Protein AF-A0AA35SH00-F1 (afdb_monomer_lite)

Secondary structure (DSSP, 8-state):
-HHHHHHHHHHHHHHHHTT-TTSHHHHHHHHHHHHHHHHHHHHHHHHHHHHHHHHHSSTTHHHHHHHHHHT--TTSTTHHHHHHHHHHHHHHHHHHHHHHHHHHTTSS----HHHHHHHHHHHHHHHHHHHHHHHHHHHHHH-TT-HHHHHHHHHHHHHHHHHHHHHHHHHHHTS-HHHHHHHHHHHHHHHHHHHHHHHHHT--HHHHHHHHHHHHHHHHHHHHHHHHHHHHB--HHHHHHHHHHHHHHHHHHHHHHHHHHHHHHSTT-HHHHHHHHHHHHHHHHHHHHHHHHHHHHHSPPPPPPPPPPP------PPP-PPPPP-PPPPPTTT-HHHHHHHHHHHHHHTB---HHHHHHHHHHHHHHHHHHHHHTTT-HHHHHHHHHHHHHHHHHHHHHHHHHHHHHHHH-SBHHHHHHHHHHHTTHHHHHHHHHHHHHHHHHHTTSS-HHHHHHHHHHHHHHHHHHHHHHHHHHHHHHHHHTTS-HHHHHHHT----B--

Sequence (502 aa):
MCNEIEALMQELADLQARGLGDSARAKEIAALLGQKMDSLEVAIRKAIAKKVVEDFKDPFGPLKAMTEAAYAPPDVADREEVFVKKAAAFQKHSKSMADTAASLAKSGAVTDKRMADELIRTAAKVKKVAPQVEHAARIVLDNPDSEAAKENFDRLKEEYEMQVNKLTNLVHANMDTVEFLEASEDHLRETLEAAKALIKTGKDPQLAFQHVASAARTAKLVQNVAEGEIENTEDPTFKANLTAAKDHVAQSVGPMVASARSAITQPGNSAAHEVFCTKADDMVSAVHDVHEVVDKHYNPPPPPPRPPSPTPEPVQEPPPRPPSPEAAIPLQSENPIGYAAHQLDKDAKQWEDNAMVLAARKMAKLMMQMAQFARGEGGEVSNRKQLIETAKLIVKESEAVVAMARKVAEACTDKRMKRAILQVVDKIPTIATQLKIIAAVKATRQGGDDEEADQEASEMLTNNAQNLMGAVSEVLYATEAATIRVPEEKRKELGLQWVKRN

Foldseek 3Di:
DVVVLVVLVVVLVVCVVVVNCVPPVVVVSVVVSVVVVVVVLVVLLLVLLLLCLVLVLCVCVLVVQLLCLLLDDPPDPCSVVSNVVSLVVQLVSLLSLLVSQLSLLVSCLQVPVVLSVVLNVLSVVSNVLSVVLSVLSVVCSVPVPDPVSVVSNVVSSVVNVVSSVVNNVSVVVSHDLLSNLVSLLVLLVVLLVVLLVCLQQLHDLPSSLVSLVSNLSSLVVLLVSLVVVLVQFPDPVLNVQSVVLSVQLVVLSVQLNVLSVVSNVPRNPPVSSVSNVVSSVSNSVSSVSNSVSVCCLQPPDDDDPDDPDPDPDPPPPDPPDPPPPPPPQDDCVHQVQLNLLVVQLVLLQQWDDFLLSVLSPLLSVLSNLLSCLLVCPPHQPVSLVSNLVSLVSSLVSLVVNLVLLQLLLVQFRGNVLSVQSCVLSVCQNVLSVQLNVLSNQLSVPPPDPDVPSNVVSSVSNSVSSNSNSVSSSSSVVSSQSRLSRGPPVSNVVSRDDTDGDD

Radius of gyration: 30.55 Å; chains: 1; bounding box: 65×66×82 Å

pLDDT: mean 90.73, std 12.0, range [37.03, 98.62]

InterPro domains:
  IPR006077 Vinculin/alpha-catenin [PF01044] (23-303)
  IPR006077 Vinculin/alpha-catenin [PF01044] (313-501)
  IPR017997 Vinculin [PTHR46180] (2-294)
  IPR036723 Alpha-catenin/vinculin-like superfamily [SSF47220] (2-47)
  IPR036723 Alpha-catenin/vinculin-like superfamily [SSF47220] (41-172)
  IPR036723 Alpha-catenin/vinculin-like superfamily [SSF47220] (179-306)
  IPR036723 Alpha-catenin/vinculin-like superfamily [SSF47220] (335-489)

Organism: Geodia barretti (NCBI:txid519541)

Structure (mmCIF, N/CA/C/O backbone):
data_AF-A0AA35SH00-F1
#
_entry.id   AF-A0AA35SH00-F1
#
loop_
_atom_site.group_PDB
_atom_site.id
_atom_site.type_symbol
_atom_site.label_atom_id
_atom_site.label_alt_id
_atom_site.label_comp_id
_atom_site.label_asym_id
_atom_site.label_entity_id
_atom_site.label_seq_id
_atom_site.pdbx_PDB_ins_code
_atom_site.Cartn_x
_atom_site.Cartn_y
_atom_site.Cartn_z
_atom_site.occupancy
_atom_site.B_iso_or_equiv
_atom_site.auth_seq_id
_atom_site.auth_comp_id
_atom_site.auth_asym_id
_atom_site.auth_atom_id
_atom_site.pdbx_PDB_model_num
ATOM 1 N N . MET A 1 1 ? -16.119 18.870 -10.420 1.00 87.62 1 MET A N 1
ATOM 2 C CA . MET A 1 1 ? -14.953 18.077 -10.881 1.00 87.62 1 MET A CA 1
ATOM 3 C C . MET A 1 1 ? -15.303 17.133 -12.027 1.00 87.62 1 MET A C 1
ATOM 5 O O . MET A 1 1 ? -15.034 17.526 -13.149 1.00 87.62 1 MET A O 1
ATOM 9 N N . CYS A 1 2 ? -15.938 15.968 -11.816 1.00 91.56 2 CYS A N 1
ATOM 10 C CA . CYS A 1 2 ? -16.226 15.026 -12.921 1.00 91.56 2 CYS A CA 1
ATOM 11 C C . CYS A 1 2 ? -17.043 15.661 -14.060 1.00 91.56 2 CYS A C 1
ATOM 13 O O . CYS A 1 2 ? -16.616 15.623 -15.205 1.00 91.56 2 CYS A O 1
ATOM 15 N N . ASN A 1 3 ? -18.135 16.362 -13.738 1.00 94.38 3 ASN A N 1
ATOM 16 C CA . ASN A 1 3 ? -18.955 17.041 -14.752 1.00 94.38 3 ASN A CA 1
ATOM 17 C C . ASN A 1 3 ? -18.191 18.147 -15.510 1.00 94.38 3 ASN A C 1
ATOM 19 O O . ASN A 1 3 ? -18.461 18.392 -16.679 1.00 94.38 3 ASN A O 1
ATOM 23 N N . GLU A 1 4 ? -17.244 18.834 -14.856 1.00 92.81 4 GLU A N 1
ATOM 24 C CA . GLU A 1 4 ? -16.407 19.852 -15.518 1.00 92.81 4 GLU A CA 1
ATOM 25 C C . GLU A 1 4 ? -15.433 19.202 -16.501 1.00 92.81 4 GLU A C 1
ATOM 27 O O . GLU A 1 4 ? -15.233 19.706 -17.599 1.00 92.81 4 GLU A O 1
ATOM 32 N N . ILE A 1 5 ? -14.842 18.073 -16.108 1.00 94.69 5 ILE A N 1
ATOM 33 C CA . ILE A 1 5 ? -13.967 17.268 -16.957 1.00 94.69 5 ILE A CA 1
ATOM 34 C C . ILE A 1 5 ? -14.727 16.757 -18.184 1.00 94.69 5 ILE A C 1
ATOM 36 O O . ILE A 1 5 ? -14.244 16.923 -19.299 1.00 94.69 5 ILE A O 1
ATOM 40 N N . GLU A 1 6 ? -15.920 16.189 -17.995 1.00 95.25 6 GLU A N 1
ATOM 41 C CA . GLU A 1 6 ? -16.762 15.709 -19.096 1.00 95.25 6 GLU A CA 1
ATOM 42 C C . GLU A 1 6 ? -17.128 16.845 -20.057 1.00 95.25 6 GLU A C 1
ATOM 44 O O . GLU A 1 6 ? -17.040 16.676 -21.272 1.00 95.25 6 GLU A O 1
ATOM 49 N N . ALA A 1 7 ? -17.458 18.028 -19.528 1.00 95.44 7 ALA A N 1
ATOM 50 C CA . ALA A 1 7 ? -17.733 19.206 -20.345 1.00 95.44 7 ALA A CA 1
ATOM 51 C C . ALA A 1 7 ? -16.507 19.645 -21.169 1.00 95.44 7 ALA A C 1
ATOM 53 O O . ALA A 1 7 ? -16.641 19.907 -22.363 1.00 95.44 7 ALA A O 1
ATOM 54 N N . LEU A 1 8 ? -15.311 19.677 -20.568 1.00 95.31 8 LEU A N 1
ATOM 55 C CA . LEU A 1 8 ? -14.063 20.014 -21.268 1.00 95.31 8 LEU A CA 1
ATOM 56 C C . LEU A 1 8 ? -13.686 18.962 -22.321 1.00 95.31 8 LEU A C 1
ATOM 58 O O . LEU A 1 8 ? -13.238 19.319 -23.410 1.00 95.31 8 LEU A O 1
ATOM 62 N N . MET A 1 9 ? -13.883 17.674 -22.022 1.00 94.81 9 MET A N 1
ATOM 63 C CA . MET A 1 9 ? -13.680 16.586 -22.983 1.00 94.81 9 MET A CA 1
ATOM 64 C C . MET A 1 9 ? -14.620 16.721 -24.179 1.00 94.81 9 MET A C 1
ATOM 66 O O . MET A 1 9 ? -14.174 16.575 -25.315 1.00 94.81 9 MET A O 1
ATOM 70 N N . GLN A 1 10 ? -15.895 17.034 -23.935 1.00 96.38 10 GLN A N 1
ATOM 71 C CA . GLN A 1 10 ? -16.871 17.245 -24.998 1.00 96.38 10 GLN A CA 1
ATOM 72 C C . GLN A 1 10 ? -16.514 18.471 -25.851 1.00 96.38 10 GLN A C 1
ATOM 74 O O . GLN A 1 10 ? -16.527 18.380 -27.074 1.00 96.38 10 GLN A O 1
ATOM 79 N N . GLU A 1 11 ? -16.117 19.590 -25.233 1.00 94.81 11 GLU A N 1
ATOM 80 C CA . GLU A 1 11 ? -15.686 20.796 -25.960 1.00 94.81 11 GLU A CA 1
ATOM 81 C C . GLU A 1 11 ? -14.447 20.517 -26.831 1.00 94.81 11 GLU A C 1
ATOM 83 O O . GLU A 1 11 ? -14.377 20.951 -27.984 1.00 94.81 11 GLU A O 1
ATOM 88 N N . LEU A 1 12 ? -13.480 19.748 -26.317 1.00 94.19 12 LEU A N 1
ATOM 89 C CA . LEU A 1 12 ? -12.295 19.350 -27.075 1.00 94.19 12 LEU A CA 1
ATOM 90 C C . LEU A 1 12 ? -12.644 18.410 -28.237 1.00 94.19 12 LEU A C 1
ATOM 92 O O . LEU A 1 12 ? -12.129 18.588 -29.343 1.00 94.19 12 LEU A O 1
ATOM 96 N N . ALA A 1 13 ? -13.534 17.442 -28.006 1.00 94.75 13 ALA A N 1
ATOM 97 C CA . ALA A 1 13 ? -14.016 16.524 -29.034 1.00 94.75 13 ALA A CA 1
ATOM 98 C C . ALA A 1 13 ? -14.760 17.270 -30.153 1.00 94.75 13 ALA A C 1
ATOM 100 O O . ALA A 1 13 ? -14.521 17.007 -31.332 1.00 94.75 13 ALA A O 1
ATOM 101 N N . ASP A 1 14 ? -15.588 18.259 -29.806 1.00 95.81 14 ASP A N 1
ATOM 102 C CA . ASP A 1 14 ? -16.300 19.097 -30.773 1.00 95.81 14 ASP A CA 1
ATOM 103 C C . ASP A 1 14 ? -15.328 19.944 -31.613 1.00 95.81 14 ASP A C 1
ATOM 105 O O . ASP A 1 14 ? -15.501 20.088 -32.828 1.00 95.81 14 ASP A O 1
ATOM 109 N N . LEU A 1 15 ? -14.267 20.488 -31.003 1.00 93.00 15 LEU A N 1
ATOM 110 C CA . LEU A 1 15 ? -13.211 21.201 -31.730 1.00 93.00 15 LEU A CA 1
ATOM 111 C C . LEU A 1 15 ? -12.444 20.271 -32.676 1.00 93.00 15 LEU A C 1
ATOM 113 O O . LEU A 1 15 ? -12.188 20.652 -33.820 1.00 93.00 15 LEU A O 1
ATOM 117 N N . GLN A 1 16 ? -12.116 19.052 -32.241 1.00 92.81 16 GLN A N 1
ATOM 118 C CA . GLN A 1 16 ? -11.478 18.047 -33.094 1.00 92.81 16 GLN A CA 1
ATOM 119 C C . GLN A 1 16 ? -12.374 17.641 -34.269 1.00 92.81 16 GLN A C 1
ATOM 121 O O . GLN A 1 16 ? -11.913 17.643 -35.410 1.00 92.81 16 GLN A O 1
ATOM 126 N N . ALA A 1 17 ? -13.661 17.380 -34.022 1.00 95.00 17 ALA A N 1
ATOM 127 C CA . ALA A 1 17 ? -14.634 17.022 -35.056 1.00 95.00 17 ALA A CA 1
ATOM 128 C C . ALA A 1 17 ? -14.800 18.124 -36.118 1.00 95.00 17 ALA A C 1
ATOM 130 O O . ALA A 1 17 ? -15.089 17.844 -37.280 1.00 95.00 17 ALA A O 1
ATOM 131 N N . ARG A 1 18 ? -14.573 19.385 -35.735 1.00 94.50 18 ARG A N 1
ATOM 132 C CA . ARG A 1 18 ? -14.600 20.554 -36.627 1.00 94.50 18 ARG A CA 1
ATOM 133 C C . ARG A 1 18 ? -13.264 20.837 -37.326 1.00 94.50 18 ARG A C 1
ATOM 135 O O . ARG A 1 18 ? -13.159 21.851 -38.013 1.00 94.50 18 ARG A O 1
ATOM 142 N N . GLY A 1 19 ? -12.245 19.994 -37.145 1.00 93.50 19 GLY A N 1
ATOM 143 C CA . GLY A 1 19 ? -10.905 20.193 -37.710 1.00 93.50 19 GLY A CA 1
ATOM 144 C C . GLY A 1 19 ? -10.080 21.284 -37.015 1.00 93.50 19 GLY A C 1
ATOM 145 O O . GLY A 1 19 ? -9.082 21.742 -37.561 1.00 93.50 19 GLY A O 1
ATOM 146 N N . LEU A 1 20 ? -10.481 21.714 -35.814 1.00 91.44 20 LEU A N 1
ATOM 147 C CA . LEU A 1 20 ? -9.830 22.763 -35.017 1.00 91.44 20 LEU A CA 1
ATOM 148 C C . LEU A 1 20 ? -9.004 22.190 -33.850 1.00 91.44 20 LEU A C 1
ATOM 150 O O . LEU A 1 20 ? -8.751 22.891 -32.868 1.00 91.44 20 LEU A O 1
ATOM 154 N N . GLY A 1 21 ? -8.572 20.929 -33.951 1.00 85.12 21 GLY A N 1
ATOM 155 C CA . GLY A 1 21 ? -7.822 20.221 -32.903 1.00 85.12 21 GLY A CA 1
ATOM 156 C C . GLY A 1 21 ? -6.466 20.848 -32.553 1.00 85.12 21 GLY A C 1
ATOM 157 O O . GLY A 1 21 ? -6.034 20.749 -31.411 1.00 85.12 21 GLY A O 1
ATOM 158 N N . ASP A 1 22 ? -5.844 21.564 -33.492 1.00 90.50 22 ASP A N 1
ATOM 159 C CA . ASP A 1 22 ? -4.563 22.260 -33.282 1.00 90.50 22 ASP A CA 1
ATOM 160 C C . ASP A 1 22 ? -4.718 23.740 -32.899 1.00 90.50 22 ASP A C 1
ATOM 162 O O . ASP A 1 22 ? -3.726 24.466 -32.755 1.00 90.50 22 ASP A O 1
ATOM 166 N N . SER A 1 23 ? -5.959 24.212 -32.742 1.00 92.38 23 SER A N 1
ATOM 167 C CA . SER A 1 23 ? -6.237 25.605 -32.391 1.00 92.38 23 SER A CA 1
ATOM 168 C C . SER A 1 23 ? -5.677 25.966 -31.011 1.00 92.38 23 SER A C 1
ATOM 170 O O . SER A 1 23 ? -5.554 25.121 -30.124 1.00 92.38 23 SER A O 1
ATOM 172 N N . ALA A 1 24 ? -5.380 27.253 -30.799 1.00 93.31 24 ALA A N 1
ATOM 173 C CA . ALA A 1 24 ? -4.963 27.755 -29.486 1.00 93.31 24 ALA A CA 1
ATOM 174 C C . ALA A 1 24 ? -5.980 27.383 -28.391 1.00 93.31 24 ALA A C 1
ATOM 176 O O . ALA A 1 24 ? -5.592 26.932 -27.318 1.00 93.31 24 ALA A O 1
ATOM 177 N N . ARG A 1 25 ? -7.279 27.454 -28.714 1.00 91.94 25 ARG A N 1
ATOM 178 C CA . ARG A 1 25 ? -8.364 27.053 -27.815 1.00 91.94 25 ARG A CA 1
ATOM 179 C C . ARG A 1 25 ? -8.315 25.564 -27.460 1.00 91.94 25 ARG A C 1
ATOM 181 O O . ARG A 1 25 ? -8.465 25.224 -26.293 1.00 91.94 25 ARG A O 1
ATOM 188 N N . ALA A 1 26 ? -8.082 24.683 -28.434 1.00 92.62 26 ALA A N 1
ATOM 189 C CA . ALA A 1 26 ? -7.950 23.248 -28.176 1.00 92.62 26 ALA A CA 1
ATOM 190 C C . ALA A 1 26 ? -6.740 22.941 -27.274 1.00 92.62 26 ALA A C 1
ATOM 192 O O . ALA A 1 26 ? -6.852 22.136 -26.351 1.00 92.62 26 ALA A O 1
ATOM 193 N N . LYS A 1 27 ? -5.614 23.641 -27.470 1.00 93.12 27 LYS A N 1
ATOM 194 C CA . LYS A 1 27 ? -4.426 23.525 -26.605 1.00 93.12 27 LYS A CA 1
ATOM 195 C C . LYS A 1 27 ? -4.684 24.027 -25.180 1.00 93.12 27 LYS A C 1
ATOM 197 O O . LYS A 1 27 ? -4.265 23.374 -24.230 1.00 93.12 27 LYS A O 1
ATOM 202 N N . GLU A 1 28 ? -5.397 25.143 -25.020 1.00 94.31 28 GLU A N 1
ATOM 203 C CA . GLU A 1 28 ? -5.818 25.654 -23.705 1.00 94.31 28 GLU A CA 1
ATOM 204 C C . GLU A 1 28 ? -6.734 24.667 -22.974 1.00 94.31 28 GLU A C 1
ATOM 206 O O . GLU A 1 28 ? -6.513 24.384 -21.797 1.00 94.31 28 GLU A O 1
ATOM 211 N N . ILE A 1 29 ? -7.734 24.112 -23.668 1.00 94.50 29 ILE A N 1
ATOM 212 C CA . ILE A 1 29 ? -8.639 23.109 -23.093 1.00 94.50 29 ILE A CA 1
ATOM 213 C C . ILE A 1 29 ? -7.860 21.856 -22.701 1.00 94.50 29 ILE A C 1
ATOM 215 O O . ILE A 1 29 ? -8.074 21.347 -21.608 1.00 94.50 29 ILE A O 1
ATOM 219 N N . ALA A 1 30 ? -6.932 21.381 -23.537 1.00 92.00 30 ALA A N 1
ATOM 220 C CA . ALA A 1 30 ? -6.101 20.223 -23.218 1.00 92.00 30 ALA A CA 1
ATOM 221 C C . ALA A 1 30 ? -5.234 20.458 -21.967 1.00 92.00 30 ALA A C 1
ATOM 223 O O . ALA A 1 30 ? -5.161 19.588 -21.100 1.00 92.00 30 ALA A O 1
ATOM 224 N N . ALA A 1 31 ? -4.629 21.643 -21.831 1.00 92.69 31 ALA A N 1
ATOM 225 C CA . ALA A 1 31 ? -3.856 22.007 -20.644 1.00 92.69 31 ALA A CA 1
ATOM 226 C C . ALA A 1 31 ? -4.735 22.083 -19.383 1.00 92.69 31 ALA A C 1
ATOM 228 O O . ALA A 1 31 ? -4.369 21.548 -18.335 1.00 92.69 31 ALA A O 1
ATOM 229 N N . LEU A 1 32 ? -5.915 22.704 -19.486 1.00 93.62 32 LEU A N 1
ATOM 230 C CA . LEU A 1 32 ? -6.871 22.789 -18.382 1.00 93.62 32 LEU A CA 1
ATOM 231 C C . LEU A 1 32 ? -7.416 21.410 -17.993 1.00 93.62 32 LEU A C 1
ATOM 233 O O . LEU A 1 32 ? -7.561 21.118 -16.807 1.00 93.62 32 LEU A O 1
ATOM 237 N N . LEU A 1 33 ? -7.695 20.556 -18.980 1.00 94.50 33 LEU A N 1
ATOM 238 C CA . LEU A 1 33 ? -8.126 19.181 -18.768 1.00 94.50 33 LEU A CA 1
ATOM 239 C C . LEU A 1 33 ? -7.056 18.403 -17.998 1.00 94.50 33 LEU A C 1
ATOM 241 O O . LEU A 1 33 ? -7.403 17.751 -17.021 1.00 94.50 33 LEU A O 1
ATOM 245 N N . GLY A 1 34 ? -5.775 18.547 -18.363 1.00 90.88 34 GLY A N 1
ATOM 246 C CA . GLY A 1 34 ? -4.651 17.981 -17.609 1.00 90.88 34 GLY A CA 1
ATOM 247 C C . GLY A 1 34 ? -4.672 18.392 -16.133 1.00 90.88 34 GLY A C 1
ATOM 248 O O . GLY A 1 34 ? -4.782 17.538 -15.261 1.00 90.88 34 GLY A O 1
ATOM 249 N N . GLN A 1 35 ? -4.722 19.697 -15.845 1.00 92.88 35 GLN A N 1
ATOM 250 C CA . GLN A 1 35 ? -4.773 20.199 -14.460 1.00 92.88 35 GLN A CA 1
ATOM 251 C C . GLN A 1 35 ? -5.988 19.683 -13.669 1.00 92.88 35 GLN A C 1
ATOM 253 O O . GLN A 1 35 ? -5.908 19.408 -12.467 1.00 92.88 35 GLN A O 1
ATOM 258 N N . LYS A 1 36 ? -7.149 19.581 -14.326 1.00 93.69 36 LYS A N 1
ATOM 259 C CA . LYS A 1 36 ? -8.381 19.087 -13.698 1.00 93.69 36 LYS A CA 1
ATOM 260 C C . LYS A 1 36 ? -8.320 17.585 -13.435 1.00 93.69 36 LYS A C 1
ATOM 262 O O . LYS A 1 36 ? -8.837 17.162 -12.401 1.00 93.69 36 LYS A O 1
ATOM 267 N N . MET A 1 37 ? -7.690 16.810 -14.318 1.00 92.12 37 MET A N 1
ATOM 268 C CA . MET A 1 37 ? -7.433 15.383 -14.107 1.00 92.12 37 MET A CA 1
ATOM 269 C C . MET A 1 37 ? -6.506 15.159 -12.919 1.00 92.12 37 MET A C 1
ATOM 271 O O . MET A 1 37 ? -6.872 14.386 -12.038 1.00 92.12 37 MET A O 1
ATOM 275 N N . ASP A 1 38 ? -5.404 15.907 -12.828 1.00 90.50 38 ASP A N 1
ATOM 276 C CA . ASP A 1 38 ? -4.480 15.833 -11.687 1.00 90.50 38 ASP A CA 1
ATOM 277 C C . ASP A 1 38 ? -5.217 16.135 -10.370 1.00 90.50 38 ASP A C 1
ATOM 279 O O . ASP A 1 38 ? -5.097 15.424 -9.373 1.00 90.50 38 ASP A O 1
ATOM 283 N N . SER A 1 39 ? -6.073 17.162 -10.379 1.00 91.81 39 SER A N 1
ATOM 284 C CA . SER A 1 39 ? -6.894 17.513 -9.214 1.00 91.81 39 SER A CA 1
ATOM 285 C C . SER A 1 39 ? -7.889 16.403 -8.846 1.00 91.81 39 SER A C 1
ATOM 287 O O . SER A 1 39 ? -8.120 16.142 -7.664 1.00 91.81 39 SER A O 1
ATOM 289 N N . LEU A 1 40 ? -8.520 15.770 -9.843 1.00 91.88 40 LEU A N 1
ATOM 290 C CA . LEU A 1 40 ? -9.458 14.667 -9.623 1.00 91.88 40 LEU A CA 1
ATOM 291 C C . LEU A 1 40 ? -8.738 13.437 -9.066 1.00 91.88 40 LEU A C 1
ATOM 293 O O . LEU A 1 40 ? -9.264 12.802 -8.155 1.00 91.88 40 LEU A O 1
ATOM 297 N N . GLU A 1 41 ? -7.545 13.128 -9.569 1.00 89.62 41 GLU A N 1
ATOM 298 C CA . GLU A 1 41 ? -6.715 12.038 -9.064 1.00 89.62 41 GLU A CA 1
ATOM 299 C C . GLU A 1 41 ? -6.425 12.215 -7.569 1.00 89.62 41 GLU A C 1
ATOM 301 O O . GLU A 1 41 ? -6.706 11.311 -6.779 1.00 89.62 41 GLU A O 1
ATOM 306 N N . VAL A 1 42 ? -5.970 13.404 -7.157 1.00 89.44 42 VAL A N 1
ATOM 307 C CA . VAL A 1 42 ? -5.721 13.730 -5.742 1.00 89.44 42 VAL A CA 1
ATOM 308 C C . VAL A 1 42 ? -6.991 13.571 -4.899 1.00 89.44 42 VAL A C 1
ATOM 310 O O . VAL A 1 42 ? -6.964 12.963 -3.827 1.00 89.44 42 VAL A O 1
ATOM 313 N N . ALA A 1 43 ? -8.134 14.065 -5.386 1.00 91.12 43 ALA A N 1
ATOM 314 C CA . ALA A 1 43 ? -9.404 13.951 -4.672 1.00 91.12 43 ALA A CA 1
ATOM 315 C C . ALA A 1 43 ? -9.859 12.488 -4.506 1.00 91.12 43 ALA A C 1
ATOM 317 O O . ALA A 1 43 ? -10.352 12.112 -3.439 1.00 91.12 43 ALA A O 1
ATOM 318 N N . ILE A 1 44 ? -9.677 11.654 -5.537 1.00 91.75 44 ILE A N 1
ATOM 319 C CA . ILE A 1 44 ? -9.987 10.220 -5.493 1.00 91.75 44 ILE A CA 1
ATOM 320 C C . ILE A 1 44 ? -9.087 9.513 -4.476 1.00 91.75 44 ILE A C 1
ATOM 322 O O . ILE A 1 44 ? -9.598 8.755 -3.647 1.00 91.75 44 ILE A O 1
ATOM 326 N N . ARG A 1 45 ? -7.774 9.776 -4.500 1.00 90.00 45 ARG A N 1
ATOM 327 C CA . ARG A 1 45 ? -6.817 9.186 -3.551 1.00 90.00 45 ARG A CA 1
ATOM 328 C C . ARG A 1 45 ? -7.174 9.526 -2.108 1.00 90.00 45 ARG A C 1
ATOM 330 O O . ARG A 1 45 ? -7.361 8.610 -1.307 1.00 90.00 45 ARG A O 1
ATOM 337 N N . LYS A 1 46 ? -7.420 10.805 -1.800 1.00 89.69 46 LYS A N 1
ATOM 338 C CA . LYS A 1 46 ? -7.814 11.244 -0.450 1.00 89.69 46 LYS A CA 1
ATOM 339 C C . LYS A 1 46 ? -9.128 10.604 0.015 1.00 89.69 46 LYS A C 1
ATOM 341 O O . LYS A 1 46 ? -9.229 10.142 1.154 1.00 89.69 46 LYS A O 1
ATOM 346 N N . ALA A 1 47 ? -10.130 10.519 -0.863 1.00 92.19 47 ALA A N 1
ATOM 347 C CA . ALA A 1 47 ? -11.405 9.876 -0.540 1.00 92.19 47 ALA A CA 1
ATOM 348 C C . ALA A 1 47 ? -11.243 8.376 -0.236 1.00 92.19 47 ALA A C 1
ATOM 350 O O . ALA A 1 47 ? -11.871 7.860 0.692 1.00 92.19 47 ALA A O 1
ATOM 351 N N . ILE A 1 48 ? -10.393 7.679 -0.994 1.00 93.81 48 ILE A N 1
ATOM 352 C CA . ILE A 1 48 ? -10.117 6.254 -0.791 1.00 93.81 48 ILE A CA 1
ATOM 353 C C . ILE A 1 48 ? -9.294 6.025 0.470 1.00 93.81 48 ILE A C 1
ATOM 355 O O . ILE A 1 48 ? -9.637 5.126 1.233 1.00 93.81 48 ILE A O 1
ATOM 359 N N . ALA A 1 49 ? -8.278 6.848 0.734 1.00 93.38 49 ALA A N 1
ATOM 360 C CA . ALA A 1 49 ? -7.475 6.755 1.948 1.00 93.38 49 ALA A CA 1
ATOM 361 C C . ALA A 1 49 ? -8.356 6.860 3.203 1.00 93.38 49 ALA A C 1
ATOM 363 O O . ALA A 1 49 ? -8.301 5.989 4.073 1.00 93.38 49 ALA A O 1
ATOM 364 N N . LYS A 1 50 ? -9.272 7.840 3.242 1.00 93.19 50 LYS A N 1
ATOM 365 C CA . LYS A 1 50 ? -10.263 7.981 4.325 1.00 93.19 50 LYS A CA 1
ATOM 366 C C . LYS A 1 50 ? -11.130 6.729 4.485 1.00 93.19 50 LYS A C 1
ATOM 368 O O . LYS A 1 50 ? -11.287 6.206 5.587 1.00 93.19 50 LYS A O 1
ATOM 373 N N . LYS A 1 51 ? -11.655 6.214 3.373 1.00 94.56 51 LYS A N 1
ATOM 374 C CA . LYS A 1 51 ? -12.448 4.977 3.320 1.00 94.56 51 LYS A CA 1
ATOM 375 C C . LYS A 1 51 ? -11.683 3.763 3.857 1.00 94.56 51 LYS A C 1
ATOM 377 O O . LYS A 1 51 ? -12.253 2.954 4.584 1.00 94.56 51 LYS A O 1
ATOM 382 N N . VAL A 1 52 ? -10.400 3.639 3.523 1.00 95.38 52 VAL A N 1
ATOM 383 C CA . VAL A 1 52 ? -9.538 2.557 4.012 1.00 95.38 52 VAL A CA 1
ATOM 384 C C . VAL A 1 52 ? -9.343 2.663 5.521 1.00 95.38 52 VAL A C 1
ATOM 386 O O . VAL A 1 52 ? -9.529 1.665 6.209 1.00 95.38 52 VAL A O 1
ATOM 389 N N . VAL A 1 53 ? -9.057 3.852 6.060 1.00 95.12 53 VAL A N 1
ATOM 390 C CA . VAL A 1 53 ? -8.952 4.058 7.517 1.00 95.12 53 VAL A CA 1
ATOM 391 C C . VAL A 1 53 ? -10.245 3.638 8.224 1.00 95.12 53 VAL A C 1
ATOM 393 O O . VAL A 1 53 ? -10.215 2.906 9.214 1.00 95.12 53 VAL A O 1
ATOM 396 N N . GLU A 1 54 ? -11.398 4.061 7.706 1.00 93.69 54 GLU A N 1
ATOM 397 C CA . GLU A 1 54 ? -12.702 3.755 8.298 1.00 93.69 54 GLU A CA 1
ATOM 398 C C . GLU A 1 54 ? -13.025 2.257 8.301 1.00 93.69 54 GLU A C 1
ATOM 400 O O . GLU A 1 54 ? -13.483 1.733 9.322 1.00 93.69 54 GLU A O 1
ATOM 405 N N . ASP A 1 55 ? -12.781 1.575 7.181 1.00 95.69 55 ASP A N 1
ATOM 406 C CA . ASP A 1 55 ? -13.163 0.176 6.996 1.00 95.69 55 ASP A CA 1
ATOM 407 C C . ASP A 1 55 ? -12.113 -0.813 7.536 1.00 95.69 55 ASP A C 1
ATOM 409 O O . ASP A 1 55 ? -12.483 -1.922 7.907 1.00 95.69 55 ASP A O 1
ATOM 413 N N . PHE A 1 56 ? -10.832 -0.435 7.643 1.00 94.69 56 PHE A N 1
ATOM 414 C CA . PHE A 1 56 ? -9.740 -1.339 8.052 1.00 94.69 56 PHE A CA 1
ATOM 415 C C . PHE A 1 56 ? -9.162 -1.069 9.452 1.00 94.69 56 PHE A C 1
ATOM 417 O O . PHE A 1 56 ? -8.274 -1.799 9.891 1.00 94.69 56 PHE A O 1
ATOM 424 N N . LYS A 1 57 ? -9.678 -0.094 10.216 1.00 91.31 57 LYS A N 1
ATOM 425 C CA . LYS A 1 57 ? -9.253 0.127 11.620 1.00 91.31 57 LYS A CA 1
ATOM 426 C C . LYS A 1 57 ? -9.578 -1.020 12.582 1.00 91.31 57 LYS A C 1
ATOM 428 O O . LYS A 1 57 ? -8.974 -1.101 13.649 1.00 91.31 57 LYS A O 1
ATOM 433 N N . ASP A 1 58 ? -10.552 -1.871 12.250 1.00 92.38 58 ASP A N 1
ATOM 434 C CA . ASP A 1 58 ? -10.911 -3.057 13.044 1.00 92.38 58 ASP A CA 1
ATOM 435 C C . ASP A 1 58 ? -11.464 -4.198 12.170 1.00 92.38 58 ASP A C 1
ATOM 437 O O . ASP A 1 58 ? -12.654 -4.512 12.253 1.00 92.38 58 ASP A O 1
ATOM 441 N N . PRO A 1 59 ? -10.621 -4.845 11.341 1.00 94.38 59 PRO A N 1
ATOM 442 C CA . PRO A 1 59 ? -11.086 -5.804 10.333 1.00 94.38 59 PRO A CA 1
ATOM 443 C C . PRO A 1 59 ? -11.794 -7.038 10.921 1.00 94.38 59 PRO A C 1
ATOM 445 O O . PRO A 1 59 ? -12.534 -7.738 10.226 1.00 94.38 59 PRO A O 1
ATOM 448 N N . PHE A 1 60 ? -11.557 -7.324 12.208 1.00 95.81 60 PHE A N 1
ATOM 449 C CA . PHE A 1 60 ? -12.030 -8.529 12.894 1.00 95.81 60 PHE A CA 1
ATOM 450 C C . PHE A 1 60 ? -13.046 -8.256 14.005 1.00 95.81 60 PHE A C 1
ATOM 452 O O . PHE A 1 60 ? -13.699 -9.194 14.457 1.00 95.81 60 PHE A O 1
ATOM 459 N N . GLY A 1 61 ? -13.221 -7.009 14.450 1.00 95.00 61 GLY A N 1
ATOM 460 C CA . GLY A 1 61 ? -14.148 -6.664 15.532 1.00 95.00 61 GLY A CA 1
ATOM 461 C C . GLY A 1 61 ? -15.572 -7.192 15.312 1.00 95.00 61 GLY A C 1
ATOM 462 O O . GLY A 1 61 ? -16.098 -7.884 16.188 1.00 95.00 61 GLY A O 1
ATOM 463 N N . PRO A 1 62 ? -16.201 -6.952 14.145 1.00 97.25 62 PRO A N 1
ATOM 464 C CA . PRO A 1 62 ? -17.538 -7.474 13.859 1.00 97.25 62 PRO A CA 1
ATOM 465 C C . PRO A 1 62 ? -17.617 -9.005 13.810 1.00 97.25 62 PRO A C 1
ATOM 467 O O . PRO A 1 62 ? -18.610 -9.569 14.266 1.00 97.25 62 PRO A O 1
ATOM 470 N N . LEU A 1 63 ? -16.567 -9.681 13.324 1.00 98.25 63 LEU A N 1
ATOM 471 C CA . LEU A 1 63 ? -16.486 -11.146 13.332 1.00 98.25 63 LEU A CA 1
ATOM 472 C C . LEU A 1 63 ? -16.441 -11.686 14.765 1.00 98.25 63 LEU A C 1
ATOM 474 O O . LEU A 1 63 ? -17.192 -12.603 15.094 1.00 98.25 63 LEU A O 1
ATOM 478 N N . LYS A 1 64 ? -15.600 -11.097 15.626 1.00 97.56 64 LYS A N 1
ATOM 479 C CA . LYS A 1 64 ? -15.494 -11.470 17.045 1.00 97.56 64 LYS A CA 1
ATOM 480 C C . LYS A 1 64 ? -16.825 -11.281 17.767 1.00 97.56 64 LYS A C 1
ATOM 482 O O . LYS A 1 64 ? -17.303 -12.209 18.403 1.00 97.56 64 LYS A O 1
ATOM 487 N N . ALA A 1 65 ? -17.482 -10.137 17.573 1.00 97.25 65 ALA A N 1
ATOM 488 C CA . ALA A 1 65 ? -18.770 -9.861 18.205 1.00 97.25 65 ALA A CA 1
ATOM 489 C C . ALA A 1 65 ? -19.898 -10.799 17.727 1.00 97.25 65 ALA A C 1
ATOM 491 O O . ALA A 1 65 ? -20.786 -11.134 18.507 1.00 97.25 65 ALA A O 1
ATOM 492 N N . MET A 1 66 ? -19.889 -11.221 16.456 1.00 98.31 66 MET A N 1
ATOM 493 C CA . MET A 1 66 ? -20.823 -12.237 15.949 1.00 98.31 66 MET A CA 1
ATOM 494 C C . MET A 1 66 ? -20.494 -13.629 16.497 1.00 98.31 66 MET A C 1
ATOM 496 O O . MET A 1 66 ? -21.405 -14.367 16.852 1.00 98.31 66 MET A O 1
ATOM 500 N N . THR A 1 67 ? -19.208 -13.968 16.596 1.00 97.81 67 THR A N 1
ATOM 501 C CA . THR A 1 67 ? -18.725 -15.231 17.175 1.00 97.81 67 THR A CA 1
ATOM 502 C C . THR A 1 67 ? -19.163 -15.358 18.633 1.00 97.81 67 THR A C 1
ATOM 504 O O . THR A 1 67 ? -19.754 -16.363 19.011 1.00 97.81 67 THR A O 1
ATOM 507 N N . GLU A 1 68 ? -18.957 -14.314 19.436 1.00 97.00 68 GLU A N 1
ATOM 508 C CA . GLU A 1 68 ? -19.423 -14.244 20.827 1.00 97.00 68 GLU A CA 1
ATOM 509 C C . GLU A 1 68 ? -20.946 -14.413 20.930 1.00 97.00 68 GLU A C 1
ATOM 511 O O . GLU A 1 68 ? -21.425 -15.134 21.800 1.00 97.00 68 GLU A O 1
ATOM 516 N N . ALA A 1 69 ? -21.711 -13.797 20.020 1.00 96.81 69 ALA A N 1
ATOM 517 C CA . ALA A 1 69 ? -23.165 -13.941 19.993 1.00 96.81 69 ALA A CA 1
ATOM 518 C C . ALA A 1 69 ? -23.618 -15.353 19.578 1.00 96.81 69 ALA A C 1
ATOM 520 O O . ALA A 1 69 ? -24.592 -15.855 20.127 1.00 96.81 69 ALA A O 1
ATOM 521 N N . ALA A 1 70 ? -22.910 -16.008 18.651 1.00 96.62 70 ALA A N 1
ATOM 522 C CA . ALA A 1 70 ? -23.201 -17.381 18.228 1.00 96.62 70 ALA A CA 1
ATOM 523 C C . ALA A 1 70 ? -23.016 -18.385 19.377 1.00 96.62 70 ALA A C 1
ATOM 525 O O . ALA A 1 70 ? -23.830 -19.286 19.565 1.00 96.62 70 ALA A O 1
ATOM 526 N N . TYR A 1 71 ? -21.968 -18.186 20.180 1.00 96.06 71 TYR A N 1
ATOM 527 C CA . TYR A 1 71 ? -21.649 -19.009 21.347 1.00 96.06 71 TYR A CA 1
ATOM 528 C C . TYR A 1 71 ? -22.375 -18.583 22.632 1.00 96.06 71 TYR A C 1
ATOM 530 O O . TYR A 1 71 ? -22.111 -19.147 23.695 1.00 96.06 71 TYR A O 1
ATOM 538 N N . ALA A 1 72 ? -23.285 -17.606 22.564 1.00 94.50 72 ALA A N 1
ATOM 539 C CA . ALA A 1 72 ? -24.040 -17.170 23.732 1.00 94.50 72 ALA A CA 1
ATOM 540 C C . ALA A 1 72 ? -24.832 -18.350 24.338 1.00 94.50 72 ALA A C 1
ATOM 542 O O . ALA A 1 72 ? -25.469 -19.089 23.577 1.00 94.50 72 ALA A O 1
ATOM 543 N N . PRO A 1 73 ? -24.824 -18.526 25.674 1.00 92.38 73 PRO A N 1
ATOM 544 C CA . PRO A 1 73 ? -25.587 -19.575 26.343 1.00 92.38 73 PRO A CA 1
ATOM 545 C C . PRO A 1 73 ? -27.103 -19.513 26.054 1.00 92.38 73 PRO A C 1
ATOM 547 O O . PRO A 1 73 ? -27.634 -18.418 25.843 1.00 92.38 73 PRO A O 1
ATOM 550 N N . PRO A 1 74 ? -27.827 -20.653 26.051 1.00 90.75 74 PRO A N 1
ATOM 551 C CA . PRO A 1 74 ? -29.257 -20.694 25.712 1.00 90.75 74 PRO A CA 1
ATOM 552 C C . PRO A 1 74 ? -30.177 -19.924 26.670 1.00 90.75 74 PRO A C 1
ATOM 554 O O . PRO A 1 74 ? -31.297 -19.585 26.301 1.00 90.75 74 PRO A O 1
ATOM 557 N N . ASP A 1 75 ? -29.724 -19.672 27.896 1.00 89.81 75 ASP A N 1
ATOM 558 C CA . ASP A 1 75 ? -30.447 -18.972 28.962 1.00 89.81 75 ASP A CA 1
ATOM 559 C C . ASP A 1 75 ? -30.362 -17.439 28.863 1.00 89.81 75 ASP A C 1
ATOM 561 O O . ASP A 1 75 ? -31.048 -16.730 29.602 1.00 89.81 75 ASP A O 1
ATOM 565 N N . VAL A 1 76 ? -29.559 -16.908 27.936 1.00 92.12 76 VAL A N 1
ATOM 566 C CA . VAL A 1 76 ? -29.431 -15.464 27.715 1.00 92.12 76 VAL A CA 1
ATOM 567 C C . VAL A 1 76 ? -30.689 -14.916 27.032 1.00 92.12 76 VAL A C 1
ATOM 569 O O . VAL A 1 76 ? -31.069 -15.349 25.943 1.00 92.12 76 VAL A O 1
ATOM 572 N N . ALA A 1 77 ? -31.320 -13.919 27.658 1.00 90.06 77 ALA A N 1
ATOM 573 C CA . ALA A 1 77 ? -32.435 -13.186 27.062 1.00 90.06 77 ALA A CA 1
ATOM 574 C C . ALA A 1 77 ? -32.012 -12.492 25.753 1.00 90.06 77 ALA A C 1
ATOM 576 O O . ALA A 1 77 ? -30.877 -12.037 25.617 1.00 90.06 77 ALA A O 1
ATOM 577 N N . ASP A 1 78 ? -32.932 -12.416 24.789 1.00 92.81 78 ASP A N 1
ATOM 578 C CA . ASP A 1 78 ? -32.738 -11.750 23.490 1.00 92.81 78 ASP A CA 1
ATOM 579 C C . ASP A 1 78 ? -31.573 -12.301 22.642 1.00 92.81 78 ASP A C 1
ATOM 581 O O . ASP A 1 78 ? -31.090 -11.639 21.721 1.00 92.81 78 ASP A O 1
ATOM 585 N N . ARG A 1 79 ? -31.136 -13.539 22.912 1.00 92.94 79 ARG A N 1
ATOM 586 C CA . ARG A 1 79 ? -30.036 -14.230 22.216 1.00 92.94 79 ARG A CA 1
ATOM 587 C C . ARG A 1 79 ? -30.132 -14.139 20.688 1.00 92.94 79 ARG A C 1
ATOM 589 O O . ARG A 1 79 ? -29.156 -13.769 20.035 1.00 92.94 79 ARG A O 1
ATOM 596 N N . GLU A 1 80 ? -31.309 -14.421 20.131 1.00 94.69 80 GLU A N 1
ATOM 597 C CA . GLU A 1 80 ? -31.554 -14.363 18.683 1.00 94.69 80 GLU A CA 1
ATOM 598 C C . GLU A 1 80 ? -31.432 -12.932 18.139 1.00 94.69 80 GLU A C 1
ATOM 600 O O . GLU A 1 80 ? -30.755 -12.693 17.139 1.00 94.69 80 GLU A O 1
ATOM 605 N N . GLU A 1 81 ? -32.035 -11.951 18.817 1.00 95.88 81 GLU A N 1
ATOM 606 C CA . GLU A 1 81 ? -32.009 -10.551 18.382 1.00 95.88 81 GLU A CA 1
ATOM 607 C C . GLU A 1 81 ? -30.581 -9.990 18.400 1.00 95.88 81 GLU A C 1
ATOM 609 O O . GLU A 1 81 ? -30.136 -9.342 17.442 1.00 95.88 81 GLU A O 1
ATOM 614 N N . VAL A 1 82 ? -29.828 -10.285 19.466 1.00 96.19 82 VAL A N 1
ATOM 615 C CA . VAL A 1 82 ? -28.419 -9.905 19.582 1.00 96.19 82 VAL A CA 1
ATOM 616 C C . VAL A 1 82 ? -27.615 -10.534 18.450 1.00 96.19 82 VAL A C 1
ATOM 618 O O . VAL A 1 82 ? -26.870 -9.814 17.776 1.00 96.19 82 VAL A O 1
ATOM 621 N N . PHE A 1 83 ? -27.786 -11.833 18.189 1.00 97.75 83 PHE A N 1
ATOM 622 C CA . PHE A 1 83 ? -27.090 -12.507 17.097 1.00 97.75 83 PHE A CA 1
ATOM 623 C C . PHE A 1 83 ? -27.414 -11.880 15.739 1.00 97.75 83 PHE A C 1
ATOM 625 O O . PHE A 1 83 ? -26.492 -11.496 15.020 1.00 97.75 83 PHE A O 1
ATOM 632 N N . VAL A 1 84 ? -28.693 -11.683 15.406 1.00 97.75 84 VAL A N 1
ATOM 633 C CA . VAL A 1 84 ? -29.124 -11.063 14.141 1.00 97.75 84 VAL A CA 1
ATOM 634 C C . VAL A 1 84 ? -28.494 -9.681 13.957 1.00 97.75 84 VAL A C 1
ATOM 636 O O . VAL A 1 84 ? -27.975 -9.371 12.880 1.00 97.75 84 VAL A O 1
ATOM 639 N N . LYS A 1 85 ? -28.453 -8.860 15.012 1.00 97.62 85 LYS A N 1
ATOM 640 C CA . LYS A 1 85 ? -27.820 -7.535 14.969 1.00 97.62 85 LYS A CA 1
ATOM 641 C C . LYS A 1 85 ? -26.312 -7.619 14.712 1.00 97.62 85 LYS A C 1
ATOM 643 O O . LYS A 1 85 ? -25.784 -6.832 13.921 1.00 97.62 85 LYS A O 1
ATOM 648 N N . LYS A 1 86 ? -25.602 -8.545 15.369 1.00 98.00 86 LYS A N 1
ATOM 649 C CA . LYS A 1 86 ? -24.150 -8.733 15.183 1.00 98.00 86 LYS A CA 1
ATOM 650 C C . LYS A 1 86 ? -23.817 -9.337 13.818 1.00 98.00 86 LYS A C 1
ATOM 652 O O . LYS A 1 86 ? -22.892 -8.855 13.171 1.00 98.00 86 LYS A O 1
ATOM 657 N N . ALA A 1 87 ? -24.608 -10.297 13.351 1.00 98.19 87 ALA A N 1
ATOM 658 C CA . ALA A 1 87 ? -24.518 -10.889 12.021 1.00 98.19 87 ALA A CA 1
ATOM 659 C C . ALA A 1 87 ? -24.700 -9.841 10.912 1.00 98.19 87 ALA A C 1
ATOM 661 O O . ALA A 1 87 ? -23.869 -9.734 10.010 1.00 98.19 87 ALA A O 1
ATOM 662 N N . ALA A 1 88 ? -25.725 -8.989 11.019 1.00 98.19 88 ALA A N 1
ATOM 663 C CA . ALA A 1 88 ? -25.948 -7.905 10.065 1.00 98.19 88 ALA A CA 1
ATOM 664 C C . ALA A 1 88 ? -24.789 -6.891 10.053 1.00 98.19 88 ALA A C 1
ATOM 666 O O . ALA A 1 88 ? -24.366 -6.434 8.987 1.00 98.19 88 ALA A O 1
ATOM 667 N N . ALA A 1 89 ? -24.243 -6.555 11.228 1.00 97.75 89 ALA A N 1
ATOM 668 C CA . ALA A 1 89 ? -23.074 -5.685 11.337 1.00 97.75 89 ALA A CA 1
ATOM 669 C C . ALA A 1 89 ? -21.825 -6.314 10.695 1.00 97.75 89 ALA A C 1
ATOM 671 O O . ALA A 1 89 ? -21.101 -5.622 9.978 1.00 97.75 89 ALA A O 1
ATOM 672 N N . PHE A 1 90 ? -21.608 -7.615 10.905 1.00 98.56 90 PHE A N 1
ATOM 673 C CA . PHE A 1 90 ? -20.544 -8.383 10.264 1.00 98.56 90 PHE A CA 1
ATOM 674 C C . PHE A 1 90 ? -20.673 -8.355 8.736 1.00 98.56 90 PHE A C 1
ATOM 676 O O . PHE A 1 90 ? -19.754 -7.872 8.079 1.00 98.56 90 PHE A O 1
ATOM 683 N N . GLN A 1 91 ? -21.828 -8.731 8.170 1.00 98.38 91 GLN A N 1
ATOM 684 C CA . GLN A 1 91 ? -22.043 -8.695 6.714 1.00 98.38 91 GLN A CA 1
ATOM 685 C C . GLN A 1 91 ? -21.793 -7.316 6.115 1.00 98.38 91 GLN A C 1
ATOM 687 O O . GLN A 1 91 ? -21.113 -7.178 5.094 1.00 98.38 91 GLN A O 1
ATOM 692 N N . LYS A 1 92 ? -22.347 -6.277 6.752 1.00 98.19 92 LYS A N 1
ATOM 693 C CA . LYS A 1 92 ? -22.178 -4.898 6.296 1.00 98.19 92 LYS A CA 1
ATOM 694 C C . LYS A 1 92 ? -20.701 -4.515 6.281 1.00 98.19 92 LYS A C 1
ATOM 696 O O . LYS A 1 92 ? -20.241 -3.953 5.292 1.00 98.19 92 LYS A O 1
ATOM 701 N N . HIS A 1 93 ? -19.964 -4.837 7.341 1.00 97.94 93 HIS A N 1
ATOM 702 C CA . HIS A 1 93 ? -18.547 -4.510 7.448 1.00 97.94 93 HIS A CA 1
ATOM 703 C C . HIS A 1 93 ? -17.686 -5.284 6.440 1.00 97.94 93 HIS A C 1
ATOM 705 O O . HIS A 1 93 ? -16.894 -4.670 5.728 1.00 97.94 93 HIS A O 1
ATOM 711 N N . SER A 1 94 ? -17.893 -6.598 6.295 1.00 98.38 94 SER A N 1
ATOM 712 C CA . SER A 1 94 ? -17.205 -7.419 5.287 1.00 98.38 94 SER A CA 1
ATOM 713 C C . SER A 1 94 ? -17.430 -6.888 3.872 1.00 98.38 94 SER A C 1
ATOM 715 O O . SER A 1 94 ? -16.500 -6.836 3.064 1.00 98.38 94 SER A O 1
ATOM 717 N N . LYS A 1 95 ? -18.664 -6.461 3.569 1.00 98.31 95 LYS A N 1
ATOM 718 C CA . LYS A 1 95 ? -18.998 -5.840 2.287 1.00 98.31 95 LYS A CA 1
ATOM 719 C C . LYS A 1 95 ? -18.270 -4.509 2.102 1.00 98.31 95 LYS A C 1
ATOM 721 O O . LYS A 1 95 ? -17.668 -4.328 1.046 1.00 98.31 95 LYS A O 1
ATOM 726 N N . SER A 1 96 ? -18.287 -3.624 3.102 1.00 98.12 96 SER A N 1
ATOM 727 C CA . SER A 1 96 ? -17.585 -2.336 3.040 1.00 98.12 96 SER A CA 1
ATOM 728 C C . SER A 1 96 ? -16.087 -2.509 2.794 1.00 98.12 96 SER A C 1
ATOM 730 O O . SER A 1 96 ? -15.577 -1.926 1.843 1.00 98.12 96 SER A O 1
ATOM 732 N N . MET A 1 97 ? -15.405 -3.379 3.552 1.00 97.94 97 MET A N 1
ATOM 733 C CA . MET A 1 97 ? -13.978 -3.669 3.344 1.00 97.94 97 MET A CA 1
ATOM 734 C C . MET A 1 97 ? -13.694 -4.137 1.913 1.00 97.94 97 MET A C 1
ATOM 736 O O . MET A 1 97 ? -12.773 -3.646 1.259 1.00 97.94 97 MET A O 1
ATOM 740 N N . ALA A 1 98 ? -14.503 -5.063 1.394 1.00 98.12 98 ALA A N 1
ATOM 741 C CA . ALA A 1 98 ? -14.328 -5.579 0.042 1.00 98.12 98 ALA A CA 1
ATOM 742 C C . ALA A 1 98 ? -14.632 -4.531 -1.048 1.00 98.12 98 ALA A C 1
ATOM 744 O O . ALA A 1 98 ? -13.951 -4.501 -2.072 1.00 98.12 98 ALA A O 1
ATOM 745 N N . ASP A 1 99 ? -15.642 -3.678 -0.855 1.00 98.00 99 ASP A N 1
ATOM 746 C CA . ASP A 1 99 ? -15.970 -2.576 -1.771 1.00 98.00 99 ASP A CA 1
ATOM 747 C C . ASP A 1 99 ? -14.874 -1.503 -1.784 1.00 98.00 99 ASP A C 1
ATOM 749 O O . ASP A 1 99 ? -14.478 -1.037 -2.854 1.00 98.00 99 ASP A O 1
ATOM 753 N N . THR A 1 100 ? -14.345 -1.148 -0.615 1.00 97.06 100 THR A N 1
ATOM 754 C CA . THR A 1 100 ? -13.235 -0.203 -0.460 1.00 97.06 100 THR A CA 1
ATOM 755 C C . THR A 1 100 ? -11.967 -0.726 -1.120 1.00 97.06 100 THR A C 1
ATOM 757 O O . THR A 1 100 ? -11.370 -0.025 -1.935 1.00 97.06 100 THR A O 1
ATOM 760 N N . ALA A 1 101 ? -11.620 -1.992 -0.886 1.00 96.75 101 ALA A N 1
ATOM 761 C CA . ALA A 1 101 ? -10.502 -2.641 -1.555 1.00 96.75 101 ALA A CA 1
ATOM 762 C C . ALA A 1 101 ? -10.687 -2.641 -3.089 1.00 96.75 101 ALA A C 1
ATOM 764 O O . ALA A 1 101 ? -9.829 -2.169 -3.832 1.00 96.75 101 ALA A O 1
ATOM 765 N N . ALA A 1 102 ? -11.848 -3.071 -3.590 1.00 96.06 102 ALA A N 1
ATOM 766 C CA . ALA A 1 102 ? -12.129 -3.048 -5.026 1.00 96.06 102 ALA A CA 1
ATOM 767 C C . ALA A 1 102 ? -12.096 -1.631 -5.633 1.00 96.06 102 ALA A C 1
ATOM 769 O O . ALA A 1 102 ? -11.789 -1.492 -6.816 1.00 96.06 102 ALA A O 1
ATOM 770 N N . SER A 1 103 ? -12.421 -0.599 -4.850 1.00 94.81 103 SER A N 1
ATOM 771 C CA . SER A 1 103 ? -12.359 0.803 -5.280 1.00 94.81 103 SER A CA 1
ATOM 772 C C . SER A 1 103 ? -10.916 1.296 -5.355 1.00 94.81 103 SER A C 1
ATOM 774 O O . SER A 1 103 ? -10.558 1.921 -6.347 1.00 94.81 103 SER A O 1
ATOM 776 N N . LEU A 1 104 ? -10.071 0.939 -4.377 1.00 94.31 104 LEU A N 1
ATOM 777 C CA . LEU A 1 104 ? -8.627 1.195 -4.412 1.00 94.31 104 LEU A CA 1
ATOM 778 C C . LEU A 1 104 ? -7.985 0.584 -5.665 1.00 94.31 104 LEU A C 1
ATOM 780 O O . LEU A 1 104 ? -7.289 1.276 -6.395 1.00 94.31 104 LEU A O 1
ATOM 784 N N . ALA A 1 105 ? -8.288 -0.673 -5.995 1.00 93.81 105 ALA A N 1
ATOM 785 C CA . ALA A 1 105 ? -7.757 -1.297 -7.213 1.00 93.81 105 ALA A CA 1
ATOM 786 C C . ALA A 1 105 ? -8.193 -0.606 -8.521 1.00 93.81 105 ALA A C 1
ATOM 788 O O . ALA A 1 105 ? -7.547 -0.784 -9.549 1.00 93.81 105 ALA A O 1
ATOM 789 N N . LYS A 1 106 ? -9.294 0.155 -8.505 1.00 91.19 106 LYS A N 1
ATOM 790 C CA . LYS A 1 106 ? -9.854 0.841 -9.682 1.00 91.19 106 LYS A CA 1
ATOM 791 C C . LYS A 1 106 ? -9.566 2.341 -9.709 1.00 91.19 106 LYS A C 1
ATOM 793 O O . LYS A 1 106 ? -10.011 3.016 -10.631 1.00 91.19 106 LYS A O 1
ATOM 798 N N . SER A 1 107 ? -8.865 2.868 -8.712 1.00 86.50 107 SER A N 1
ATOM 799 C CA . SER A 1 107 ? -8.686 4.309 -8.536 1.00 86.50 107 SER A CA 1
ATOM 800 C C . SER A 1 107 ? -7.555 4.915 -9.354 1.00 86.50 107 SER A C 1
ATOM 802 O O . SER A 1 107 ? -7.404 6.130 -9.361 1.00 86.50 107 SER A O 1
ATOM 804 N N . GLY A 1 108 ? -6.734 4.077 -9.990 1.00 80.50 108 GLY A N 1
ATOM 805 C CA . GLY A 1 108 ? -5.474 4.494 -10.602 1.00 80.50 108 GLY A CA 1
ATOM 806 C C . GLY A 1 108 ? -4.307 4.591 -9.612 1.00 80.50 108 GLY A C 1
ATOM 807 O O . GLY A 1 108 ? -3.168 4.653 -10.057 1.00 80.50 108 GLY A O 1
ATOM 808 N N . ALA A 1 109 ? -4.553 4.515 -8.294 1.00 79.75 109 ALA A N 1
ATOM 809 C CA . ALA A 1 109 ? -3.484 4.488 -7.288 1.00 79.75 109 ALA A CA 1
ATOM 810 C C . ALA A 1 109 ? -2.659 3.190 -7.352 1.00 79.75 109 ALA A C 1
ATOM 812 O O . ALA A 1 109 ? -1.454 3.195 -7.115 1.00 79.75 109 ALA A O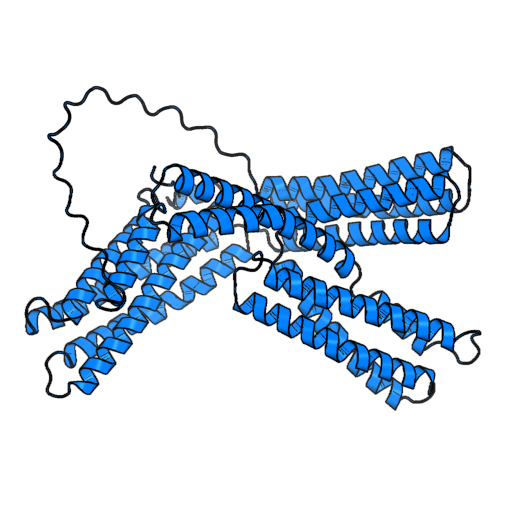 1
ATOM 813 N N . VAL A 1 110 ? -3.299 2.074 -7.719 1.00 85.38 110 VAL A N 1
ATOM 814 C CA . VAL A 1 110 ? -2.622 0.789 -7.931 1.00 85.38 110 VAL A CA 1
ATOM 815 C C . VAL A 1 110 ? -2.171 0.687 -9.384 1.00 85.38 110 VAL A C 1
ATOM 817 O O . VAL A 1 110 ? -2.965 0.377 -10.271 1.00 85.38 110 VAL A O 1
ATOM 820 N N . THR A 1 111 ? -0.888 0.939 -9.628 1.00 79.88 111 THR A N 1
ATOM 821 C CA . THR A 1 111 ? -0.311 0.938 -10.982 1.00 79.88 111 THR A CA 1
ATOM 822 C C . THR A 1 111 ? 0.055 -0.465 -11.479 1.00 79.88 111 THR A C 1
ATOM 824 O O . THR A 1 111 ? -0.017 -0.730 -12.681 1.00 79.88 111 THR A O 1
ATOM 827 N N . ASP A 1 112 ? 0.388 -1.403 -10.582 1.00 82.75 112 ASP A N 1
ATOM 828 C CA . ASP A 1 112 ? 0.628 -2.805 -10.948 1.00 82.75 112 ASP A CA 1
ATOM 829 C C . ASP A 1 112 ? -0.707 -3.536 -11.172 1.00 82.75 112 ASP A C 1
ATOM 831 O O . ASP A 1 112 ? -1.426 -3.896 -10.234 1.00 82.75 112 ASP A O 1
ATOM 835 N N . LYS A 1 113 ? -1.010 -3.823 -12.444 1.00 87.06 113 LYS A N 1
ATOM 836 C CA . LYS A 1 113 ? -2.208 -4.565 -12.864 1.00 87.06 113 LYS A CA 1
ATOM 837 C C . LYS A 1 113 ? -2.366 -5.910 -12.149 1.00 87.06 113 LYS A C 1
ATOM 839 O O . LYS A 1 113 ? -3.486 -6.299 -11.828 1.00 87.06 113 LYS A O 1
ATOM 844 N N . ARG A 1 114 ? -1.275 -6.639 -11.894 1.00 88.88 114 ARG A N 1
ATOM 845 C CA . ARG A 1 114 ? -1.322 -7.936 -11.203 1.00 88.88 114 ARG A CA 1
ATOM 846 C C . ARG A 1 114 ? -1.772 -7.756 -9.756 1.00 88.88 114 ARG A C 1
ATOM 848 O O . ARG A 1 114 ? -2.590 -8.542 -9.281 1.00 88.88 114 ARG A O 1
ATOM 855 N N . MET A 1 115 ? -1.267 -6.723 -9.083 1.00 90.06 115 MET A N 1
ATOM 856 C CA . MET A 1 115 ? -1.660 -6.391 -7.711 1.00 90.06 115 MET A CA 1
ATOM 857 C C . MET A 1 115 ? -3.119 -5.930 -7.662 1.00 90.06 115 MET A C 1
ATOM 859 O O . MET A 1 115 ? -3.878 -6.420 -6.826 1.00 90.06 115 MET A O 1
ATOM 863 N N . ALA A 1 116 ? -3.547 -5.080 -8.601 1.00 93.19 116 ALA A N 1
ATOM 864 C CA . ALA A 1 116 ? -4.941 -4.653 -8.724 1.00 93.19 116 ALA A CA 1
ATOM 865 C C . ALA A 1 116 ? -5.892 -5.851 -8.922 1.00 93.19 116 ALA A C 1
ATOM 867 O O . ALA A 1 116 ? -6.893 -5.987 -8.213 1.00 93.19 116 ALA A O 1
ATOM 868 N N . ASP A 1 117 ? -5.545 -6.774 -9.824 1.00 94.25 117 ASP A N 1
ATOM 869 C CA . ASP A 1 117 ? -6.304 -8.003 -10.065 1.00 94.25 117 ASP A CA 1
ATOM 870 C C . ASP A 1 117 ? -6.361 -8.906 -8.826 1.00 94.25 117 ASP A C 1
ATOM 872 O O . ASP A 1 117 ? -7.402 -9.498 -8.531 1.00 94.25 117 ASP A O 1
ATOM 876 N N . GLU A 1 118 ? -5.249 -9.062 -8.106 1.00 95.81 118 GLU A N 1
ATOM 877 C CA . GLU A 1 118 ? -5.196 -9.872 -6.888 1.00 95.81 118 GLU A CA 1
ATOM 878 C C . GLU A 1 118 ? -6.064 -9.277 -5.773 1.00 95.81 118 GLU A C 1
ATOM 880 O O . GLU A 1 118 ? -6.773 -10.008 -5.071 1.00 95.81 118 GLU A O 1
ATOM 885 N N . LEU A 1 119 ? -6.066 -7.953 -5.654 1.00 96.00 119 LEU A N 1
ATOM 886 C CA . LEU A 1 119 ? -6.860 -7.207 -4.690 1.00 96.00 119 LEU A CA 1
ATOM 887 C C . LEU A 1 119 ? -8.363 -7.352 -4.992 1.00 96.00 119 LEU A C 1
ATOM 889 O O . LEU A 1 119 ? -9.133 -7.727 -4.104 1.00 96.00 119 LEU A O 1
ATOM 893 N N . ILE A 1 120 ? -8.776 -7.213 -6.259 1.00 97.25 120 ILE A N 1
ATOM 894 C CA . ILE A 1 120 ? -10.163 -7.460 -6.704 1.00 97.25 120 ILE A CA 1
ATOM 895 C C . ILE A 1 120 ? -10.586 -8.911 -6.435 1.00 97.25 120 ILE A C 1
ATOM 897 O O . ILE A 1 120 ? -11.679 -9.157 -5.916 1.00 97.25 120 ILE A O 1
ATOM 901 N N . ARG A 1 121 ? -9.730 -9.890 -6.762 1.00 97.81 121 ARG A N 1
ATOM 902 C CA . ARG A 1 121 ? -10.021 -11.314 -6.524 1.00 97.81 121 ARG A CA 1
ATOM 903 C C . ARG A 1 121 ? -10.178 -11.616 -5.036 1.00 97.81 121 ARG A C 1
ATOM 905 O O . ARG A 1 121 ? -11.095 -12.344 -4.661 1.00 97.81 121 ARG A O 1
ATOM 912 N N . THR A 1 122 ? -9.310 -11.063 -4.193 1.00 98.00 122 THR A N 1
ATOM 913 C CA . THR A 1 122 ? -9.359 -11.269 -2.738 1.00 98.00 122 THR A CA 1
ATOM 914 C C . THR A 1 122 ? -10.609 -10.615 -2.142 1.00 98.00 122 THR A C 1
ATOM 916 O O . THR A 1 122 ? -11.332 -11.261 -1.386 1.00 98.00 122 THR A O 1
ATOM 919 N N . ALA A 1 123 ? -10.958 -9.398 -2.572 1.00 98.25 123 ALA A N 1
ATOM 920 C CA . ALA A 1 123 ? -12.203 -8.735 -2.183 1.00 98.25 123 ALA A CA 1
ATOM 921 C C . ALA A 1 123 ? -13.448 -9.565 -2.557 1.00 98.25 123 ALA A C 1
ATOM 923 O O . ALA A 1 123 ? -14.366 -9.731 -1.750 1.00 98.25 123 ALA A O 1
ATOM 924 N N . ALA A 1 124 ? -13.475 -10.144 -3.762 1.00 98.19 124 ALA A N 1
ATOM 925 C CA . ALA A 1 124 ? -14.563 -11.020 -4.196 1.00 98.19 124 ALA A CA 1
ATOM 926 C C . ALA A 1 124 ? -14.667 -12.298 -3.342 1.00 98.19 124 ALA A C 1
ATOM 928 O O . ALA A 1 124 ? -15.776 -12.738 -3.031 1.00 98.19 124 ALA A O 1
ATOM 929 N N . LYS A 1 125 ? -13.533 -12.874 -2.918 1.00 97.75 125 LYS A N 1
ATOM 930 C CA . LYS A 1 125 ? -13.519 -14.013 -1.987 1.00 97.75 125 LYS A CA 1
ATOM 931 C C . LYS A 1 125 ? -14.103 -13.641 -0.628 1.00 97.75 125 LYS A C 1
ATOM 933 O O . LYS A 1 125 ? -14.978 -14.362 -0.160 1.00 97.75 125 LYS A O 1
ATOM 938 N N . VAL A 1 126 ? -13.709 -12.508 -0.041 1.00 98.25 126 VAL A N 1
ATOM 939 C CA . VAL A 1 126 ? -14.273 -12.026 1.236 1.00 98.25 126 VAL A CA 1
ATOM 940 C C . VAL A 1 126 ? -15.799 -11.902 1.147 1.00 98.25 126 VAL A C 1
ATOM 942 O O . VAL A 1 126 ? -16.506 -12.440 1.999 1.00 98.25 126 VAL A O 1
ATOM 945 N N . LYS A 1 127 ? -16.328 -11.313 0.062 1.00 97.75 127 LYS A N 1
ATOM 946 C CA . LYS A 1 127 ? -17.784 -11.223 -0.179 1.00 97.75 127 LYS A CA 1
ATOM 947 C C . LYS A 1 127 ? -18.479 -12.578 -0.300 1.00 97.75 127 LYS A C 1
ATOM 949 O O . LYS A 1 127 ? -19.651 -12.687 0.041 1.00 97.75 127 LYS A O 1
ATOM 954 N N . LYS A 1 128 ? -17.789 -13.599 -0.814 1.00 97.75 128 LYS A N 1
ATOM 955 C CA . LYS A 1 128 ? -18.336 -14.954 -0.964 1.00 97.75 128 LYS A CA 1
ATOM 956 C C . LYS A 1 128 ? -18.298 -15.741 0.347 1.00 97.75 128 LYS A C 1
ATOM 958 O O . LYS A 1 128 ? -19.194 -16.545 0.597 1.00 97.75 128 LYS A O 1
ATOM 963 N N . VAL A 1 129 ? -17.254 -15.557 1.153 1.00 98.00 129 VAL A N 1
ATOM 964 C CA . VAL A 1 129 ? -17.051 -16.307 2.399 1.00 98.00 129 VAL A CA 1
ATOM 965 C C . VAL A 1 129 ? -17.904 -15.732 3.533 1.00 98.00 129 VAL A C 1
ATOM 967 O O . VAL A 1 129 ? -18.489 -16.512 4.278 1.00 98.00 129 VAL A O 1
ATOM 970 N N . ALA A 1 130 ? -18.072 -14.407 3.632 1.00 98.38 130 ALA A N 1
ATOM 971 C CA . ALA A 1 130 ? -18.815 -13.791 4.739 1.00 98.38 130 ALA A CA 1
ATOM 972 C C . ALA A 1 130 ? -20.247 -14.352 4.931 1.00 98.38 130 ALA A C 1
ATOM 974 O O . ALA A 1 130 ? -20.581 -14.729 6.054 1.00 98.38 130 ALA A O 1
ATOM 975 N N . PRO A 1 131 ? -21.097 -14.522 3.895 1.00 98.50 131 PRO A N 1
ATOM 976 C CA . PRO A 1 131 ? -22.422 -15.139 4.061 1.00 98.50 131 PRO A CA 1
ATOM 977 C C . PRO A 1 131 ? -22.380 -16.579 4.586 1.00 98.50 131 PRO A C 1
ATOM 979 O O . PRO A 1 131 ? -23.259 -16.990 5.339 1.00 98.50 131 PRO A O 1
ATOM 982 N N . GLN A 1 132 ? -21.347 -17.346 4.226 1.00 98.25 132 GLN A N 1
ATOM 983 C CA . GLN A 1 132 ? -21.179 -18.726 4.693 1.00 98.25 132 GLN A CA 1
ATOM 984 C C . GLN A 1 132 ? -20.790 -18.772 6.173 1.00 98.25 132 GLN A C 1
ATOM 986 O O . GLN A 1 132 ? -21.299 -19.615 6.906 1.00 98.25 132 GLN A O 1
ATOM 991 N N . VAL A 1 133 ? -19.930 -17.849 6.617 1.00 98.62 133 VAL A N 1
ATOM 992 C CA . VAL A 1 133 ? -19.544 -17.712 8.031 1.00 98.62 133 VAL A CA 1
ATOM 993 C C . VAL A 1 133 ? -20.752 -17.343 8.884 1.00 98.62 133 VAL A C 1
ATOM 995 O O . VAL A 1 133 ? -20.965 -17.966 9.917 1.00 98.62 133 VAL A O 1
ATOM 998 N N . GLU A 1 134 ? -21.573 -16.382 8.447 1.00 98.38 134 GLU A N 1
ATOM 999 C CA . GLU A 1 134 ? -22.810 -16.039 9.161 1.00 98.38 134 GLU A CA 1
ATOM 1000 C C . GLU A 1 134 ? -23.753 -17.239 9.253 1.00 98.38 134 GLU A C 1
ATOM 1002 O O . GLU A 1 134 ? -24.298 -17.516 10.320 1.00 98.38 134 GLU A O 1
ATOM 1007 N N . HIS A 1 135 ? -23.949 -17.961 8.147 1.00 98.19 135 HIS A N 1
ATOM 1008 C CA . HIS A 1 135 ? -24.834 -19.117 8.144 1.00 98.19 135 HIS A CA 1
ATOM 1009 C C . HIS A 1 135 ? -24.342 -20.210 9.101 1.00 98.19 135 HIS A C 1
ATOM 1011 O O . HIS A 1 135 ? -25.128 -20.731 9.886 1.00 98.19 135 HIS A O 1
ATOM 1017 N N . ALA A 1 136 ? -23.041 -20.510 9.096 1.00 98.31 136 ALA A N 1
ATOM 1018 C CA . ALA A 1 136 ? -22.455 -21.464 10.032 1.00 98.31 136 ALA A CA 1
ATOM 1019 C C . ALA A 1 136 ? -22.553 -20.988 11.491 1.00 98.31 136 ALA A C 1
ATOM 1021 O O . ALA A 1 136 ? -22.886 -21.785 12.364 1.00 98.31 136 ALA A O 1
ATOM 1022 N N . ALA A 1 137 ? -22.354 -19.692 11.749 1.00 98.25 137 ALA A N 1
ATOM 1023 C CA . ALA A 1 137 ? -22.547 -19.100 13.071 1.00 98.25 137 ALA A CA 1
ATOM 1024 C C . ALA A 1 137 ? -24.001 -19.243 13.557 1.00 98.25 137 ALA A C 1
ATOM 1026 O O . ALA A 1 137 ? -24.232 -19.537 14.727 1.00 98.25 137 ALA A O 1
ATOM 1027 N N . ARG A 1 138 ? -24.984 -19.100 12.657 1.00 98.12 138 ARG A N 1
ATOM 1028 C CA . ARG A 1 138 ? -26.402 -19.326 12.976 1.00 98.12 138 ARG A CA 1
ATOM 1029 C C . ARG A 1 138 ? -26.679 -20.790 13.325 1.00 98.12 138 ARG A C 1
ATOM 1031 O O . ARG A 1 138 ? -27.369 -21.056 14.295 1.00 98.12 138 ARG A O 1
ATOM 1038 N N . ILE A 1 139 ? -26.074 -21.742 12.613 1.00 97.81 139 ILE A N 1
ATOM 1039 C CA . ILE A 1 139 ? -26.205 -23.171 12.950 1.00 97.81 139 ILE A CA 1
ATOM 1040 C C . ILE A 1 139 ? -25.643 -23.465 14.350 1.00 97.81 139 ILE A C 1
ATOM 1042 O O . ILE A 1 139 ? -26.251 -24.241 15.087 1.00 97.81 139 ILE A O 1
ATOM 1046 N N . VAL A 1 140 ? -24.518 -22.844 14.729 1.00 97.50 140 VAL A N 1
ATOM 1047 C CA . VAL A 1 140 ? -23.953 -22.949 16.090 1.00 97.50 140 VAL A CA 1
ATOM 1048 C C . VAL A 1 140 ? -24.904 -22.361 17.132 1.00 97.50 140 VAL A C 1
ATOM 1050 O O . VAL A 1 140 ? -25.097 -22.964 18.187 1.00 97.50 140 VAL A O 1
ATOM 1053 N N . LEU A 1 141 ? -25.539 -21.227 16.827 1.00 96.56 141 LEU A N 1
ATOM 1054 C CA . LEU A 1 141 ? -26.551 -20.630 17.693 1.00 96.56 141 LEU A CA 1
ATOM 1055 C C . LEU A 1 141 ? -27.719 -21.603 17.934 1.00 96.56 141 LEU A C 1
ATOM 1057 O O . LEU A 1 141 ? -28.091 -21.855 19.081 1.00 96.56 141 LEU A O 1
ATOM 1061 N N . ASP A 1 142 ? -28.248 -22.197 16.868 1.00 96.06 142 ASP A N 1
ATOM 1062 C CA . ASP A 1 142 ? -29.383 -23.122 16.932 1.00 96.06 142 ASP A CA 1
ATOM 1063 C C . ASP A 1 142 ? -29.021 -24.464 17.597 1.00 96.06 142 ASP A C 1
ATOM 1065 O O . ASP A 1 142 ? -29.886 -25.129 18.167 1.00 96.06 142 ASP A O 1
ATOM 1069 N N . ASN A 1 143 ? -27.745 -24.869 17.546 1.00 95.56 143 ASN A N 1
ATOM 1070 C CA . ASN A 1 143 ? -27.262 -26.181 17.994 1.00 95.56 143 ASN A CA 1
ATOM 1071 C C . ASN A 1 143 ? -26.010 -26.057 18.892 1.00 95.56 143 ASN A C 1
ATOM 1073 O O . ASN A 1 143 ? -24.923 -26.495 18.500 1.00 95.56 143 ASN A O 1
ATOM 1077 N N . PRO A 1 144 ? -26.136 -25.500 20.111 1.00 93.06 144 PRO A N 1
ATOM 1078 C CA . PRO A 1 144 ? -24.995 -25.152 20.967 1.00 93.06 144 PRO A CA 1
ATOM 1079 C C . PRO A 1 144 ? -24.164 -26.358 21.443 1.00 93.06 144 PRO A C 1
ATOM 1081 O O . PRO A 1 144 ? -22.974 -26.210 21.726 1.00 93.06 144 PRO A O 1
ATOM 1084 N N . ASP A 1 145 ? -24.750 -27.556 21.484 1.00 95.12 145 ASP A N 1
ATOM 1085 C CA . ASP A 1 145 ? -24.067 -28.795 21.891 1.00 95.12 145 ASP A CA 1
ATOM 1086 C C . ASP A 1 145 ? -23.429 -29.552 20.711 1.00 95.12 145 ASP A C 1
ATOM 1088 O O . ASP A 1 145 ? -22.776 -30.579 20.894 1.00 95.12 145 ASP A O 1
ATOM 1092 N N . SER A 1 146 ? -23.620 -29.076 19.477 1.00 97.12 146 SER A N 1
ATOM 1093 C CA . SER A 1 146 ? -23.117 -29.754 18.283 1.00 97.12 146 SER A CA 1
ATOM 1094 C C . SER A 1 146 ? -21.657 -29.397 18.013 1.00 97.12 146 SER A C 1
ATOM 1096 O O . SER A 1 146 ? -21.362 -28.367 17.409 1.00 97.12 146 SER A O 1
ATOM 1098 N N . GLU A 1 147 ? -20.733 -30.282 18.387 1.00 96.62 147 GLU A N 1
ATOM 1099 C CA . GLU A 1 147 ? -19.305 -30.106 18.074 1.00 96.62 147 GLU A CA 1
ATOM 1100 C C . GLU A 1 147 ? -19.045 -30.008 16.562 1.00 96.62 147 GLU A C 1
ATOM 1102 O O . GLU A 1 147 ? -18.273 -29.164 16.121 1.00 96.62 147 GLU A O 1
ATOM 1107 N N . ALA A 1 148 ? -19.783 -30.760 15.739 1.00 96.94 148 ALA A N 1
ATOM 1108 C CA . ALA A 1 148 ? -19.670 -30.674 14.281 1.00 96.94 148 ALA A CA 1
ATOM 1109 C C . ALA A 1 148 ? -20.057 -29.286 13.726 1.00 96.94 148 ALA A C 1
ATOM 1111 O O . ALA A 1 148 ? -19.454 -28.809 12.760 1.00 96.94 148 ALA A O 1
ATOM 1112 N N . ALA A 1 149 ? -21.056 -28.619 14.322 1.00 96.81 149 ALA A N 1
ATOM 1113 C CA . ALA A 1 149 ? -21.425 -27.256 13.938 1.00 96.81 149 ALA A CA 1
ATOM 1114 C C . ALA A 1 149 ? -20.313 -26.259 14.292 1.00 96.81 149 ALA A C 1
ATOM 1116 O O . ALA A 1 149 ? -19.976 -25.405 13.467 1.00 96.81 149 ALA A O 1
ATOM 1117 N N . LYS A 1 150 ? -19.720 -26.406 15.485 1.00 97.62 150 LYS A N 1
ATOM 1118 C CA . LYS A 1 150 ? -18.611 -25.569 15.964 1.00 97.62 150 LYS A CA 1
ATOM 1119 C C . LYS A 1 150 ? -17.375 -25.727 15.087 1.00 97.62 150 LYS A C 1
ATOM 1121 O O . LYS A 1 150 ? -16.872 -24.731 14.581 1.00 97.62 150 LYS A O 1
ATOM 1126 N N . GLU A 1 151 ? -16.968 -26.963 14.796 1.00 97.62 151 GLU A N 1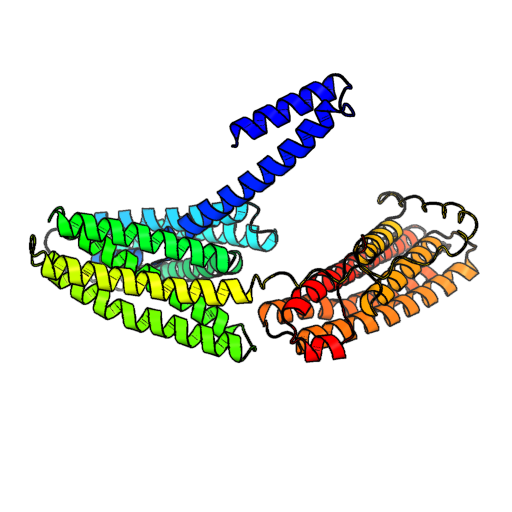
ATOM 1127 C CA . GLU A 1 151 ? -15.830 -27.257 13.915 1.00 97.62 151 GLU A CA 1
ATOM 1128 C C . GLU A 1 151 ? -16.018 -26.665 12.510 1.00 97.62 151 GLU A C 1
ATOM 1130 O O . GLU A 1 151 ? -15.105 -26.048 11.953 1.00 97.62 151 GLU A O 1
ATOM 1135 N N . ASN A 1 152 ? -17.211 -26.805 11.918 1.00 97.44 152 ASN A N 1
ATOM 1136 C CA . ASN A 1 152 ? -17.478 -26.223 10.603 1.00 97.44 152 ASN A CA 1
ATOM 1137 C C . ASN A 1 152 ? -17.466 -24.686 10.632 1.00 97.44 152 ASN A C 1
ATOM 1139 O O . ASN A 1 152 ? -16.965 -24.063 9.690 1.00 97.44 152 ASN A O 1
ATOM 1143 N N . PHE A 1 153 ? -18.011 -24.075 11.686 1.00 98.31 153 PHE A N 1
ATOM 1144 C CA . PHE A 1 153 ? -17.959 -22.629 11.865 1.00 98.31 153 PHE A CA 1
ATOM 1145 C C . PHE A 1 153 ? -16.521 -22.135 12.042 1.00 98.31 153 PHE A C 1
ATOM 1147 O O . PHE A 1 153 ? -16.126 -21.207 11.338 1.00 98.31 153 PHE A O 1
ATOM 1154 N N . ASP A 1 154 ? -15.720 -22.782 12.888 1.00 97.44 154 ASP A N 1
ATOM 1155 C CA . ASP A 1 154 ? -14.323 -22.411 13.119 1.00 97.44 154 ASP A CA 1
ATOM 1156 C C . ASP A 1 154 ? -13.486 -22.526 11.842 1.00 97.44 154 ASP A C 1
ATOM 1158 O O . ASP A 1 154 ? -12.774 -21.586 11.496 1.00 97.44 154 ASP A O 1
ATOM 1162 N N . ARG A 1 155 ? -13.673 -23.586 11.048 1.00 98.38 155 ARG A N 1
ATOM 1163 C CA . ARG A 1 155 ? -13.023 -23.719 9.734 1.00 98.38 155 ARG A CA 1
ATOM 1164 C C . ARG A 1 155 ? -13.384 -22.575 8.776 1.00 98.38 155 ARG A C 1
ATOM 1166 O O . ARG A 1 155 ? -12.531 -22.077 8.042 1.00 98.38 155 ARG A O 1
ATOM 1173 N N . LEU A 1 156 ? -14.656 -22.168 8.726 1.00 98.31 156 LEU A N 1
ATOM 1174 C CA . LEU A 1 156 ? -15.099 -21.054 7.874 1.00 98.31 156 LEU A CA 1
ATOM 1175 C C . LEU A 1 156 ? -14.607 -19.700 8.398 1.00 98.31 156 LEU A C 1
ATOM 1177 O O . LEU A 1 156 ? -14.273 -18.822 7.600 1.00 98.31 156 LEU A O 1
ATOM 1181 N N . LYS A 1 157 ? -14.544 -19.543 9.722 1.00 97.94 157 LYS A N 1
ATOM 1182 C CA . LYS A 1 157 ? -13.987 -18.372 10.400 1.00 97.94 157 LYS A CA 1
ATOM 1183 C C . LYS A 1 157 ? -12.508 -18.207 10.055 1.00 97.94 157 LYS A C 1
ATOM 1185 O O . LYS A 1 157 ? -12.128 -17.128 9.615 1.00 97.94 157 LYS A O 1
ATOM 1190 N N . GLU A 1 158 ? -11.711 -19.270 10.154 1.00 98.19 158 GLU A N 1
ATOM 1191 C CA . GLU A 1 158 ? -10.288 -19.264 9.787 1.00 98.19 158 GLU A CA 1
ATOM 1192 C C . GLU A 1 158 ? -10.068 -18.904 8.310 1.00 98.19 158 GLU A C 1
ATOM 1194 O O . GLU A 1 158 ? -9.218 -18.071 7.991 1.00 98.19 158 GLU A O 1
ATOM 1199 N N . GLU A 1 159 ? -10.868 -19.466 7.394 1.00 97.94 159 GLU A N 1
ATOM 1200 C CA . GLU A 1 159 ? -10.806 -19.108 5.970 1.00 97.94 159 GLU A CA 1
ATOM 1201 C C . GLU A 1 159 ? -11.123 -17.620 5.753 1.00 97.94 159 GLU A C 1
ATOM 1203 O O . GLU A 1 159 ? -10.415 -16.928 5.019 1.00 97.94 159 GLU A O 1
ATOM 1208 N N . TYR A 1 160 ? -12.162 -17.095 6.407 1.00 98.56 160 TYR A N 1
ATOM 1209 C CA . TYR A 1 160 ? -12.489 -15.672 6.336 1.00 98.56 160 TYR A CA 1
ATOM 1210 C C . TYR A 1 160 ? -11.356 -14.802 6.886 1.00 98.56 160 TYR A C 1
ATOM 1212 O O . TYR A 1 160 ? -10.967 -13.828 6.238 1.00 98.56 160 TYR A O 1
ATOM 1220 N N . GLU A 1 161 ? -10.799 -15.159 8.045 1.00 98.38 161 GLU A N 1
ATOM 1221 C CA . GLU A 1 161 ? -9.697 -14.427 8.668 1.00 98.38 161 GLU A CA 1
ATOM 1222 C C . GLU A 1 161 ? -8.454 -14.412 7.776 1.00 98.38 161 GLU A C 1
ATOM 1224 O O . GLU A 1 161 ? -7.819 -13.367 7.616 1.00 98.38 161 GLU A O 1
ATOM 1229 N N . MET A 1 162 ? -8.147 -15.531 7.120 1.00 98.06 162 MET A N 1
ATOM 1230 C CA . MET A 1 162 ? -7.071 -15.618 6.137 1.00 98.06 162 MET A CA 1
ATOM 1231 C C . MET A 1 162 ? -7.303 -14.662 4.958 1.00 98.06 162 MET A C 1
ATOM 1233 O O . MET A 1 162 ? -6.394 -13.912 4.588 1.00 98.06 162 MET A O 1
ATOM 1237 N N . GLN A 1 163 ? -8.509 -14.648 4.375 1.00 98.06 163 GLN A N 1
ATOM 1238 C CA . GLN A 1 163 ? -8.818 -13.762 3.246 1.00 98.06 163 GLN A CA 1
ATOM 1239 C C . GLN A 1 163 ? -8.810 -12.283 3.650 1.00 98.06 163 GLN A C 1
ATOM 1241 O O . GLN A 1 163 ? -8.316 -11.456 2.885 1.00 98.06 163 GLN A O 1
ATOM 1246 N N . VAL A 1 164 ? -9.305 -11.935 4.842 1.00 98.06 164 VAL A N 1
ATOM 1247 C CA . VAL A 1 164 ? -9.274 -10.554 5.346 1.00 98.06 164 VAL A CA 1
ATOM 1248 C C . VAL A 1 164 ? -7.850 -10.107 5.656 1.00 98.06 164 VAL A C 1
ATOM 1250 O O . VAL A 1 164 ? -7.473 -9.023 5.228 1.00 98.06 164 VAL A O 1
ATOM 1253 N N . ASN A 1 165 ? -7.018 -10.934 6.297 1.00 96.75 165 ASN A N 1
ATOM 1254 C CA . ASN A 1 165 ? -5.599 -10.616 6.501 1.00 96.75 165 ASN A CA 1
ATOM 1255 C C . ASN A 1 165 ? -4.883 -10.367 5.170 1.00 96.75 165 ASN A C 1
ATOM 1257 O O . ASN A 1 165 ? -4.169 -9.375 5.013 1.00 96.75 165 ASN A O 1
ATOM 1261 N N . LYS A 1 166 ? -5.119 -11.236 4.179 1.00 97.25 166 LYS A N 1
ATOM 1262 C CA . LYS A 1 166 ? -4.580 -11.051 2.830 1.00 97.25 166 LYS A CA 1
ATOM 1263 C C . LYS A 1 166 ? -5.065 -9.740 2.204 1.00 97.25 166 LYS A C 1
ATOM 1265 O O . LYS A 1 166 ? -4.258 -9.016 1.626 1.00 97.25 166 LYS A O 1
ATOM 1270 N N . LEU A 1 167 ? -6.356 -9.429 2.325 1.00 97.38 167 LEU A N 1
ATOM 1271 C CA . LEU A 1 167 ? -6.943 -8.201 1.792 1.00 97.38 167 LEU A CA 1
ATOM 1272 C C . LEU A 1 167 ? -6.324 -6.955 2.434 1.00 97.38 167 LEU A C 1
ATOM 1274 O O . LEU A 1 167 ? -5.909 -6.054 1.715 1.00 97.38 167 LEU A O 1
ATOM 1278 N N . THR A 1 168 ? -6.210 -6.931 3.762 1.00 94.56 168 THR A N 1
ATOM 1279 C CA . THR A 1 168 ? -5.605 -5.835 4.531 1.00 94.56 168 THR A CA 1
ATOM 1280 C C . THR A 1 168 ? -4.156 -5.596 4.116 1.00 94.56 168 THR A C 1
ATOM 1282 O O . THR A 1 168 ? -3.770 -4.460 3.853 1.00 94.56 168 THR A O 1
ATOM 1285 N N . ASN A 1 169 ? -3.365 -6.663 3.969 1.00 91.94 169 ASN A N 1
ATOM 1286 C CA . ASN A 1 169 ? -1.975 -6.554 3.527 1.00 91.94 169 ASN A CA 1
ATOM 1287 C C . ASN A 1 169 ? -1.863 -5.998 2.102 1.00 91.94 169 ASN A C 1
ATOM 1289 O O . ASN A 1 169 ? -1.001 -5.165 1.838 1.00 91.94 169 ASN A O 1
ATOM 1293 N N . LEU A 1 170 ? -2.740 -6.430 1.189 1.00 93.38 170 LEU A N 1
ATOM 1294 C CA . LEU A 1 170 ? -2.782 -5.903 -0.178 1.00 93.38 170 LEU A CA 1
ATOM 1295 C C . LEU A 1 170 ? -3.193 -4.431 -0.204 1.00 93.38 170 LEU A C 1
ATOM 1297 O O . LEU A 1 170 ? -2.606 -3.662 -0.955 1.00 93.38 170 LEU A O 1
ATOM 1301 N N . VAL A 1 171 ? -4.170 -4.028 0.607 1.00 94.06 171 VAL A N 1
ATOM 1302 C CA . VAL A 1 171 ? -4.600 -2.629 0.700 1.00 94.06 171 VAL A CA 1
ATOM 1303 C C . VAL A 1 171 ? -3.458 -1.751 1.209 1.00 94.06 171 VAL A C 1
ATOM 1305 O O . VAL A 1 171 ? -3.092 -0.803 0.524 1.00 94.06 171 VAL A O 1
ATOM 1308 N N . HIS A 1 172 ? -2.829 -2.099 2.336 1.00 88.56 172 HIS A N 1
ATOM 1309 C CA . HIS A 1 172 ? -1.720 -1.311 2.885 1.00 88.56 172 HIS A CA 1
ATOM 1310 C C . HIS A 1 172 ? -0.494 -1.271 1.962 1.00 88.56 172 HIS A C 1
ATOM 1312 O O . HIS A 1 172 ? 0.144 -0.233 1.849 1.00 88.56 172 HIS A O 1
ATOM 1318 N N . ALA A 1 173 ? -0.173 -2.365 1.264 1.00 86.31 173 ALA A N 1
ATOM 1319 C CA . ALA A 1 173 ? 0.966 -2.406 0.343 1.00 86.31 173 ALA A CA 1
ATOM 1320 C C . ALA A 1 173 ? 0.796 -1.521 -0.905 1.00 86.31 173 ALA A C 1
ATOM 1322 O O . ALA A 1 173 ? 1.783 -1.254 -1.585 1.00 86.31 173 ALA A O 1
ATOM 1323 N N . ASN A 1 174 ? -0.434 -1.112 -1.228 1.00 88.31 174 ASN A N 1
ATOM 1324 C CA . ASN A 1 174 ? -0.747 -0.295 -2.403 1.00 88.31 174 ASN A CA 1
ATOM 1325 C C . ASN A 1 174 ? -1.315 1.086 -2.036 1.00 88.31 174 ASN A C 1
ATOM 1327 O O . ASN A 1 174 ? -1.892 1.761 -2.886 1.00 88.31 174 ASN A O 1
ATOM 1331 N N . MET A 1 175 ? -1.183 1.489 -0.775 1.00 88.88 175 MET A N 1
ATOM 1332 C CA . MET A 1 175 ? -1.511 2.831 -0.311 1.00 88.88 175 MET A CA 1
ATOM 1333 C C . MET A 1 175 ? -0.222 3.594 -0.042 1.00 88.88 175 MET A C 1
ATOM 1335 O O . MET A 1 175 ? 0.752 3.011 0.435 1.00 88.88 175 MET A O 1
ATOM 1339 N N . ASP A 1 176 ? -0.227 4.892 -0.324 1.00 89.88 176 ASP A N 1
ATOM 1340 C CA . ASP A 1 176 ? 0.861 5.757 0.105 1.00 89.88 176 ASP A CA 1
ATOM 1341 C C . ASP A 1 176 ? 0.812 5.935 1.631 1.00 89.88 176 ASP A C 1
ATOM 1343 O O . ASP A 1 176 ? -0.244 6.215 2.209 1.00 89.88 176 ASP A O 1
ATOM 1347 N N . THR A 1 177 ? 1.949 5.720 2.296 1.00 92.50 177 THR A N 1
ATOM 1348 C CA . THR A 1 177 ? 2.021 5.755 3.760 1.00 92.50 177 THR A CA 1
ATOM 1349 C C . THR A 1 177 ? 1.742 7.161 4.303 1.00 92.50 177 THR A C 1
ATOM 1351 O O . THR A 1 177 ? 1.092 7.279 5.340 1.00 92.50 177 THR A O 1
ATOM 1354 N N . VAL A 1 178 ? 2.194 8.220 3.621 1.00 93.88 178 VAL A N 1
ATOM 1355 C CA . VAL A 1 178 ? 1.974 9.610 4.054 1.00 93.88 178 VAL A CA 1
ATOM 1356 C C . VAL A 1 178 ? 0.498 9.965 3.909 1.00 93.88 178 VAL A C 1
ATOM 1358 O O . VAL A 1 178 ? -0.125 10.356 4.895 1.00 93.88 178 VAL A O 1
ATOM 1361 N N . GLU A 1 179 ? -0.093 9.720 2.733 1.00 92.38 179 GLU A N 1
ATOM 1362 C CA . GLU A 1 179 ? -1.523 9.968 2.484 1.00 92.38 179 GLU A CA 1
ATOM 1363 C C . GLU A 1 179 ? -2.413 9.192 3.475 1.00 92.38 179 GLU A C 1
ATOM 1365 O O . GLU A 1 179 ? -3.433 9.696 3.954 1.00 92.38 179 GLU A O 1
ATOM 1370 N N . PHE A 1 180 ? -2.033 7.956 3.821 1.00 94.19 180 PHE A N 1
ATOM 1371 C CA . PHE A 1 180 ? -2.754 7.159 4.811 1.00 94.19 180 PHE A CA 1
ATOM 1372 C C . PHE A 1 180 ? -2.668 7.737 6.227 1.00 94.19 180 PHE A C 1
ATOM 1374 O O . PHE A 1 180 ? -3.668 7.734 6.955 1.00 94.19 180 PHE A O 1
ATOM 1381 N N . LEU A 1 181 ? -1.486 8.197 6.643 1.00 96.44 181 LEU A N 1
ATOM 1382 C CA . LEU A 1 181 ? -1.286 8.800 7.959 1.00 96.44 181 LEU A CA 1
ATOM 1383 C C . LEU A 1 181 ? -2.022 10.140 8.070 1.00 96.44 181 LEU A C 1
ATOM 1385 O O . LEU A 1 181 ? -2.696 10.353 9.077 1.00 96.44 181 LEU A O 1
ATOM 1389 N N . GLU A 1 182 ? -2.001 10.969 7.023 1.00 95.88 182 GLU A N 1
ATOM 1390 C CA . GLU A 1 182 ? -2.800 12.201 6.941 1.00 95.88 182 GLU A CA 1
ATOM 1391 C C . GLU A 1 182 ? -4.299 11.883 7.081 1.00 95.88 182 GLU A C 1
ATOM 1393 O O . GLU A 1 182 ? -4.992 12.440 7.934 1.00 95.88 182 GLU A O 1
ATOM 1398 N N . ALA A 1 183 ? -4.809 10.914 6.309 1.00 95.88 183 ALA A N 1
ATOM 1399 C CA . ALA A 1 183 ? -6.209 10.498 6.391 1.00 95.88 183 ALA A CA 1
ATOM 1400 C C . ALA A 1 183 ? -6.579 9.920 7.771 1.00 95.88 183 ALA A C 1
ATOM 1402 O O . ALA A 1 183 ? -7.710 10.091 8.240 1.00 95.88 183 ALA A O 1
ATOM 1403 N N . SER A 1 184 ? -5.638 9.239 8.432 1.00 96.94 184 SER A N 1
ATOM 1404 C CA . SER A 1 184 ? -5.814 8.709 9.787 1.00 96.94 184 SER A CA 1
ATOM 1405 C C . SER A 1 184 ? -5.885 9.822 10.829 1.00 96.94 184 SER A C 1
ATOM 1407 O O . SER A 1 184 ? -6.734 9.764 11.721 1.00 96.94 184 SER A O 1
ATOM 1409 N N . GLU A 1 185 ? -5.033 10.840 10.707 1.00 97.44 185 GLU A N 1
ATOM 1410 C CA . GLU A 1 185 ? -5.037 12.036 11.550 1.00 97.44 185 GLU A CA 1
ATOM 1411 C C . GLU A 1 185 ? -6.353 12.817 11.397 1.00 97.44 185 GLU A C 1
ATOM 1413 O O . GLU A 1 185 ? -7.002 13.143 12.396 1.00 97.44 185 GLU A O 1
ATOM 1418 N N . ASP A 1 186 ? -6.804 13.037 10.159 1.00 96.75 186 ASP A N 1
ATOM 1419 C CA . ASP A 1 186 ? -8.081 13.692 9.855 1.00 96.75 186 ASP A CA 1
ATOM 1420 C C . ASP A 1 186 ? -9.268 12.917 10.449 1.00 96.75 186 ASP A C 1
ATOM 1422 O O . ASP A 1 186 ? -10.102 13.488 11.160 1.00 96.75 186 ASP A O 1
ATOM 1426 N N . HIS A 1 187 ? -9.325 11.596 10.235 1.00 95.62 187 HIS A N 1
ATOM 1427 C CA . HIS A 1 187 ? -10.382 10.751 10.799 1.00 95.62 187 HIS A CA 1
ATOM 1428 C C . HIS A 1 187 ? -10.378 10.763 12.334 1.00 95.62 187 HIS A C 1
ATOM 1430 O O . HIS A 1 187 ? -11.442 10.783 12.968 1.00 95.62 187 HIS A O 1
ATOM 1436 N N . LEU A 1 188 ? -9.191 10.751 12.947 1.00 97.69 188 LEU A N 1
ATOM 1437 C CA . LEU A 1 188 ? -9.031 10.814 14.393 1.00 97.69 188 LEU A CA 1
ATOM 1438 C C . LEU A 1 188 ? -9.576 12.129 14.952 1.00 97.69 188 LEU A C 1
ATOM 1440 O O . LEU A 1 188 ? -10.357 12.109 15.907 1.00 97.69 188 LEU A O 1
ATOM 1444 N N . ARG A 1 189 ? -9.206 13.253 14.330 1.00 98.00 189 ARG A N 1
ATOM 1445 C CA . ARG A 1 189 ? -9.663 14.593 14.701 1.00 98.00 189 ARG A CA 1
ATOM 1446 C C . ARG A 1 189 ? -11.182 14.705 14.600 1.00 98.00 189 ARG A C 1
ATOM 1448 O O . ARG A 1 189 ? -11.824 15.064 15.583 1.00 98.00 189 ARG A O 1
ATOM 1455 N N . GLU A 1 190 ? -11.770 14.315 13.467 1.00 97.19 190 GLU A N 1
ATOM 1456 C CA . GLU A 1 190 ? -13.230 14.306 13.272 1.00 97.19 190 GLU A CA 1
ATOM 1457 C C . GLU A 1 190 ? -13.944 13.464 14.345 1.00 97.19 190 GLU A C 1
ATOM 1459 O O . GLU A 1 190 ? -14.946 13.883 14.932 1.00 97.19 190 GLU A O 1
ATOM 1464 N N . THR A 1 191 ? -13.403 12.279 14.641 1.00 96.62 191 THR A N 1
ATOM 1465 C CA . THR A 1 191 ? -13.975 11.355 15.626 1.00 96.62 191 THR A CA 1
ATOM 1466 C C . THR A 1 191 ? -13.918 11.923 17.047 1.00 96.62 191 THR A C 1
ATOM 1468 O O . THR A 1 191 ? -14.887 11.802 17.801 1.00 96.62 191 THR A O 1
ATOM 1471 N N . LEU A 1 192 ? -12.799 12.539 17.433 1.00 98.06 192 LEU A N 1
ATOM 1472 C CA . LEU A 1 192 ? -12.639 13.131 18.759 1.00 98.06 192 LEU A CA 1
ATOM 1473 C C . LEU A 1 192 ? -13.474 14.398 18.923 1.00 98.06 192 LEU A C 1
ATOM 1475 O O . LEU A 1 192 ? -14.067 14.572 19.983 1.00 98.06 192 LEU A O 1
ATOM 1479 N N . GLU A 1 193 ? -13.603 15.236 17.894 1.00 98.12 193 GLU A N 1
ATOM 1480 C CA . GLU A 1 193 ? -14.494 16.402 17.936 1.00 98.12 193 GLU A CA 1
ATOM 1481 C C . GLU A 1 193 ? -15.963 15.995 18.118 1.00 98.12 193 GLU A C 1
ATOM 1483 O O . GLU A 1 193 ? -16.675 16.569 18.948 1.00 98.12 193 GLU A O 1
ATOM 1488 N N . ALA A 1 194 ? -16.409 14.933 17.437 1.00 97.50 194 ALA A N 1
ATOM 1489 C CA . ALA A 1 194 ? -17.740 14.367 17.660 1.00 97.50 194 ALA A CA 1
ATOM 1490 C C . ALA A 1 194 ? -17.923 13.880 19.112 1.00 97.50 194 ALA A C 1
ATOM 1492 O O . ALA A 1 194 ? -18.941 14.179 19.745 1.00 97.50 194 ALA A O 1
ATOM 1493 N N . ALA A 1 195 ? -16.922 13.194 19.678 1.00 97.06 195 ALA A N 1
ATOM 1494 C CA . ALA A 1 195 ? -16.942 12.780 21.082 1.00 97.06 195 ALA A CA 1
ATOM 1495 C C . ALA A 1 195 ? -16.983 13.984 22.039 1.00 97.06 195 ALA A C 1
ATOM 1497 O O . ALA A 1 195 ? -17.811 14.011 22.951 1.00 97.06 195 ALA A O 1
ATOM 1498 N N . LYS A 1 196 ? -16.147 15.010 21.817 1.00 97.19 196 LYS A N 1
ATOM 1499 C CA . LYS A 1 196 ? -16.124 16.247 22.616 1.00 97.19 196 LYS A CA 1
ATOM 1500 C C . LYS A 1 196 ? -17.497 16.918 22.627 1.00 97.19 196 LYS A C 1
ATOM 1502 O O . LYS A 1 196 ? -17.948 17.332 23.695 1.00 97.19 196 LYS A O 1
ATOM 1507 N N . ALA A 1 197 ? -18.176 16.994 21.481 1.00 96.50 197 ALA A N 1
ATOM 1508 C CA . ALA A 1 197 ? -19.503 17.595 21.367 1.00 96.50 197 ALA A CA 1
ATOM 1509 C C . ALA A 1 197 ? -20.594 16.792 22.106 1.00 96.50 197 ALA A C 1
ATOM 1511 O O . ALA A 1 197 ? -21.396 17.369 22.850 1.00 96.50 197 ALA A O 1
ATOM 1512 N N . LEU A 1 198 ? -20.619 15.464 21.947 1.00 96.25 198 LEU A N 1
ATOM 1513 C CA . LEU A 1 198 ? -21.588 14.591 22.623 1.00 96.25 198 LEU A CA 1
ATOM 1514 C C . LEU A 1 198 ? -21.407 14.618 24.145 1.00 96.25 198 LEU A C 1
ATOM 1516 O O . LEU A 1 198 ? -22.376 14.815 24.876 1.00 96.25 198 LEU A O 1
ATOM 1520 N N . ILE A 1 199 ? -20.161 14.535 24.621 1.00 95.12 199 ILE A N 1
ATOM 1521 C CA . ILE A 1 199 ? -19.837 14.584 26.054 1.00 95.12 199 ILE A CA 1
ATOM 1522 C C . ILE A 1 199 ? -20.214 15.942 26.652 1.00 95.12 199 ILE A C 1
ATOM 1524 O O . ILE A 1 199 ? -20.853 15.987 27.701 1.00 95.12 199 ILE A O 1
ATOM 1528 N N . LYS A 1 200 ? -19.897 17.050 25.966 1.00 94.25 200 LYS A N 1
ATOM 1529 C CA . LYS A 1 200 ? -20.253 18.404 26.424 1.00 94.25 200 LYS A CA 1
ATOM 1530 C C . LYS A 1 200 ? -21.759 18.581 26.589 1.00 94.25 200 LYS A C 1
ATOM 1532 O O . LYS A 1 200 ? -22.214 19.216 27.534 1.00 94.25 200 LYS A O 1
ATOM 1537 N N . THR A 1 201 ? -22.528 18.056 25.639 1.00 92.88 201 THR A N 1
ATOM 1538 C CA . THR A 1 201 ? -23.991 18.174 25.646 1.00 92.88 201 THR A CA 1
ATOM 1539 C C . THR A 1 201 ? -24.672 17.125 26.525 1.00 92.88 201 THR A C 1
ATOM 1541 O O . THR A 1 201 ? -25.868 17.250 26.780 1.00 92.88 201 THR A O 1
ATOM 1544 N N . GLY A 1 202 ? -23.944 16.094 26.971 1.00 89.25 202 GLY A N 1
ATOM 1545 C CA . GLY A 1 202 ? -24.498 14.931 27.665 1.00 89.25 202 GLY A CA 1
ATOM 1546 C C . GLY A 1 202 ? -25.448 14.095 26.799 1.00 89.25 202 GLY A C 1
ATOM 1547 O O . GLY A 1 202 ? -26.191 13.270 27.330 1.00 89.25 202 GLY A O 1
ATOM 1548 N N . LYS A 1 203 ? -25.470 14.323 25.478 1.00 87.44 203 LYS A N 1
ATOM 1549 C CA . LYS A 1 203 ? -26.348 13.614 24.543 1.00 87.44 203 LYS A CA 1
ATOM 1550 C C . LYS A 1 203 ? -25.696 12.306 24.119 1.00 87.44 203 LYS A C 1
ATOM 1552 O O . LYS A 1 203 ? -24.527 12.293 23.760 1.00 87.44 203 LYS A O 1
ATOM 1557 N N . ASP A 1 204 ? -26.488 11.237 24.135 1.00 92.12 204 ASP A N 1
ATOM 1558 C CA . ASP A 1 204 ? -26.111 9.891 23.684 1.00 92.12 204 ASP A CA 1
ATOM 1559 C C . ASP A 1 204 ? -24.723 9.414 24.185 1.00 92.12 204 ASP A C 1
ATOM 1561 O O . ASP A 1 204 ? -23.749 9.336 23.426 1.00 92.12 204 ASP A O 1
ATOM 1565 N N . PRO A 1 205 ? -24.615 9.059 25.483 1.00 93.00 205 PRO A N 1
ATOM 1566 C CA . PRO A 1 205 ? -23.384 8.522 26.067 1.00 93.00 205 PRO A CA 1
ATOM 1567 C C . PRO A 1 205 ? -22.842 7.290 25.332 1.00 93.00 205 PRO A C 1
ATOM 1569 O O . PRO A 1 205 ? -21.632 7.061 25.301 1.00 93.00 205 PRO A O 1
ATOM 1572 N N . GLN A 1 206 ? -23.725 6.486 24.730 1.00 93.56 206 GLN A N 1
ATOM 1573 C CA . GLN A 1 206 ? -23.337 5.275 24.019 1.00 93.56 206 GLN A CA 1
ATOM 1574 C C . GLN A 1 206 ? -22.610 5.612 22.717 1.00 93.56 206 GLN A C 1
ATOM 1576 O O . GLN A 1 206 ? -21.571 5.015 22.428 1.00 93.56 206 GLN A O 1
ATOM 1581 N N . LEU A 1 207 ? -23.105 6.595 21.963 1.00 95.00 207 LEU A N 1
ATOM 1582 C CA . LEU A 1 207 ? -22.428 7.096 20.772 1.00 95.00 207 LEU A CA 1
ATOM 1583 C C . LEU A 1 207 ? -21.094 7.777 21.119 1.00 95.00 207 LEU A C 1
ATOM 1585 O O . LEU A 1 207 ? -20.100 7.557 20.426 1.00 95.00 207 LEU A O 1
ATOM 1589 N N . ALA A 1 208 ? -21.020 8.514 22.233 1.00 96.06 208 ALA A N 1
ATOM 1590 C CA . ALA A 1 208 ? -19.756 9.078 22.715 1.00 96.06 208 ALA A CA 1
ATOM 1591 C C . ALA A 1 208 ? -18.699 7.985 22.975 1.00 96.06 208 ALA A C 1
ATOM 1593 O O . ALA A 1 208 ? -17.566 8.093 22.499 1.00 96.06 208 ALA A O 1
ATOM 1594 N N . PHE A 1 209 ? -19.072 6.886 23.646 1.00 96.25 209 PHE A N 1
ATOM 1595 C CA . PHE A 1 209 ? -18.179 5.734 23.827 1.00 96.25 209 PHE A CA 1
ATOM 1596 C C . PHE A 1 209 ? -17.743 5.102 22.500 1.00 96.25 209 PHE A C 1
ATOM 1598 O O . PHE A 1 209 ? -16.592 4.677 22.379 1.00 96.25 209 PHE A O 1
ATOM 1605 N N . GLN A 1 210 ? -18.627 5.042 21.499 1.00 94.56 210 GLN A N 1
ATOM 1606 C CA . GLN A 1 210 ? -18.286 4.511 20.176 1.00 94.56 210 GLN A CA 1
ATOM 1607 C C . GLN A 1 210 ? -17.247 5.379 19.460 1.00 94.56 210 GLN A C 1
ATOM 1609 O O . GLN A 1 210 ? -16.290 4.831 18.908 1.00 94.56 210 GLN A O 1
ATOM 1614 N N . HIS A 1 211 ? -17.385 6.707 19.508 1.00 96.69 211 HIS A N 1
ATOM 1615 C CA . HIS A 1 211 ? -16.386 7.619 18.950 1.00 96.69 211 HIS A CA 1
ATOM 1616 C C . HIS A 1 211 ? -15.037 7.479 19.665 1.00 96.69 211 HIS A C 1
ATOM 1618 O O . HIS A 1 211 ? -14.017 7.286 19.010 1.00 96.69 211 HIS A O 1
ATOM 1624 N N . VAL A 1 212 ? -15.017 7.449 20.999 1.00 97.31 212 VAL A N 1
ATOM 1625 C CA . VAL A 1 212 ? -13.778 7.250 21.779 1.00 97.31 212 VAL A CA 1
ATOM 1626 C C . VAL A 1 212 ? -13.102 5.918 21.436 1.00 97.31 212 VAL A C 1
ATOM 1628 O O . VAL A 1 212 ? -11.890 5.864 21.227 1.00 97.31 212 VAL A O 1
ATOM 1631 N N . ALA A 1 213 ? -13.876 4.835 21.318 1.00 95.56 213 ALA A N 1
ATOM 1632 C CA . ALA A 1 213 ? -13.348 3.538 20.904 1.00 95.56 213 ALA A CA 1
ATOM 1633 C C . ALA A 1 213 ? -12.798 3.576 19.467 1.00 95.56 213 ALA A C 1
ATOM 1635 O O . ALA A 1 213 ? -11.729 3.031 19.205 1.00 95.56 213 ALA A O 1
ATOM 1636 N N . SER A 1 214 ? -13.493 4.242 18.540 1.00 95.44 214 SER A N 1
ATOM 1637 C CA . SER A 1 214 ? -13.028 4.447 17.162 1.00 95.44 214 SER A CA 1
ATOM 1638 C C . SER A 1 214 ? -11.707 5.222 17.113 1.00 95.44 214 SER A C 1
ATOM 1640 O O . SER A 1 214 ? -10.794 4.826 16.388 1.00 95.44 214 SER A O 1
ATOM 1642 N N . ALA A 1 215 ? -11.572 6.271 17.926 1.00 97.38 215 ALA A N 1
ATOM 1643 C CA . ALA A 1 215 ? -10.351 7.061 18.038 1.00 97.38 215 ALA A CA 1
ATOM 1644 C C . ALA A 1 215 ? -9.173 6.210 18.546 1.00 97.38 215 ALA A C 1
ATOM 1646 O O . ALA A 1 215 ? -8.113 6.188 17.924 1.00 97.38 215 ALA A O 1
ATOM 1647 N N . ALA A 1 216 ? -9.381 5.416 19.603 1.00 97.19 216 ALA A N 1
ATOM 1648 C CA . ALA A 1 216 ? -8.358 4.509 20.128 1.00 97.19 216 ALA A CA 1
ATOM 1649 C C . ALA A 1 216 ? -7.909 3.454 19.098 1.00 97.19 216 ALA A C 1
ATOM 1651 O O . ALA A 1 216 ? -6.719 3.157 18.990 1.00 97.19 216 ALA A O 1
ATOM 1652 N N . ARG A 1 217 ? -8.841 2.903 18.305 1.00 96.44 217 ARG A N 1
ATOM 1653 C CA . ARG A 1 217 ? -8.503 1.959 17.224 1.00 96.44 217 ARG A CA 1
ATOM 1654 C C . ARG A 1 217 ? -7.729 2.627 16.088 1.00 96.44 217 ARG A C 1
ATOM 1656 O O . ARG A 1 217 ? -6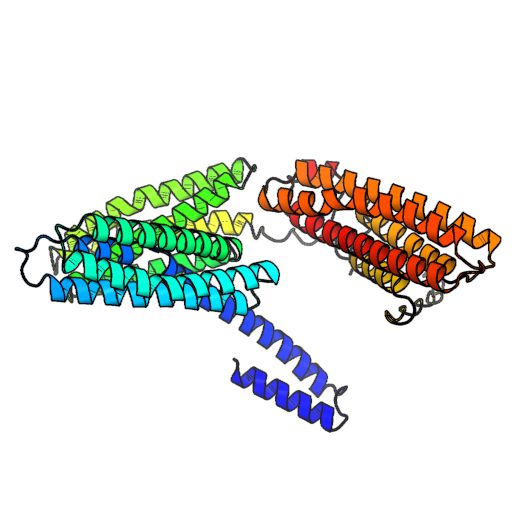.794 2.029 15.572 1.00 96.44 217 ARG A O 1
ATOM 1663 N N . THR A 1 218 ? -8.071 3.868 15.748 1.00 96.81 218 THR A N 1
ATOM 1664 C CA . THR A 1 218 ? -7.347 4.656 14.735 1.00 96.81 218 THR A CA 1
ATOM 1665 C C . THR A 1 218 ? -5.913 4.940 15.189 1.00 96.81 218 THR A C 1
ATOM 1667 O O . THR A 1 218 ? -4.974 4.696 14.440 1.00 96.81 218 THR A O 1
ATOM 1670 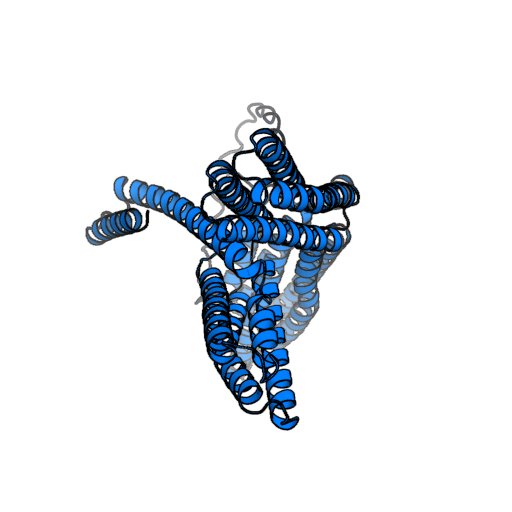N N . ALA A 1 219 ? -5.710 5.329 16.452 1.00 97.12 219 ALA A N 1
ATOM 1671 C CA . ALA A 1 219 ? -4.371 5.480 17.024 1.00 97.12 219 ALA A CA 1
ATOM 1672 C C . ALA A 1 219 ? -3.573 4.160 16.989 1.00 97.12 219 ALA A C 1
ATOM 1674 O O . ALA A 1 219 ? -2.388 4.147 16.658 1.00 97.12 219 ALA A O 1
ATOM 1675 N N . LYS A 1 220 ? -4.225 3.021 17.264 1.00 95.19 220 LYS A N 1
ATOM 1676 C CA . LYS A 1 220 ? -3.578 1.705 17.159 1.00 95.19 220 LYS A CA 1
ATOM 1677 C C . LYS A 1 220 ? -3.206 1.341 15.717 1.00 95.19 220 LYS A C 1
ATOM 1679 O O . LYS A 1 220 ? -2.157 0.744 15.490 1.00 95.19 220 LYS A O 1
ATOM 1684 N N . LEU A 1 221 ? -4.038 1.710 14.748 1.00 93.75 221 LEU A N 1
ATOM 1685 C CA . LEU A 1 221 ? -3.754 1.529 13.327 1.00 93.75 221 LEU A CA 1
ATOM 1686 C C . LEU A 1 221 ? -2.503 2.315 12.906 1.00 93.75 221 LEU A C 1
ATOM 1688 O O . LEU A 1 221 ? -1.607 1.735 12.297 1.00 93.75 221 LEU A O 1
ATOM 1692 N N . VAL A 1 222 ? -2.393 3.580 13.327 1.00 96.69 222 VAL A N 1
ATOM 1693 C CA . VAL A 1 222 ? -1.202 4.424 13.109 1.00 96.69 222 VAL A CA 1
ATOM 1694 C C . VAL A 1 222 ? 0.057 3.781 13.697 1.00 96.69 222 VAL A C 1
ATOM 1696 O O . VAL A 1 222 ? 1.082 3.716 13.024 1.00 96.69 222 VAL A O 1
ATOM 1699 N N . GLN A 1 223 ? -0.016 3.226 14.914 1.00 96.38 223 GLN A N 1
ATOM 1700 C CA . GLN A 1 223 ? 1.122 2.510 15.509 1.00 96.38 223 GLN A CA 1
ATOM 1701 C C . GLN A 1 223 ? 1.571 1.309 14.679 1.00 96.38 223 GLN A C 1
ATOM 1703 O O . GLN A 1 223 ? 2.768 1.072 14.552 1.00 96.38 223 GLN A O 1
ATOM 1708 N N . ASN A 1 224 ? 0.626 0.532 14.147 1.00 92.75 224 ASN A N 1
ATOM 1709 C CA . ASN A 1 224 ? 0.952 -0.652 13.356 1.00 92.75 224 ASN A CA 1
ATOM 1710 C C . ASN A 1 224 ? 1.617 -0.263 12.026 1.00 92.75 224 ASN A C 1
ATOM 1712 O O . ASN A 1 224 ? 2.542 -0.943 11.588 1.00 92.75 224 ASN A O 1
ATOM 1716 N N . VAL A 1 225 ? 1.185 0.841 11.407 1.00 94.12 225 VAL A N 1
ATOM 1717 C CA . VAL A 1 225 ? 1.842 1.387 10.209 1.00 94.12 225 VAL A CA 1
ATOM 1718 C C . VAL A 1 225 ? 3.244 1.897 10.533 1.00 94.12 225 VAL A C 1
ATOM 1720 O O . VAL A 1 225 ? 4.189 1.547 9.830 1.00 94.12 225 VAL A O 1
ATOM 1723 N N . ALA A 1 226 ? 3.407 2.638 11.633 1.00 96.38 226 ALA A N 1
ATOM 1724 C CA . ALA A 1 226 ? 4.720 3.085 12.091 1.00 96.38 226 ALA A CA 1
ATOM 1725 C C . ALA A 1 226 ? 5.666 1.902 12.367 1.00 96.38 226 ALA A C 1
ATOM 1727 O O . ALA A 1 226 ? 6.825 1.942 11.965 1.00 96.38 226 ALA A O 1
ATOM 1728 N N . GLU A 1 227 ? 5.178 0.824 12.990 1.00 95.81 227 GLU A N 1
ATOM 1729 C CA . GLU A 1 227 ? 5.954 -0.408 13.191 1.00 95.81 227 GLU A CA 1
ATOM 1730 C C . GLU A 1 227 ? 6.406 -1.021 11.858 1.00 95.81 227 GLU A C 1
ATOM 1732 O O . GLU A 1 227 ? 7.578 -1.354 11.697 1.00 95.81 227 GLU A O 1
ATOM 1737 N N . GLY A 1 228 ? 5.511 -1.097 10.867 1.00 93.38 228 GLY A N 1
ATOM 1738 C CA . GLY A 1 228 ? 5.850 -1.599 9.534 1.00 93.38 228 GLY A CA 1
ATOM 1739 C C . GLY A 1 228 ? 6.944 -0.781 8.836 1.00 93.38 228 GLY A C 1
ATOM 1740 O O . GLY A 1 228 ? 7.807 -1.345 8.159 1.00 93.38 228 GLY A O 1
ATOM 1741 N N . GLU A 1 229 ? 6.962 0.540 9.025 1.00 94.94 229 GLU A N 1
ATOM 1742 C CA . GLU A 1 229 ? 8.036 1.399 8.510 1.00 94.94 229 GLU A CA 1
ATOM 1743 C C . GLU A 1 229 ? 9.350 1.252 9.299 1.00 94.94 229 GLU A C 1
ATOM 1745 O O . GLU A 1 229 ? 10.429 1.199 8.701 1.00 94.94 229 GLU A O 1
ATOM 1750 N N . ILE A 1 230 ? 9.282 1.082 10.624 1.00 97.00 230 ILE A N 1
ATOM 1751 C CA . ILE A 1 230 ? 10.436 0.780 11.495 1.00 97.00 230 ILE A CA 1
ATOM 1752 C C . ILE A 1 230 ? 11.102 -0.549 11.101 1.00 97.00 230 ILE A C 1
ATOM 1754 O O . ILE A 1 230 ? 12.332 -0.671 11.135 1.00 97.00 230 ILE A O 1
ATOM 1758 N N . GLU A 1 231 ? 10.310 -1.557 10.732 1.00 95.94 231 GLU A N 1
ATOM 1759 C CA . GLU A 1 231 ? 10.801 -2.846 10.241 1.00 95.94 231 GLU A CA 1
ATOM 1760 C C . GLU A 1 231 ? 11.375 -2.748 8.821 1.00 95.94 231 GLU A C 1
ATOM 1762 O O . GLU A 1 231 ? 12.329 -3.464 8.486 1.00 95.94 231 GLU A O 1
ATOM 1767 N N . ASN A 1 232 ? 10.823 -1.859 7.991 1.00 94.50 232 ASN A N 1
ATOM 1768 C CA . ASN A 1 232 ? 11.242 -1.645 6.609 1.00 94.50 232 ASN A CA 1
ATOM 1769 C C . ASN A 1 232 ? 12.568 -0.883 6.490 1.00 94.50 232 ASN A C 1
ATOM 1771 O O . ASN A 1 232 ? 13.338 -1.152 5.568 1.00 94.50 232 ASN A O 1
ATOM 1775 N N . THR A 1 233 ? 12.841 0.048 7.401 1.00 95.62 233 THR A N 1
ATOM 1776 C CA . THR A 1 233 ? 13.996 0.942 7.294 1.00 95.62 233 THR A CA 1
ATOM 1777 C C . THR A 1 233 ? 15.267 0.394 7.959 1.00 95.62 233 THR A C 1
ATOM 1779 O O . THR A 1 233 ? 15.245 -0.245 9.016 1.00 95.62 233 THR A O 1
ATOM 1782 N N . GLU A 1 234 ? 16.406 0.659 7.324 1.00 95.25 234 GLU A N 1
ATOM 1783 C CA . GLU A 1 234 ? 17.767 0.472 7.841 1.00 95.25 234 GLU A CA 1
ATOM 1784 C C . GLU A 1 234 ? 18.426 1.822 8.206 1.00 95.25 234 GLU A C 1
ATOM 1786 O O . GLU A 1 234 ? 19.578 1.842 8.636 1.00 95.25 234 GLU A O 1
ATOM 1791 N N . ASP A 1 235 ? 17.711 2.948 8.068 1.00 94.31 235 ASP A N 1
ATOM 1792 C CA . ASP A 1 235 ? 18.169 4.274 8.504 1.00 94.31 235 ASP A CA 1
ATOM 1793 C C . ASP A 1 235 ? 18.012 4.413 10.033 1.00 94.31 235 ASP A C 1
ATOM 1795 O O . ASP A 1 235 ? 16.883 4.429 10.536 1.00 94.31 235 ASP A O 1
ATOM 1799 N N . PRO A 1 236 ? 19.114 4.532 10.800 1.00 94.31 236 PRO A N 1
ATOM 1800 C CA . PRO A 1 236 ? 19.053 4.579 12.257 1.00 94.31 236 PRO A CA 1
ATOM 1801 C C . PRO A 1 236 ? 18.357 5.836 12.793 1.00 94.31 236 PRO A C 1
ATOM 1803 O O . PRO A 1 236 ? 17.685 5.756 13.822 1.00 94.31 236 PRO A O 1
ATOM 1806 N N . THR A 1 237 ? 18.491 6.982 12.120 1.00 94.38 237 THR A N 1
ATOM 1807 C CA . THR A 1 237 ? 17.906 8.248 12.577 1.00 94.38 237 THR A CA 1
ATOM 1808 C C . THR A 1 237 ? 16.402 8.241 12.362 1.00 94.38 237 THR A C 1
ATOM 1810 O O . THR A 1 237 ? 15.648 8.507 13.299 1.00 94.38 237 THR A O 1
ATOM 1813 N N . PHE A 1 238 ? 15.954 7.868 11.160 1.00 95.62 238 PHE A N 1
ATOM 1814 C CA . PHE A 1 238 ? 14.526 7.733 10.876 1.00 95.62 238 PHE A CA 1
ATOM 1815 C C . PHE A 1 238 ? 13.872 6.692 11.792 1.00 95.62 238 PHE A C 1
ATOM 1817 O O . PHE A 1 238 ? 12.844 6.972 12.409 1.00 95.62 238 PHE A O 1
ATOM 1824 N N . LYS A 1 239 ? 14.519 5.533 11.976 1.00 97.62 239 LYS A N 1
ATOM 1825 C CA . LYS A 1 239 ? 14.034 4.478 12.870 1.00 97.62 239 LYS A CA 1
ATOM 1826 C C . LYS A 1 239 ? 13.862 4.953 14.312 1.00 97.62 239 LYS A C 1
ATOM 1828 O O . LYS A 1 239 ? 12.835 4.662 14.926 1.00 97.62 239 LYS A O 1
ATOM 1833 N N . ALA A 1 240 ? 14.848 5.665 14.861 1.00 98.00 240 ALA A N 1
ATOM 1834 C CA . ALA A 1 240 ? 14.795 6.171 16.230 1.00 98.00 240 ALA A CA 1
ATOM 1835 C C . ALA A 1 240 ? 13.674 7.208 16.409 1.00 98.00 240 ALA A C 1
ATOM 1837 O O . ALA A 1 240 ? 12.871 7.082 17.334 1.00 98.00 240 ALA A O 1
ATOM 1838 N N . ASN A 1 241 ? 13.577 8.176 15.492 1.00 98.00 241 ASN A N 1
ATOM 1839 C CA . ASN A 1 241 ? 12.549 9.219 15.531 1.00 98.00 241 ASN A CA 1
ATOM 1840 C C . ASN A 1 241 ? 11.139 8.625 15.427 1.00 98.00 241 ASN A C 1
ATOM 1842 O O . ASN A 1 241 ? 10.259 8.972 16.213 1.00 98.00 241 ASN A O 1
ATOM 1846 N N . LEU A 1 242 ? 10.935 7.683 14.502 1.00 98.19 242 LEU A N 1
ATOM 1847 C CA . LEU A 1 242 ? 9.636 7.047 14.307 1.00 98.19 242 LEU A CA 1
ATOM 1848 C C . LEU A 1 242 ? 9.250 6.145 15.485 1.00 98.19 242 LEU A C 1
ATOM 1850 O O . LEU A 1 242 ? 8.084 6.099 15.867 1.00 98.19 242 LEU A O 1
ATOM 1854 N N . THR A 1 243 ? 10.224 5.470 16.105 1.00 98.44 243 THR A N 1
ATOM 1855 C CA . THR A 1 243 ? 9.990 4.689 17.332 1.00 98.44 243 THR A CA 1
ATOM 1856 C C . THR A 1 243 ? 9.517 5.594 18.468 1.00 98.44 243 THR A C 1
ATOM 1858 O O . THR A 1 243 ? 8.513 5.286 19.103 1.00 98.44 243 THR A O 1
ATOM 1861 N N . ALA A 1 244 ? 10.175 6.739 18.674 1.00 98.31 244 ALA A N 1
ATOM 1862 C CA . ALA A 1 244 ? 9.774 7.701 19.696 1.00 98.31 244 ALA A CA 1
ATOM 1863 C C . ALA A 1 244 ? 8.357 8.256 19.450 1.00 98.31 244 ALA A C 1
ATOM 1865 O O . ALA A 1 244 ? 7.543 8.279 20.373 1.00 98.31 244 ALA A O 1
ATOM 1866 N N . ALA A 1 245 ? 8.033 8.634 18.207 1.00 98.38 245 ALA A N 1
ATOM 1867 C CA . ALA A 1 245 ? 6.698 9.112 17.843 1.00 98.38 245 ALA A CA 1
ATOM 1868 C C . ALA A 1 245 ? 5.619 8.025 18.035 1.00 98.38 245 ALA A C 1
ATOM 1870 O O . ALA A 1 245 ? 4.568 8.271 18.627 1.00 98.38 245 ALA A O 1
ATOM 1871 N N . LYS A 1 246 ? 5.895 6.779 17.624 1.00 98.38 246 LYS A N 1
ATOM 1872 C CA . LYS A 1 246 ? 5.009 5.624 17.853 1.00 98.38 246 LYS A CA 1
ATOM 1873 C C . LYS A 1 246 ? 4.751 5.391 19.346 1.00 98.38 246 LYS A C 1
ATOM 1875 O O . LYS A 1 246 ? 3.607 5.152 19.746 1.00 98.38 246 LYS A O 1
ATOM 1880 N N . ASP A 1 247 ? 5.793 5.464 20.171 1.00 98.00 247 ASP A N 1
ATOM 1881 C CA . ASP A 1 247 ? 5.683 5.282 21.620 1.00 98.00 247 ASP A CA 1
ATOM 1882 C C . ASP A 1 247 ? 4.889 6.426 22.270 1.00 98.00 247 ASP A C 1
ATOM 1884 O O . ASP A 1 247 ? 4.098 6.177 23.184 1.00 98.00 247 ASP A O 1
ATOM 1888 N N . HIS A 1 248 ? 5.010 7.654 21.755 1.00 97.81 248 HIS A N 1
ATOM 1889 C CA . HIS A 1 248 ? 4.183 8.788 22.174 1.00 97.81 248 HIS A CA 1
ATOM 1890 C C . HIS A 1 248 ? 2.687 8.525 21.914 1.00 97.81 248 HIS A C 1
ATOM 1892 O O . HIS A 1 248 ? 1.861 8.706 22.814 1.00 97.81 248 HIS A O 1
ATOM 1898 N N . VAL A 1 249 ? 2.327 7.983 20.741 1.00 98.25 249 VAL A N 1
ATOM 1899 C CA . VAL A 1 249 ? 0.944 7.544 20.458 1.00 98.25 249 VAL A CA 1
ATOM 1900 C C . VAL A 1 249 ? 0.497 6.468 21.453 1.00 98.25 249 VAL A C 1
ATOM 1902 O O . VAL A 1 249 ? -0.629 6.495 21.940 1.00 98.25 249 VAL A O 1
ATOM 1905 N N . ALA A 1 250 ? 1.358 5.507 21.797 1.00 97.62 250 ALA A N 1
ATOM 1906 C CA . ALA A 1 250 ? 1.012 4.462 22.768 1.00 97.62 250 ALA A CA 1
ATOM 1907 C C . ALA A 1 250 ? 0.732 5.006 24.169 1.00 97.62 250 ALA A C 1
ATOM 1909 O O . ALA A 1 250 ? -0.204 4.552 24.832 1.00 97.62 250 ALA A O 1
ATOM 1910 N N . GLN A 1 251 ? 1.500 6.003 24.593 1.00 97.75 251 GLN A N 1
ATOM 1911 C CA . GLN A 1 251 ? 1.367 6.620 25.908 1.00 97.75 251 GLN A CA 1
ATOM 1912 C C . GLN A 1 251 ? 0.136 7.535 26.020 1.00 97.75 251 GLN A C 1
ATOM 1914 O O . GLN A 1 251 ? -0.374 7.715 27.126 1.00 97.75 251 GLN A O 1
ATOM 1919 N N . SER A 1 252 ? -0.391 8.066 24.911 1.00 98.06 252 SER A N 1
ATOM 1920 C CA . SER A 1 252 ? -1.553 8.970 24.919 1.00 98.06 252 SER A CA 1
ATOM 1921 C C . SER A 1 252 ? -2.916 8.255 24.917 1.00 98.06 252 SER A C 1
ATOM 1923 O O . SER A 1 252 ? -3.879 8.774 25.489 1.00 98.06 252 SER A O 1
ATOM 1925 N N . VAL A 1 253 ? -3.011 7.029 24.377 1.00 97.88 253 VAL A N 1
ATOM 1926 C CA . VAL A 1 253 ? -4.285 6.278 24.268 1.00 97.88 253 VAL A CA 1
ATOM 1927 C C . VAL A 1 253 ? -4.931 6.005 25.631 1.00 97.88 253 VAL A C 1
ATOM 1929 O O . VAL A 1 253 ? -6.126 6.245 25.812 1.00 97.88 253 VAL A O 1
ATOM 1932 N N . GLY A 1 254 ? -4.165 5.496 26.600 1.00 97.88 254 GLY A N 1
ATOM 1933 C CA . GLY A 1 254 ? -4.684 5.136 27.927 1.00 97.88 254 GLY A CA 1
ATOM 1934 C C . GLY A 1 254 ? -5.300 6.328 28.674 1.00 97.88 254 GLY A C 1
ATOM 1935 O O . GLY A 1 254 ? -6.477 6.262 29.046 1.00 97.88 254 GLY A O 1
ATOM 1936 N N . PRO A 1 255 ? -4.548 7.432 28.859 1.00 98.25 255 PRO A N 1
ATOM 1937 C CA . PRO A 1 255 ? -5.057 8.664 29.454 1.00 98.25 255 PRO A CA 1
ATOM 1938 C C . PRO A 1 255 ? -6.287 9.235 28.740 1.00 98.25 255 PRO A C 1
ATOM 1940 O O . PRO A 1 255 ? -7.227 9.641 29.420 1.00 98.25 255 PRO A O 1
ATOM 1943 N N . MET A 1 256 ? -6.317 9.221 27.401 1.00 98.25 256 MET A N 1
ATOM 1944 C CA . MET A 1 256 ? -7.466 9.684 26.611 1.00 98.25 256 MET A CA 1
ATOM 1945 C C . MET A 1 256 ? -8.722 8.846 26.886 1.00 98.25 256 MET A C 1
ATOM 1947 O O . MET A 1 256 ? -9.786 9.392 27.173 1.00 98.25 256 MET A O 1
ATOM 1951 N N . VAL A 1 257 ? -8.613 7.513 26.875 1.00 98.19 257 VAL A N 1
ATOM 1952 C CA . VAL A 1 257 ? -9.762 6.633 27.150 1.00 98.19 257 VAL A CA 1
ATOM 1953 C C . VAL A 1 257 ? -10.245 6.783 28.596 1.00 98.19 257 VAL A C 1
ATOM 1955 O O . VAL A 1 257 ? -11.452 6.771 28.850 1.00 98.19 257 VAL A O 1
ATOM 1958 N N . ALA A 1 258 ? -9.325 6.920 29.554 1.00 97.94 258 ALA A N 1
ATOM 1959 C CA . ALA A 1 258 ? -9.663 7.079 30.965 1.00 97.94 258 ALA A CA 1
ATOM 1960 C C . ALA A 1 258 ? -10.380 8.411 31.243 1.00 97.94 258 ALA A C 1
ATOM 1962 O O . ALA A 1 258 ? -11.417 8.416 31.914 1.00 97.94 258 ALA A O 1
ATOM 1963 N N . SER A 1 259 ? -9.877 9.525 30.697 1.00 97.88 259 SER A N 1
ATOM 1964 C CA . SER A 1 259 ? -10.516 10.838 30.845 1.00 97.88 259 SER A CA 1
ATOM 1965 C C . SER A 1 259 ? -11.877 10.884 30.150 1.00 97.88 259 SER A C 1
ATOM 1967 O O . SER A 1 259 ? -12.838 11.380 30.738 1.00 97.88 259 SER A O 1
ATOM 1969 N N . ALA A 1 260 ? -12.003 10.273 28.968 1.00 97.31 260 ALA A N 1
ATOM 1970 C CA . ALA A 1 260 ? -13.271 10.151 28.257 1.00 97.31 260 ALA A CA 1
ATOM 1971 C C . ALA A 1 260 ? -14.323 9.391 29.074 1.00 97.31 260 ALA A C 1
ATOM 1973 O O . ALA A 1 260 ? -15.453 9.854 29.215 1.00 97.31 260 ALA A O 1
ATOM 1974 N N . ARG A 1 261 ? -13.951 8.239 29.654 1.00 96.38 261 ARG A N 1
ATOM 1975 C CA . ARG A 1 261 ? -14.840 7.453 30.528 1.00 96.38 261 ARG A CA 1
ATOM 1976 C C . ARG A 1 261 ? -15.340 8.289 31.700 1.00 96.38 261 ARG A C 1
ATOM 1978 O O . ARG A 1 261 ? -16.544 8.327 31.934 1.00 96.38 261 ARG A O 1
ATOM 1985 N N . SER A 1 262 ? -14.432 8.983 32.385 1.00 96.00 262 SER A N 1
ATOM 1986 C CA . SER A 1 262 ? -14.779 9.870 33.499 1.00 96.00 262 SER A CA 1
ATOM 1987 C C . SER A 1 262 ? -15.784 10.946 33.068 1.00 96.00 262 SER A C 1
ATOM 1989 O O . SER A 1 262 ? -16.857 11.062 33.662 1.00 96.00 262 SER A O 1
ATOM 1991 N N . ALA A 1 263 ? -15.496 11.652 31.970 1.00 96.25 263 ALA A N 1
ATOM 1992 C CA . ALA A 1 263 ? -16.336 12.731 31.458 1.00 96.25 263 ALA A CA 1
ATOM 1993 C C . ALA A 1 263 ? -17.725 12.251 30.998 1.00 96.25 263 ALA A C 1
ATOM 1995 O O . ALA A 1 263 ? -18.722 12.912 31.273 1.00 96.25 263 ALA A O 1
ATOM 1996 N N . ILE A 1 264 ? -17.818 11.076 30.362 1.00 95.56 264 ILE A N 1
ATOM 1997 C CA . ILE A 1 264 ? -19.103 10.487 29.948 1.00 95.56 264 ILE A CA 1
ATOM 1998 C C . ILE A 1 264 ? -19.964 10.122 31.167 1.00 95.56 264 ILE A C 1
ATOM 2000 O O . ILE A 1 264 ? -21.178 10.316 31.149 1.00 95.56 264 ILE A O 1
ATOM 2004 N N . THR A 1 265 ? -19.350 9.611 32.238 1.00 93.00 265 THR A N 1
ATOM 2005 C CA . THR A 1 265 ? -20.072 9.232 33.468 1.00 93.00 265 THR A CA 1
ATOM 2006 C C . THR A 1 265 ? -20.459 10.414 34.358 1.00 93.00 265 THR A C 1
ATOM 2008 O O . THR A 1 265 ? -21.219 10.233 35.307 1.00 93.00 265 THR A O 1
ATOM 2011 N N . GLN A 1 266 ? -19.978 11.624 34.053 1.00 91.25 266 GLN A N 1
ATOM 2012 C CA . GLN A 1 266 ? -20.269 12.852 34.797 1.00 91.25 266 GLN A CA 1
ATOM 2013 C C . GLN A 1 266 ? -20.804 13.958 33.866 1.00 91.25 266 GLN A C 1
ATOM 2015 O O . GLN A 1 266 ? -20.121 14.964 33.645 1.00 91.25 266 GLN A O 1
ATOM 2020 N N . PRO A 1 267 ? -22.023 13.807 33.307 1.00 85.50 267 PRO A N 1
ATOM 2021 C CA . PRO A 1 267 ? -22.575 14.781 32.369 1.00 85.50 267 PRO A CA 1
ATOM 2022 C C . PRO A 1 267 ? -22.679 16.175 33.000 1.00 85.50 267 PRO A C 1
ATOM 2024 O O . PRO A 1 267 ? -23.157 16.325 34.123 1.00 85.50 267 PRO A O 1
ATOM 2027 N N . GLY A 1 268 ? -22.238 17.204 32.273 1.00 83.88 268 GLY A N 1
ATOM 2028 C CA . GLY A 1 268 ? -22.262 18.597 32.738 1.00 83.88 268 GLY A CA 1
ATOM 2029 C C . GLY A 1 268 ? -21.086 19.010 33.634 1.00 83.88 268 GLY A C 1
ATOM 2030 O O . GLY A 1 268 ? -20.983 20.186 33.978 1.00 83.88 268 GLY A O 1
ATOM 2031 N N . ASN A 1 269 ? -20.171 18.097 33.980 1.00 93.06 269 ASN A N 1
ATOM 2032 C CA . ASN A 1 269 ? -18.928 18.457 34.660 1.00 93.06 269 ASN A CA 1
ATOM 2033 C C . ASN A 1 269 ? -17.926 19.075 33.666 1.00 93.06 269 ASN A C 1
ATOM 2035 O O . ASN A 1 269 ? -17.199 18.362 32.970 1.00 93.06 269 ASN A O 1
ATOM 2039 N N . SER A 1 270 ? -17.861 20.410 33.633 1.00 93.31 270 SER A N 1
ATOM 2040 C CA . SER A 1 270 ? -16.958 21.154 32.745 1.00 93.31 270 SER A CA 1
ATOM 2041 C C . SER A 1 270 ? -15.481 20.811 32.949 1.00 93.31 270 SER A C 1
ATOM 2043 O O . SER A 1 270 ? -14.750 20.738 31.969 1.00 93.31 270 SER A O 1
ATOM 2045 N N . ALA A 1 271 ? -15.042 20.543 34.183 1.00 95.75 271 ALA A N 1
ATOM 2046 C CA . ALA A 1 271 ? -13.644 20.210 34.457 1.00 95.75 271 ALA A CA 1
ATOM 2047 C C . ALA A 1 271 ? -13.274 18.824 33.902 1.00 95.75 271 ALA A C 1
ATOM 2049 O O . ALA A 1 271 ? -12.217 18.653 33.300 1.00 95.75 271 ALA A O 1
ATOM 2050 N N . ALA A 1 272 ? -14.160 17.831 34.048 1.00 95.38 272 ALA A N 1
ATOM 2051 C CA . ALA A 1 272 ? -13.944 16.504 33.466 1.00 95.38 272 ALA A CA 1
ATOM 2052 C C . ALA A 1 272 ? -13.943 16.551 31.927 1.00 95.38 272 ALA A C 1
ATOM 2054 O O . ALA A 1 272 ? -13.129 15.881 31.289 1.00 95.38 272 ALA A O 1
ATOM 2055 N N . HIS A 1 273 ? -14.822 17.369 31.334 1.00 96.38 273 HIS A N 1
ATOM 2056 C CA . HIS A 1 273 ? -14.853 17.609 29.888 1.00 96.38 273 HIS A CA 1
ATOM 2057 C C . HIS A 1 273 ? -13.569 18.277 29.383 1.00 96.38 273 HIS A C 1
ATOM 2059 O O . HIS A 1 273 ? -13.012 17.827 28.386 1.00 96.38 273 HIS A O 1
ATOM 2065 N N . GLU A 1 274 ? -13.064 19.290 30.087 1.00 97.50 274 GLU A N 1
ATOM 2066 C CA . GLU A 1 274 ? -11.816 19.980 29.743 1.00 97.50 274 GLU A CA 1
ATOM 2067 C C . GLU A 1 274 ? -10.610 19.033 29.788 1.00 97.50 274 GLU A C 1
ATOM 2069 O O . GLU A 1 274 ? -9.850 18.964 28.823 1.00 97.50 274 GLU A O 1
ATOM 2074 N N . VAL A 1 275 ? -10.492 18.212 30.839 1.00 98.00 275 VAL A N 1
ATOM 2075 C CA . VAL A 1 275 ? -9.434 17.191 30.941 1.00 98.00 275 VAL A CA 1
ATOM 2076 C C . VAL A 1 275 ? -9.502 16.191 29.783 1.00 98.00 275 VAL A C 1
ATOM 2078 O O . VAL A 1 275 ? -8.464 15.798 29.245 1.00 98.00 275 VAL A O 1
ATOM 2081 N N . PHE A 1 276 ? -10.704 15.773 29.374 1.00 98.25 276 PHE A N 1
ATOM 2082 C CA . PHE A 1 276 ? -10.862 14.931 28.188 1.00 98.25 276 PHE A CA 1
ATOM 2083 C C . PHE A 1 276 ? -10.415 15.652 26.912 1.00 98.25 276 PHE A C 1
ATOM 2085 O O . PHE A 1 276 ? -9.659 15.066 26.140 1.00 98.25 276 PHE A O 1
ATOM 2092 N N . CYS A 1 277 ? -10.821 16.909 26.709 1.00 98.12 277 CYS A N 1
ATOM 2093 C CA . CYS A 1 277 ? -10.416 17.699 25.546 1.00 98.12 277 CYS A CA 1
ATOM 2094 C C . CYS A 1 277 ? -8.892 17.801 25.434 1.00 98.12 277 CYS A C 1
ATOM 2096 O O . CYS A 1 277 ? -8.356 17.461 24.383 1.00 98.12 277 CYS A O 1
ATOM 2098 N N . THR A 1 278 ? -8.195 18.146 26.523 1.00 98.50 278 THR A N 1
ATOM 2099 C CA . THR A 1 278 ? -6.725 18.195 26.541 1.00 98.50 278 THR A CA 1
ATOM 2100 C C . THR A 1 278 ? -6.116 16.851 26.149 1.00 98.50 278 THR A C 1
ATOM 2102 O O . THR A 1 278 ? -5.243 16.794 25.294 1.00 98.50 278 THR A O 1
ATOM 2105 N N . LYS A 1 279 ? -6.596 15.739 26.724 1.00 98.44 279 LYS A N 1
ATOM 2106 C CA . LYS A 1 279 ? -6.043 14.408 26.418 1.00 98.44 279 LYS A CA 1
ATOM 2107 C C . LYS A 1 279 ? -6.372 13.925 25.005 1.00 98.44 279 LYS A C 1
ATOM 2109 O O . LYS A 1 279 ? -5.613 13.141 24.442 1.00 98.44 279 LYS A O 1
ATOM 2114 N N . ALA A 1 280 ? -7.487 14.374 24.437 1.00 98.44 280 ALA A N 1
ATOM 2115 C CA . ALA A 1 280 ? -7.816 14.142 23.039 1.00 98.44 280 ALA A CA 1
ATOM 2116 C C . ALA A 1 280 ? -6.854 14.907 22.112 1.00 98.44 280 ALA A C 1
ATOM 2118 O O . ALA A 1 280 ? -6.339 14.311 21.169 1.00 98.44 280 ALA A O 1
ATOM 2119 N N . ASP A 1 281 ? -6.560 16.175 22.413 1.00 98.44 281 ASP A N 1
ATOM 2120 C CA . ASP A 1 281 ? -5.627 17.008 21.638 1.00 98.44 281 ASP A CA 1
ATOM 2121 C C . ASP A 1 281 ? -4.176 16.513 21.742 1.00 98.44 281 ASP A C 1
ATOM 2123 O O . ASP A 1 281 ? -3.467 16.475 20.734 1.00 98.44 281 ASP A O 1
ATOM 2127 N N . ASP A 1 282 ? -3.765 16.030 22.921 1.00 98.19 282 ASP A N 1
ATOM 2128 C CA . ASP A 1 282 ? -2.476 15.353 23.124 1.00 98.19 282 ASP A CA 1
ATOM 2129 C C . ASP A 1 282 ? -2.350 14.129 22.193 1.00 98.19 282 ASP A C 1
ATOM 2131 O O . ASP A 1 282 ? -1.315 13.914 21.566 1.00 98.19 282 ASP A O 1
ATOM 2135 N N . MET A 1 283 ? -3.413 13.322 22.064 1.00 98.19 283 MET A N 1
ATOM 2136 C CA . MET A 1 283 ? -3.399 12.127 21.211 1.00 98.19 283 MET A CA 1
ATOM 2137 C C . MET A 1 283 ? -3.404 12.469 19.714 1.00 98.19 283 MET A C 1
ATOM 2139 O O . MET A 1 283 ? -2.737 11.782 18.942 1.00 98.19 283 MET A O 1
ATOM 2143 N N . VAL A 1 284 ? -4.121 13.522 19.296 1.00 98.44 284 VAL A N 1
ATOM 2144 C CA . VAL A 1 284 ? -4.043 14.039 17.915 1.00 98.44 284 VAL A CA 1
ATOM 2145 C C . VAL A 1 284 ? -2.625 14.517 17.612 1.00 98.44 284 VAL A C 1
ATOM 2147 O O . VAL A 1 284 ? -2.081 14.145 16.578 1.00 98.44 284 VAL A O 1
ATOM 2150 N N . SER A 1 285 ? -2.006 15.264 18.529 1.00 98.38 285 SER A N 1
ATOM 2151 C CA . SER A 1 285 ? -0.623 15.737 18.377 1.00 98.38 285 SER A CA 1
ATOM 2152 C C . SER A 1 285 ? 0.365 14.572 18.281 1.00 98.38 285 SER A C 1
ATOM 2154 O O . SER A 1 285 ? 1.209 14.558 17.397 1.00 98.38 285 SER A O 1
ATOM 2156 N N . ALA A 1 286 ? 0.206 13.533 19.107 1.00 98.31 286 ALA A N 1
ATOM 2157 C CA . ALA A 1 286 ? 1.056 12.346 19.028 1.00 98.31 286 ALA A CA 1
ATOM 2158 C C . ALA A 1 286 ? 0.943 11.614 17.677 1.00 98.31 286 ALA A C 1
ATOM 2160 O O . ALA A 1 286 ? 1.934 11.102 17.160 1.00 98.31 286 ALA A O 1
ATOM 2161 N N . VAL A 1 287 ? -0.260 11.543 17.093 1.00 98.38 287 VAL A N 1
ATOM 2162 C CA . VAL A 1 287 ? -0.452 10.977 15.746 1.00 98.38 287 VAL A CA 1
ATOM 2163 C C . VAL A 1 287 ? 0.150 11.886 14.674 1.00 98.38 287 VAL A C 1
ATOM 2165 O O . VAL A 1 287 ? 0.762 11.377 13.735 1.00 98.38 287 VAL A O 1
ATOM 2168 N N . HIS A 1 288 ? 0.045 13.204 14.847 1.00 98.38 288 HIS A N 1
ATOM 2169 C CA . HIS A 1 288 ? 0.692 14.174 13.973 1.00 98.38 288 HIS A CA 1
ATOM 2170 C C . HIS A 1 288 ? 2.220 14.024 13.973 1.00 98.38 288 HIS A C 1
ATOM 2172 O O . HIS A 1 288 ? 2.816 14.045 12.904 1.00 98.38 288 HIS A O 1
ATOM 2178 N N . ASP A 1 289 ? 2.856 13.771 15.124 1.00 98.12 289 ASP A N 1
ATOM 2179 C CA . ASP A 1 289 ? 4.306 13.522 15.199 1.00 98.12 289 ASP A CA 1
ATOM 2180 C C . ASP A 1 289 ? 4.728 12.334 14.313 1.00 98.12 289 ASP A C 1
ATOM 2182 O O . ASP A 1 289 ? 5.760 12.376 13.641 1.00 98.12 289 ASP A O 1
ATOM 2186 N N . VAL A 1 290 ? 3.924 11.261 14.284 1.00 98.38 290 VAL A N 1
ATOM 2187 C CA . VAL A 1 290 ? 4.171 10.102 13.408 1.00 98.38 290 VAL A CA 1
ATOM 2188 C C . VAL A 1 290 ? 4.057 10.510 11.942 1.00 98.38 290 VAL A C 1
ATOM 2190 O O . VAL A 1 290 ? 4.948 10.188 11.155 1.00 98.38 290 VAL A O 1
ATOM 2193 N N . HIS A 1 291 ? 2.989 11.225 11.580 1.00 97.56 291 HIS A N 1
ATOM 2194 C CA . HIS A 1 291 ? 2.805 11.740 10.226 1.00 97.56 291 HIS A CA 1
ATOM 2195 C C . HIS A 1 291 ? 3.972 12.648 9.812 1.00 97.56 291 HIS A C 1
ATOM 2197 O O . HIS A 1 291 ? 4.564 12.417 8.766 1.00 97.56 291 HIS A O 1
ATOM 2203 N N . GLU A 1 292 ? 4.380 13.601 10.650 1.00 96.88 292 GLU A N 1
ATOM 2204 C CA . GLU A 1 292 ? 5.457 14.551 10.363 1.00 96.88 292 GLU A CA 1
ATOM 2205 C C . GLU A 1 292 ? 6.816 13.856 10.182 1.00 96.88 292 GLU A C 1
ATOM 2207 O O . GLU A 1 292 ? 7.576 14.196 9.271 1.00 96.88 292 GLU A O 1
ATOM 2212 N N . VAL A 1 293 ? 7.143 12.867 11.022 1.00 96.94 293 VAL A N 1
ATOM 2213 C CA . VAL A 1 293 ? 8.386 12.088 10.882 1.00 96.94 293 VAL A CA 1
ATOM 2214 C C . VAL A 1 293 ? 8.407 11.321 9.560 1.00 96.94 293 VAL A C 1
ATOM 2216 O O . VAL A 1 293 ? 9.443 11.287 8.889 1.00 96.94 293 VAL A O 1
ATOM 2219 N N . VAL A 1 294 ? 7.282 10.710 9.180 1.00 95.88 294 VAL A N 1
ATOM 2220 C CA . VAL A 1 294 ? 7.158 9.946 7.932 1.00 95.88 294 VAL A CA 1
ATOM 2221 C C . VAL A 1 294 ? 7.156 10.880 6.721 1.00 95.88 294 VAL A C 1
ATOM 2223 O O . VAL A 1 294 ? 7.927 10.648 5.796 1.00 95.88 294 VAL A O 1
ATOM 2226 N N . ASP A 1 295 ? 6.388 11.966 6.741 1.00 94.75 295 ASP A N 1
ATOM 2227 C CA . ASP A 1 295 ? 6.325 12.951 5.659 1.00 94.75 295 ASP A CA 1
ATOM 2228 C C . ASP A 1 295 ? 7.692 13.589 5.396 1.00 94.75 295 ASP A C 1
ATOM 2230 O O . ASP A 1 295 ? 8.184 13.544 4.274 1.00 94.75 295 ASP A O 1
ATOM 2234 N N . LYS A 1 296 ? 8.403 14.050 6.434 1.00 92.25 296 LYS A N 1
ATOM 2235 C CA . LYS A 1 296 ? 9.773 14.576 6.274 1.00 92.25 296 LYS A CA 1
ATOM 2236 C C . LYS A 1 296 ? 10.739 13.548 5.701 1.00 92.25 296 LYS A C 1
ATOM 2238 O O . LYS A 1 296 ? 11.673 13.918 4.987 1.00 92.25 296 LYS A O 1
ATOM 2243 N N . HIS A 1 297 ? 10.561 12.273 6.048 1.00 90.50 297 HIS A N 1
ATOM 2244 C CA . HIS A 1 297 ? 11.367 11.213 5.466 1.00 90.50 297 HIS A CA 1
ATOM 2245 C C . HIS A 1 297 ? 11.023 11.050 3.986 1.00 90.50 297 HIS A C 1
ATOM 2247 O O . HIS A 1 297 ? 11.931 11.061 3.156 1.00 90.50 297 HIS A O 1
ATOM 2253 N N . TYR A 1 298 ? 9.744 10.916 3.629 1.00 88.12 298 TYR A N 1
ATOM 2254 C CA . TYR A 1 298 ? 9.329 10.597 2.265 1.00 88.12 298 TYR A CA 1
ATOM 2255 C C . TYR A 1 298 ? 9.413 11.769 1.286 1.00 88.12 298 TYR A C 1
ATOM 2257 O O . TYR A 1 298 ? 9.871 11.561 0.161 1.00 88.12 298 TYR A O 1
ATOM 2265 N N . ASN A 1 299 ? 9.101 12.971 1.758 1.00 86.88 299 ASN A N 1
ATOM 2266 C CA . ASN A 1 299 ? 9.051 14.233 1.031 1.00 86.88 299 ASN A CA 1
ATOM 2267 C C . ASN A 1 299 ? 10.078 15.230 1.606 1.00 86.88 299 ASN A C 1
ATOM 2269 O O . ASN A 1 299 ? 9.705 16.256 2.184 1.00 86.88 299 ASN A O 1
ATOM 2273 N N . PRO A 1 300 ? 11.394 14.958 1.483 1.00 76.69 300 PRO A N 1
ATOM 2274 C CA . PRO A 1 300 ? 12.403 15.889 1.966 1.00 76.69 300 PRO A CA 1
ATOM 2275 C C . PRO A 1 300 ? 12.286 17.226 1.215 1.00 76.69 300 PRO A C 1
ATOM 2277 O O . PRO A 1 300 ? 11.975 17.234 0.018 1.00 76.69 300 PRO A O 1
ATOM 2280 N N . PRO A 1 301 ? 12.563 18.365 1.877 1.00 70.00 301 PRO A N 1
ATOM 2281 C CA . PRO A 1 301 ? 12.508 19.665 1.225 1.00 70.00 301 PRO A CA 1
ATOM 2282 C C . PRO A 1 301 ? 13.418 19.680 -0.014 1.00 70.00 301 PRO A C 1
ATOM 2284 O O . PRO A 1 301 ? 14.509 19.096 0.019 1.00 70.00 301 PRO A O 1
ATOM 2287 N N . PRO A 1 302 ? 12.992 20.336 -1.110 1.00 62.44 302 PRO A N 1
ATOM 2288 C CA . PRO A 1 302 ? 13.776 20.373 -2.333 1.00 62.44 302 PRO A CA 1
ATOM 2289 C C . PRO A 1 302 ? 15.163 20.972 -2.054 1.00 62.44 302 PRO A C 1
ATOM 2291 O O . PRO A 1 302 ? 15.278 21.913 -1.260 1.00 62.44 302 PRO A O 1
ATOM 2294 N N . PRO A 1 303 ? 16.228 20.450 -2.693 1.00 56.94 303 PRO A N 1
ATOM 2295 C CA . PRO A 1 303 ? 17.558 21.017 -2.536 1.00 56.94 303 PRO A CA 1
ATOM 2296 C C . PRO A 1 303 ? 17.546 22.496 -2.953 1.00 56.94 303 PRO A C 1
ATOM 2298 O O . PRO A 1 303 ? 16.803 22.864 -3.870 1.00 56.94 303 PRO A O 1
ATOM 2301 N N . PRO A 1 304 ? 18.359 23.353 -2.305 1.00 53.31 304 PRO A N 1
ATOM 2302 C CA . PRO A 1 304 ? 18.434 24.760 -2.667 1.00 53.31 304 PRO A CA 1
ATOM 2303 C C . PRO A 1 304 ? 18.743 24.899 -4.166 1.00 53.31 304 PRO A C 1
ATOM 2305 O O . PRO A 1 304 ? 19.529 24.105 -4.700 1.00 53.31 304 PRO A O 1
ATOM 2308 N N . PRO A 1 305 ? 18.132 25.883 -4.858 1.00 51.41 305 PRO A N 1
ATOM 2309 C CA . PRO A 1 305 ? 18.392 26.101 -6.272 1.00 51.41 305 PRO A CA 1
ATOM 2310 C C . PRO A 1 305 ? 19.898 26.244 -6.473 1.00 51.41 305 PRO A C 1
ATOM 2312 O O . PRO A 1 305 ? 20.559 26.983 -5.734 1.00 51.41 305 PRO A O 1
ATOM 2315 N N . ARG A 1 306 ? 20.455 25.501 -7.442 1.00 55.09 306 ARG A N 1
ATOM 2316 C CA . ARG A 1 306 ? 21.879 25.635 -7.765 1.00 55.09 306 ARG A CA 1
ATOM 2317 C C . ARG A 1 306 ? 22.156 27.116 -8.040 1.00 55.09 306 ARG A C 1
ATOM 2319 O O . ARG A 1 306 ? 21.342 27.747 -8.722 1.00 55.09 306 ARG A O 1
ATOM 2326 N N . PRO A 1 307 ? 23.275 27.670 -7.537 1.00 46.25 307 PRO A N 1
ATOM 2327 C CA . PRO A 1 307 ? 23.691 28.997 -7.949 1.00 46.25 307 PRO A CA 1
ATOM 2328 C C . PRO A 1 307 ? 23.695 29.039 -9.480 1.00 46.25 307 PRO A C 1
ATOM 2330 O O . PRO A 1 307 ? 24.090 28.037 -10.093 1.00 46.25 307 PRO A O 1
ATOM 2333 N N . PRO A 1 308 ? 23.224 30.140 -10.096 1.00 45.06 308 PRO A N 1
ATOM 2334 C CA . PRO A 1 308 ? 23.246 30.268 -11.542 1.00 45.06 308 PRO A CA 1
ATOM 2335 C C . PRO A 1 308 ? 24.660 29.936 -12.001 1.00 45.06 308 PRO A C 1
ATOM 2337 O O . PRO A 1 308 ? 25.632 30.503 -11.494 1.00 45.06 308 PRO A O 1
ATOM 2340 N N . SER A 1 309 ? 24.774 28.949 -12.893 1.00 42.03 309 SER A N 1
ATOM 2341 C CA . SER A 1 309 ? 26.046 28.657 -13.539 1.00 42.03 309 SER A CA 1
ATOM 2342 C C . SER A 1 309 ? 26.590 29.983 -14.069 1.00 42.03 309 SER A C 1
ATOM 2344 O O . SER A 1 309 ? 25.792 30.758 -14.609 1.00 42.03 309 SER A O 1
ATOM 2346 N N . PRO A 1 310 ? 27.886 30.295 -13.864 1.00 43.47 310 PRO A N 1
ATOM 2347 C CA . PRO A 1 310 ? 28.453 31.533 -14.372 1.00 43.47 310 PRO A CA 1
ATOM 2348 C C . PRO A 1 310 ? 28.059 31.644 -15.837 1.00 43.47 310 PRO A C 1
ATOM 2350 O O . PRO A 1 310 ? 28.252 30.691 -16.598 1.00 43.47 310 PRO A O 1
ATOM 2353 N N . THR A 1 311 ? 27.422 32.766 -16.184 1.00 47.44 311 THR A N 1
ATOM 2354 C CA . THR A 1 311 ? 27.076 33.102 -17.561 1.00 47.44 311 THR A CA 1
ATOM 2355 C C . THR A 1 311 ? 28.306 32.774 -18.392 1.00 47.44 311 THR A C 1
ATOM 2357 O O . THR A 1 311 ? 29.375 33.301 -18.062 1.00 47.44 311 THR A O 1
ATOM 2360 N N . PRO A 1 312 ? 28.219 31.868 -19.382 1.00 46.72 312 PRO A N 1
ATOM 2361 C CA . PRO A 1 312 ? 29.357 31.620 -20.239 1.00 46.72 312 PRO A CA 1
ATOM 2362 C C . PRO A 1 312 ? 29.824 32.982 -20.748 1.00 46.72 312 PRO A C 1
ATOM 2364 O O . PRO A 1 312 ? 29.003 33.772 -21.225 1.00 46.72 312 PRO A O 1
ATOM 2367 N N . GLU A 1 313 ? 31.119 33.282 -20.613 1.00 49.06 313 GLU A N 1
ATOM 2368 C CA . GLU A 1 313 ? 31.724 34.321 -21.442 1.00 49.06 313 GLU A CA 1
ATOM 2369 C C . GLU A 1 313 ? 31.255 34.087 -22.884 1.00 49.06 313 GLU A C 1
ATOM 2371 O O . GLU A 1 313 ? 31.029 32.927 -23.247 1.00 49.06 313 GLU A O 1
ATOM 2376 N N . PRO A 1 314 ? 31.065 35.132 -23.706 1.00 42.81 314 PRO A N 1
ATOM 2377 C CA . PRO A 1 314 ? 30.684 34.959 -25.097 1.00 42.81 314 PRO A CA 1
ATOM 2378 C C . PRO A 1 314 ? 31.824 34.248 -25.835 1.00 42.81 314 PRO A C 1
ATOM 2380 O O . PRO A 1 314 ? 32.663 34.862 -26.490 1.00 42.81 314 PRO A O 1
ATOM 2383 N N . VAL A 1 315 ? 31.870 32.925 -25.710 1.00 49.59 315 VAL A N 1
ATOM 2384 C CA . VAL A 1 315 ? 32.567 32.042 -26.620 1.00 49.59 315 VAL A CA 1
ATOM 2385 C C . VAL A 1 315 ? 31.846 32.272 -27.933 1.00 49.59 315 VAL A C 1
ATOM 2387 O O . VAL A 1 315 ? 30.629 32.091 -27.998 1.00 49.59 315 VAL A O 1
ATOM 2390 N N . GLN A 1 316 ? 32.581 32.747 -28.940 1.00 45.03 316 GLN A N 1
ATOM 2391 C CA . GLN A 1 316 ? 32.105 32.790 -30.319 1.00 45.03 316 GLN A CA 1
ATOM 2392 C C . GLN A 1 316 ? 31.307 31.517 -30.570 1.00 45.03 316 GLN A C 1
ATOM 2394 O O . GLN A 1 316 ? 31.859 30.426 -30.404 1.00 45.03 316 GLN A O 1
ATOM 2399 N N . GLU A 1 317 ? 30.015 31.664 -30.880 1.00 39.28 317 GLU A N 1
ATOM 2400 C CA . GLU A 1 317 ? 29.169 30.528 -31.212 1.00 39.28 317 GLU A CA 1
ATOM 2401 C C . GLU A 1 317 ? 29.935 29.692 -32.242 1.00 39.28 317 GLU A C 1
ATOM 2403 O O . GLU A 1 317 ? 30.246 30.203 -33.327 1.00 39.28 317 GLU A O 1
ATOM 2408 N N . PRO A 1 318 ? 30.317 28.438 -31.926 1.00 48.72 318 PRO A N 1
ATOM 2409 C CA . PRO A 1 318 ? 30.773 27.555 -32.976 1.00 48.72 318 PRO A CA 1
ATOM 2410 C C . PRO A 1 318 ? 29.645 27.516 -34.015 1.00 48.72 318 PRO A C 1
ATOM 2412 O O . PRO A 1 318 ? 28.473 27.522 -33.621 1.00 48.72 318 PRO A O 1
ATOM 2415 N N . PRO A 1 319 ? 29.975 27.524 -35.321 1.00 50.06 319 PRO A N 1
ATOM 2416 C CA . PRO A 1 319 ? 28.978 27.594 -36.382 1.00 50.06 319 PRO A CA 1
ATOM 2417 C C . PRO A 1 319 ? 27.861 26.590 -36.095 1.00 50.06 319 PRO A C 1
ATOM 2419 O O . PRO A 1 319 ? 28.182 25.495 -35.611 1.00 50.06 319 PRO A O 1
ATOM 2422 N N . PRO A 1 320 ? 26.585 26.948 -36.351 1.00 46.81 320 PRO A N 1
ATOM 2423 C CA . PRO A 1 320 ? 25.442 26.123 -35.997 1.00 46.81 320 PRO A CA 1
ATOM 2424 C C . PRO A 1 320 ? 25.739 24.698 -36.430 1.00 46.81 320 PRO A C 1
ATOM 2426 O O . PRO A 1 320 ? 25.917 24.418 -37.620 1.00 46.81 320 PRO A O 1
ATOM 2429 N N . ARG A 1 321 ? 25.890 23.807 -35.441 1.00 43.91 321 ARG A N 1
ATOM 2430 C CA . ARG A 1 321 ? 26.059 22.390 -35.725 1.00 43.91 321 ARG A CA 1
ATOM 2431 C C . ARG A 1 321 ? 24.830 22.024 -36.559 1.00 43.91 321 ARG A C 1
ATOM 2433 O O . ARG A 1 321 ? 23.721 22.291 -36.090 1.00 43.91 321 ARG A O 1
ATOM 2440 N N . PRO A 1 322 ? 24.997 21.492 -37.785 1.00 39.97 322 PRO A N 1
ATOM 2441 C CA . PRO A 1 322 ? 23.856 21.075 -38.583 1.00 39.97 322 PRO A CA 1
ATOM 2442 C C . PRO A 1 322 ? 22.977 20.182 -37.703 1.00 39.97 322 PRO A C 1
ATOM 2444 O O . PRO A 1 322 ? 23.545 19.418 -36.910 1.00 39.97 322 PRO A O 1
ATOM 2447 N N . PRO A 1 323 ? 21.637 20.294 -37.775 1.00 37.03 323 PRO A N 1
ATOM 2448 C CA . PRO A 1 323 ? 20.772 19.392 -37.036 1.00 37.03 323 PRO A CA 1
ATOM 2449 C C . PRO A 1 323 ? 21.259 17.976 -37.333 1.00 37.03 323 PRO A C 1
ATOM 2451 O O . PRO A 1 323 ? 21.298 17.559 -38.494 1.00 37.03 323 PRO A O 1
ATOM 2454 N N . SER A 1 324 ? 21.730 17.268 -36.299 1.00 39.56 324 SER A N 1
ATOM 2455 C CA . SER A 1 324 ? 21.920 15.827 -36.420 1.00 39.56 324 SER A CA 1
ATOM 2456 C C . SER A 1 324 ? 20.592 15.308 -36.956 1.00 39.56 324 SER A C 1
ATOM 2458 O O . SER A 1 324 ? 19.573 15.682 -36.371 1.00 39.56 324 SER A O 1
ATOM 2460 N N . PRO A 1 325 ? 20.566 14.523 -38.047 1.00 41.53 325 PRO A N 1
ATOM 2461 C CA . PRO A 1 325 ? 19.319 13.954 -38.525 1.00 41.53 325 PRO A CA 1
ATOM 2462 C C . PRO A 1 325 ? 18.654 13.296 -37.320 1.00 41.53 325 PRO A C 1
ATOM 2464 O O . PRO A 1 325 ? 19.267 12.419 -36.701 1.00 41.53 325 PRO A O 1
ATOM 2467 N N . GLU A 1 326 ? 17.472 13.766 -36.912 1.00 49.00 326 GLU A N 1
ATOM 2468 C CA . GLU A 1 326 ? 16.661 13.001 -35.976 1.00 49.00 326 GLU A CA 1
ATOM 2469 C C . GLU A 1 326 ? 16.444 11.664 -36.668 1.00 49.00 326 GLU A C 1
ATOM 2471 O O . GLU A 1 326 ? 15.764 11.578 -37.690 1.00 49.00 326 GLU A O 1
ATOM 2476 N N . ALA A 1 327 ? 17.155 10.639 -36.194 1.00 55.69 327 ALA A N 1
ATOM 2477 C CA . ALA A 1 327 ? 17.009 9.304 -36.730 1.00 55.69 327 ALA A CA 1
ATOM 2478 C C . ALA A 1 327 ? 15.525 8.963 -36.614 1.00 55.69 327 ALA A C 1
ATOM 2480 O O . ALA A 1 327 ? 14.968 9.055 -35.517 1.00 55.69 327 ALA A O 1
ATOM 2481 N N . ALA A 1 328 ? 14.897 8.644 -37.747 1.00 64.38 328 ALA A N 1
ATOM 2482 C CA . ALA A 1 328 ? 13.479 8.330 -37.798 1.00 64.38 328 ALA A CA 1
ATOM 2483 C C . ALA A 1 328 ? 13.147 7.322 -36.691 1.00 64.38 328 ALA A C 1
ATOM 2485 O O . ALA A 1 328 ? 13.840 6.310 -36.542 1.00 64.38 328 ALA A O 1
ATOM 2486 N N . ILE A 1 329 ? 12.129 7.634 -35.886 1.00 74.00 329 ILE A N 1
ATOM 2487 C CA . ILE A 1 329 ? 11.675 6.755 -34.809 1.00 74.00 329 ILE A CA 1
ATOM 2488 C C . ILE A 1 329 ? 11.265 5.433 -35.468 1.00 74.00 329 ILE A C 1
ATOM 2490 O O . ILE A 1 329 ? 10.368 5.450 -36.314 1.00 74.00 329 ILE A O 1
ATOM 2494 N N . PRO A 1 330 ? 11.910 4.298 -35.140 1.00 75.88 330 PRO A N 1
ATOM 2495 C CA . PRO A 1 330 ? 11.560 3.031 -35.764 1.00 75.88 330 PRO A CA 1
ATOM 2496 C C . PRO A 1 330 ? 10.109 2.679 -35.437 1.00 75.88 330 PRO A C 1
ATOM 2498 O O . PRO A 1 330 ? 9.729 2.694 -34.269 1.00 75.88 330 PRO A O 1
ATOM 2501 N N . LEU A 1 331 ? 9.298 2.340 -36.439 1.00 76.75 331 LEU A N 1
ATOM 2502 C CA . LEU A 1 331 ? 7.945 1.845 -36.193 1.00 76.75 331 LEU A CA 1
ATOM 2503 C C . LEU A 1 331 ? 8.016 0.456 -35.548 1.00 76.75 331 LEU A C 1
ATOM 2505 O O . LEU A 1 331 ? 8.736 -0.422 -36.028 1.00 76.75 331 LEU A O 1
ATOM 2509 N N . GLN A 1 332 ? 7.245 0.235 -34.478 1.00 78.25 332 GLN A N 1
ATOM 2510 C CA . GLN A 1 332 ? 7.232 -1.041 -33.749 1.00 78.25 332 GLN A CA 1
ATOM 2511 C C . GLN A 1 332 ? 6.862 -2.229 -34.652 1.00 78.25 332 GLN A C 1
ATOM 2513 O O . GLN A 1 332 ? 7.389 -3.322 -34.462 1.00 78.25 332 GLN A O 1
ATOM 2518 N N . SER A 1 333 ? 5.993 -2.010 -35.643 1.00 75.25 333 SER A N 1
ATOM 2519 C CA . SER A 1 333 ? 5.558 -3.020 -36.616 1.00 75.25 333 SER A CA 1
ATOM 2520 C C . SER A 1 333 ? 6.643 -3.440 -37.610 1.00 75.25 333 SER A C 1
ATOM 2522 O O . SER A 1 333 ? 6.592 -4.552 -38.120 1.00 75.25 333 SER A O 1
ATOM 2524 N N . GLU A 1 334 ? 7.609 -2.567 -37.896 1.00 80.75 334 GLU A N 1
ATOM 2525 C CA . GLU A 1 334 ? 8.641 -2.794 -38.920 1.00 80.75 334 GLU A CA 1
ATOM 2526 C C . GLU A 1 334 ? 9.990 -3.173 -38.300 1.00 80.75 334 GLU A C 1
ATOM 2528 O O . GLU A 1 334 ? 10.754 -3.960 -38.854 1.00 80.75 334 GLU A O 1
ATOM 2533 N N . ASN A 1 335 ? 10.297 -2.616 -37.127 1.00 86.00 335 ASN A N 1
ATOM 2534 C CA . ASN A 1 335 ? 11.555 -2.839 -36.433 1.00 86.00 335 ASN A CA 1
ATOM 2535 C C . ASN A 1 335 ? 11.336 -2.928 -34.912 1.00 86.00 335 ASN A C 1
ATOM 2537 O O . ASN A 1 335 ? 11.689 -2.000 -34.175 1.00 86.00 335 ASN A O 1
ATOM 2541 N N . PRO A 1 336 ? 10.786 -4.047 -34.411 1.00 90.00 336 PRO A N 1
ATOM 2542 C CA . PRO A 1 336 ? 10.456 -4.193 -32.994 1.00 90.00 336 PRO A CA 1
ATOM 2543 C C . PRO A 1 336 ? 11.691 -4.164 -32.077 1.00 90.00 336 PRO A C 1
ATOM 2545 O O . PRO A 1 336 ? 11.613 -3.630 -30.969 1.00 90.00 336 PRO A O 1
ATOM 2548 N N . ILE A 1 337 ? 12.846 -4.670 -32.537 1.00 91.81 337 ILE A N 1
ATOM 2549 C CA . ILE A 1 337 ? 14.122 -4.604 -31.798 1.00 91.81 337 ILE A CA 1
ATOM 2550 C C . ILE A 1 337 ? 14.621 -3.154 -31.718 1.00 91.81 337 ILE A C 1
ATOM 2552 O O . ILE A 1 337 ? 14.998 -2.677 -30.648 1.00 91.81 337 ILE A O 1
ATOM 2556 N N . GLY A 1 338 ? 14.595 -2.427 -32.837 1.00 91.31 338 GLY A N 1
ATOM 2557 C CA . GLY A 1 338 ? 14.992 -1.021 -32.881 1.00 91.31 338 GLY A CA 1
ATOM 2558 C C . GLY A 1 338 ? 14.049 -0.113 -32.095 1.00 91.31 338 GLY A C 1
ATOM 2559 O O . GLY A 1 338 ? 14.517 0.825 -31.457 1.00 91.31 338 GLY A O 1
ATOM 2560 N N . TYR A 1 339 ? 12.750 -0.415 -32.065 1.00 90.38 339 TYR A N 1
ATOM 2561 C CA . TYR A 1 339 ? 11.788 0.288 -31.216 1.00 90.38 339 TYR A CA 1
ATOM 2562 C C . TYR A 1 339 ? 12.120 0.108 -29.726 1.00 90.38 339 TYR A C 1
ATOM 2564 O O . TYR A 1 339 ? 12.200 1.092 -28.993 1.00 90.38 339 TYR A O 1
ATOM 2572 N N . ALA A 1 340 ? 12.417 -1.122 -29.286 1.00 92.69 340 ALA A N 1
ATOM 2573 C CA . ALA A 1 340 ? 12.842 -1.388 -27.907 1.00 92.69 340 ALA A CA 1
ATOM 2574 C C . ALA A 1 340 ? 14.146 -0.657 -27.542 1.00 92.69 340 ALA A C 1
ATOM 2576 O O . ALA A 1 340 ? 14.269 -0.089 -26.457 1.00 92.69 340 ALA A O 1
ATOM 2577 N N . ALA A 1 341 ? 15.108 -0.629 -28.469 1.00 93.81 341 ALA A N 1
ATOM 2578 C CA . ALA A 1 341 ? 16.345 0.127 -28.316 1.00 93.81 341 ALA A CA 1
ATOM 2579 C C . ALA A 1 341 ? 16.090 1.641 -28.200 1.00 93.81 341 ALA A C 1
ATOM 2581 O O . ALA A 1 341 ? 16.668 2.304 -27.340 1.00 93.81 341 ALA A O 1
ATOM 2582 N N . HIS A 1 342 ? 15.208 2.187 -29.042 1.00 92.56 342 HIS A N 1
ATOM 2583 C CA . HIS A 1 342 ? 14.823 3.595 -29.003 1.00 92.56 342 HIS A CA 1
ATOM 2584 C C . HIS A 1 342 ? 14.143 3.963 -27.680 1.00 92.56 342 HIS A C 1
ATOM 2586 O O . HIS A 1 342 ? 14.462 5.006 -27.114 1.00 92.56 342 HIS A O 1
ATOM 2592 N N . GLN A 1 343 ? 13.260 3.104 -27.162 1.00 92.62 343 GLN A N 1
ATOM 2593 C CA . GLN A 1 343 ? 12.594 3.336 -25.882 1.00 92.62 343 GLN A CA 1
ATOM 2594 C C . GLN A 1 343 ? 13.605 3.424 -24.732 1.00 92.62 343 GLN A C 1
ATOM 2596 O O . GLN A 1 343 ? 13.581 4.397 -23.984 1.00 92.62 343 GLN A O 1
ATOM 2601 N N . LEU A 1 344 ? 14.564 2.492 -24.653 1.00 95.62 344 LEU A N 1
ATOM 2602 C CA . LEU A 1 344 ? 15.624 2.563 -23.642 1.00 95.62 344 LEU A CA 1
ATOM 2603 C C . LEU A 1 344 ? 16.474 3.840 -23.778 1.00 95.62 344 LEU A C 1
ATOM 2605 O O . LEU A 1 344 ? 16.818 4.462 -22.776 1.00 95.62 344 LEU A O 1
ATOM 2609 N N . ASP A 1 345 ? 16.823 4.251 -25.002 1.00 94.31 345 ASP A N 1
ATOM 2610 C CA . ASP A 1 345 ? 17.584 5.489 -25.221 1.00 94.31 345 ASP A CA 1
ATOM 2611 C C . ASP A 1 345 ? 16.776 6.732 -24.828 1.00 94.31 345 ASP A C 1
ATOM 2613 O O . ASP A 1 345 ? 17.338 7.653 -24.241 1.00 94.31 345 ASP A O 1
ATOM 2617 N N . LYS A 1 346 ? 15.465 6.758 -25.098 1.00 93.00 346 LYS A N 1
ATOM 2618 C CA . LYS A 1 346 ? 14.555 7.822 -24.655 1.00 93.00 346 LYS A CA 1
ATOM 2619 C C . LYS A 1 346 ? 14.508 7.905 -23.127 1.00 93.00 346 LYS A C 1
ATOM 2621 O O . LYS A 1 346 ? 14.717 8.987 -22.579 1.00 93.00 346 LYS A O 1
ATOM 2626 N N . ASP A 1 347 ? 14.321 6.770 -22.457 1.00 92.31 347 ASP A N 1
ATOM 2627 C CA . ASP A 1 347 ? 14.262 6.682 -20.994 1.00 92.31 347 ASP A CA 1
ATOM 2628 C C . ASP A 1 347 ? 15.603 7.068 -20.352 1.00 92.31 347 ASP A C 1
ATOM 2630 O O . ASP A 1 347 ? 15.636 7.680 -19.288 1.00 92.31 347 ASP A O 1
ATOM 2634 N N . ALA A 1 348 ? 16.732 6.779 -21.001 1.00 93.62 348 ALA A N 1
ATOM 2635 C CA . ALA A 1 348 ? 18.047 7.188 -20.516 1.00 93.62 348 ALA A CA 1
ATOM 2636 C C . ALA A 1 348 ? 18.364 8.668 -20.814 1.00 93.62 348 ALA A C 1
ATOM 2638 O O . ALA A 1 348 ? 19.042 9.329 -20.029 1.00 93.62 348 ALA A O 1
ATOM 2639 N N . LYS A 1 349 ? 17.888 9.215 -21.940 1.00 92.25 349 LYS A N 1
ATOM 2640 C CA . LYS A 1 349 ? 18.184 10.588 -22.391 1.00 92.25 349 LYS A CA 1
ATOM 2641 C C . LYS A 1 349 ? 17.567 11.679 -21.531 1.00 92.25 349 LYS A C 1
ATOM 2643 O O . LYS A 1 349 ? 18.098 12.786 -21.560 1.00 92.25 349 LYS A O 1
ATOM 2648 N N . GLN A 1 350 ? 16.509 11.381 -20.779 1.00 90.81 350 GLN A N 1
ATOM 2649 C CA . GLN A 1 350 ? 15.917 12.341 -19.841 1.00 90.81 350 GLN A CA 1
ATOM 2650 C C . GLN A 1 350 ? 16.886 12.736 -18.711 1.00 90.81 350 GLN A C 1
ATOM 2652 O O . GLN A 1 350 ? 16.655 13.734 -18.037 1.00 90.81 350 GLN A O 1
ATOM 2657 N N . TRP A 1 351 ? 17.971 11.979 -18.517 1.00 90.50 351 TRP A N 1
ATOM 2658 C CA . TRP A 1 351 ? 18.954 12.181 -17.458 1.00 90.50 351 TRP A CA 1
ATOM 2659 C C . TRP A 1 351 ? 20.281 12.735 -17.993 1.00 90.50 351 TRP A C 1
ATOM 2661 O O . TRP A 1 351 ? 20.679 12.481 -19.137 1.00 90.50 351 TRP A O 1
ATOM 2671 N N . GLU A 1 352 ? 20.990 13.484 -17.150 1.00 91.06 352 GLU A N 1
ATOM 2672 C CA . GLU A 1 352 ? 22.402 13.810 -17.348 1.00 91.06 352 GLU A CA 1
ATOM 2673 C C . GLU A 1 352 ? 23.267 12.537 -17.354 1.00 91.06 352 GLU A C 1
ATOM 2675 O O . GLU A 1 352 ? 22.858 11.466 -16.897 1.00 91.06 352 GLU A O 1
ATOM 2680 N N . ASP A 1 353 ? 24.474 12.632 -17.918 1.00 89.81 353 ASP A N 1
ATOM 2681 C CA . ASP A 1 353 ? 25.333 11.461 -18.075 1.00 89.81 353 ASP A CA 1
ATOM 2682 C C . ASP A 1 353 ? 25.915 11.022 -16.719 1.00 89.81 353 ASP A C 1
ATOM 2684 O O . ASP A 1 353 ? 26.789 11.673 -16.151 1.00 89.81 353 ASP A O 1
ATOM 2688 N N . ASN A 1 354 ? 25.467 9.864 -16.236 1.00 91.50 354 ASN A N 1
ATOM 2689 C CA . ASN A 1 354 ? 26.119 9.090 -15.181 1.00 91.50 354 ASN A CA 1
ATOM 2690 C C . ASN A 1 354 ? 26.529 7.706 -15.719 1.00 91.50 354 ASN A C 1
ATOM 2692 O O . ASN A 1 354 ? 26.141 7.318 -16.823 1.00 91.50 354 ASN A O 1
ATOM 2696 N N . ALA A 1 355 ? 27.321 6.943 -14.961 1.00 93.12 355 ALA A N 1
ATOM 2697 C CA . ALA A 1 355 ? 27.861 5.665 -15.436 1.00 93.12 355 ALA A CA 1
ATOM 2698 C C . ALA A 1 355 ? 26.772 4.663 -15.877 1.00 93.12 355 ALA A C 1
ATOM 2700 O O . ALA A 1 355 ? 26.946 3.967 -16.880 1.00 93.12 355 ALA A O 1
ATOM 2701 N N . MET A 1 356 ? 25.632 4.623 -15.179 1.00 94.88 356 MET A N 1
ATOM 2702 C CA . MET A 1 356 ? 24.513 3.736 -15.508 1.00 94.88 356 MET A CA 1
ATOM 2703 C C . MET A 1 356 ? 23.737 4.211 -16.739 1.00 94.88 356 MET A C 1
ATOM 2705 O O . MET A 1 356 ? 23.460 3.410 -17.631 1.00 94.88 356 MET A O 1
ATOM 2709 N N . VAL A 1 357 ? 23.465 5.514 -16.839 1.00 95.00 357 VAL A N 1
ATOM 2710 C CA . VAL A 1 357 ? 22.844 6.146 -18.013 1.00 95.00 357 VAL A CA 1
ATOM 2711 C C . VAL A 1 357 ? 23.710 5.933 -19.256 1.00 95.00 357 VAL A C 1
ATOM 2713 O O . VAL A 1 357 ? 23.202 5.555 -20.310 1.00 95.00 357 VAL A O 1
ATOM 2716 N N . LEU A 1 358 ? 25.030 6.101 -19.147 1.00 95.31 358 LEU A N 1
ATOM 2717 C CA . LEU A 1 358 ? 25.964 5.866 -20.249 1.00 95.31 358 LEU A CA 1
ATOM 2718 C C . LEU A 1 358 ? 25.976 4.397 -20.694 1.00 95.31 358 LEU A C 1
ATOM 2720 O O . LEU A 1 358 ? 25.958 4.135 -21.900 1.00 95.31 358 LEU A O 1
ATOM 2724 N N . ALA A 1 359 ? 25.955 3.451 -19.750 1.00 96.50 359 ALA A N 1
ATOM 2725 C CA . ALA A 1 359 ? 25.850 2.024 -20.052 1.00 96.50 359 ALA A CA 1
ATOM 2726 C C . ALA A 1 359 ? 24.525 1.699 -20.767 1.00 96.50 359 ALA A C 1
ATOM 2728 O O . ALA A 1 359 ? 24.539 1.069 -21.824 1.00 96.50 359 ALA A O 1
ATOM 2729 N N . ALA A 1 360 ? 23.392 2.211 -20.276 1.00 96.81 360 ALA A N 1
ATOM 2730 C CA . ALA A 1 360 ? 22.081 2.022 -20.900 1.00 96.81 360 ALA A CA 1
ATOM 2731 C C . ALA A 1 360 ? 22.008 2.615 -22.319 1.00 96.81 360 ALA A C 1
ATOM 2733 O O . ALA A 1 360 ? 21.576 1.944 -23.257 1.00 96.81 360 ALA A O 1
ATOM 2734 N N . ARG A 1 361 ? 22.522 3.835 -22.527 1.00 95.88 361 ARG A N 1
ATOM 2735 C CA . ARG A 1 361 ? 22.606 4.456 -23.864 1.00 95.88 361 ARG A CA 1
ATOM 2736 C C . ARG A 1 361 ? 23.504 3.661 -24.808 1.00 95.88 361 ARG A C 1
ATOM 2738 O O . ARG A 1 361 ? 23.230 3.574 -26.006 1.00 95.88 361 ARG A O 1
ATOM 2745 N N . LYS A 1 362 ? 24.588 3.071 -24.298 1.00 97.06 362 LYS A N 1
ATOM 2746 C CA . LYS A 1 362 ? 25.457 2.190 -25.085 1.00 97.06 362 LYS A CA 1
ATOM 2747 C C . LYS A 1 362 ? 24.750 0.883 -25.446 1.00 97.06 362 LYS A C 1
ATOM 2749 O O . LYS A 1 362 ? 24.830 0.479 -26.604 1.00 97.06 362 LYS A O 1
ATOM 2754 N N . MET A 1 363 ? 24.010 0.276 -24.516 1.00 97.69 363 MET A N 1
ATOM 2755 C CA . MET A 1 363 ? 23.161 -0.889 -24.791 1.00 97.69 363 MET A CA 1
ATOM 2756 C C . MET A 1 363 ? 22.125 -0.588 -25.871 1.00 97.69 363 MET A C 1
ATOM 2758 O O . MET A 1 363 ? 22.011 -1.364 -26.813 1.00 97.69 363 MET A O 1
ATOM 2762 N N . ALA A 1 364 ? 21.438 0.554 -25.798 1.00 96.81 364 ALA A N 1
ATOM 2763 C CA . ALA A 1 364 ? 20.471 0.966 -26.810 1.00 96.81 364 ALA A CA 1
ATOM 2764 C C . ALA A 1 364 ? 21.109 1.118 -28.202 1.00 96.81 364 ALA A C 1
ATOM 2766 O O . ALA A 1 364 ? 20.596 0.592 -29.188 1.00 96.81 364 ALA A O 1
ATOM 2767 N N . LYS A 1 365 ? 22.279 1.765 -28.298 1.00 95.81 365 LYS A N 1
ATOM 2768 C CA . LYS A 1 365 ? 23.019 1.881 -29.569 1.00 95.81 365 LYS A CA 1
ATOM 2769 C C . LYS A 1 365 ? 23.419 0.518 -30.136 1.00 95.81 365 LYS A C 1
ATOM 2771 O O . LYS A 1 365 ? 23.229 0.277 -31.325 1.00 95.81 365 LYS A O 1
ATOM 2776 N N . LEU A 1 366 ? 23.945 -0.372 -29.295 1.00 96.50 366 LEU A N 1
ATOM 2777 C CA . LEU A 1 366 ? 24.312 -1.732 -29.698 1.00 96.50 366 LEU A CA 1
ATOM 2778 C C . LEU A 1 366 ? 23.077 -2.543 -30.117 1.00 96.50 366 LEU A C 1
ATOM 2780 O O . LEU A 1 366 ? 23.125 -3.268 -31.104 1.00 96.50 366 LEU A O 1
ATOM 2784 N N . MET A 1 367 ? 21.952 -2.390 -29.418 1.00 96.31 367 MET A N 1
ATOM 2785 C CA . MET A 1 367 ? 20.701 -3.070 -29.754 1.00 96.31 367 MET A CA 1
ATOM 2786 C C . MET A 1 367 ? 20.117 -2.569 -31.085 1.00 96.31 367 MET A C 1
ATOM 2788 O O . MET A 1 367 ? 19.609 -3.359 -31.877 1.00 96.31 367 MET A O 1
ATOM 2792 N N . MET A 1 368 ? 20.274 -1.279 -31.397 1.00 92.81 368 MET A N 1
ATOM 2793 C CA . MET A 1 368 ? 19.919 -0.730 -32.709 1.00 92.81 368 MET A CA 1
ATOM 2794 C C . MET A 1 368 ? 20.777 -1.331 -33.836 1.00 92.81 368 MET A C 1
ATOM 2796 O O . MET A 1 368 ? 20.247 -1.688 -34.886 1.00 92.81 368 MET A O 1
ATOM 2800 N N . GLN A 1 369 ? 22.085 -1.500 -33.613 1.00 92.06 369 GLN A N 1
ATOM 2801 C CA . GLN A 1 369 ? 22.979 -2.181 -34.563 1.00 92.06 369 GLN A CA 1
ATOM 2802 C C . GLN A 1 369 ? 22.609 -3.660 -34.725 1.00 92.06 369 GLN A C 1
ATOM 2804 O O . GLN A 1 369 ? 22.558 -4.176 -35.837 1.00 92.06 369 GLN A O 1
ATOM 2809 N N . MET A 1 370 ? 22.287 -4.341 -33.622 1.00 91.19 370 MET A N 1
ATOM 2810 C CA . MET A 1 370 ? 21.801 -5.720 -33.644 1.00 91.19 370 MET A CA 1
ATOM 2811 C C . MET A 1 370 ? 20.532 -5.863 -34.493 1.00 91.19 370 MET A C 1
ATOM 2813 O O . MET A 1 370 ? 20.427 -6.822 -35.253 1.00 91.19 370 MET A O 1
ATOM 2817 N N . ALA A 1 371 ? 19.607 -4.900 -34.422 1.00 91.12 371 ALA A N 1
ATOM 2818 C CA . ALA A 1 371 ? 18.407 -4.889 -35.255 1.00 91.12 371 ALA A CA 1
ATOM 2819 C C . ALA A 1 371 ? 18.734 -4.821 -36.760 1.00 91.12 371 ALA A C 1
ATOM 2821 O O . ALA A 1 371 ? 18.109 -5.521 -37.553 1.00 91.12 371 ALA A O 1
ATOM 2822 N N . GLN A 1 372 ? 19.726 -4.011 -37.148 1.00 88.94 372 GLN A N 1
ATOM 2823 C CA . GLN A 1 372 ? 20.190 -3.899 -38.540 1.00 88.94 372 GLN A CA 1
ATOM 2824 C C . GLN A 1 372 ? 20.798 -5.221 -39.029 1.00 88.94 372 GLN A C 1
ATOM 2826 O O . GLN A 1 372 ? 20.405 -5.741 -40.074 1.00 88.94 372 GLN A O 1
ATOM 2831 N N . PHE A 1 373 ? 21.688 -5.822 -38.230 1.00 89.19 373 PHE A N 1
ATOM 2832 C CA . PHE A 1 373 ? 22.314 -7.103 -38.573 1.00 89.19 373 PHE A CA 1
ATOM 2833 C C . PHE A 1 373 ? 21.296 -8.244 -38.668 1.00 89.19 373 PHE A C 1
ATOM 2835 O O . PHE A 1 373 ? 21.389 -9.068 -39.579 1.00 89.19 373 PHE A O 1
ATOM 2842 N N . ALA A 1 374 ? 20.296 -8.272 -37.782 1.00 85.44 374 ALA A N 1
ATOM 2843 C CA . ALA A 1 374 ? 19.238 -9.281 -37.789 1.00 85.44 374 ALA A CA 1
ATOM 2844 C C . ALA A 1 374 ? 18.354 -9.219 -39.049 1.00 85.44 374 ALA A C 1
ATOM 2846 O O . ALA A 1 374 ? 17.916 -10.266 -39.521 1.00 85.44 374 ALA A O 1
ATOM 2847 N N . ARG A 1 375 ? 18.143 -8.022 -39.621 1.00 83.12 375 ARG A N 1
ATOM 2848 C CA . ARG A 1 375 ? 17.410 -7.821 -40.887 1.00 83.12 375 ARG A CA 1
ATOM 2849 C C . ARG A 1 375 ? 18.250 -8.044 -42.149 1.00 83.12 375 ARG A C 1
ATOM 2851 O O . ARG A 1 375 ? 17.706 -8.019 -43.245 1.00 83.12 375 ARG A O 1
ATOM 2858 N N . GLY A 1 376 ? 19.560 -8.260 -42.023 1.00 74.94 376 GLY A N 1
ATOM 2859 C CA . GLY A 1 376 ? 20.437 -8.496 -43.176 1.00 74.94 376 GLY A CA 1
ATOM 2860 C C . GLY A 1 376 ? 20.915 -7.228 -43.896 1.00 74.94 376 GLY A C 1
ATOM 2861 O O . GLY A 1 376 ? 21.554 -7.326 -44.943 1.00 74.94 376 GLY A O 1
ATOM 2862 N N . GLU A 1 377 ? 20.692 -6.042 -43.326 1.00 67.38 377 GLU A N 1
ATOM 2863 C CA . GLU A 1 377 ? 21.209 -4.773 -43.853 1.00 67.38 377 GLU A CA 1
ATOM 2864 C C . GLU A 1 377 ? 22.750 -4.771 -43.721 1.00 67.38 377 GLU A C 1
ATOM 2866 O O . GLU A 1 377 ? 23.269 -4.701 -42.611 1.00 67.38 377 GLU A O 1
ATOM 2871 N N . GLY A 1 378 ? 23.509 -4.943 -44.817 1.00 58.28 378 GLY A N 1
ATOM 2872 C CA . GLY A 1 378 ? 24.990 -4.880 -44.804 1.00 58.28 378 GLY A CA 1
ATOM 2873 C C . GLY A 1 378 ? 25.770 -6.084 -45.364 1.00 58.28 378 GLY A C 1
ATOM 2874 O O . GLY A 1 378 ? 26.996 -6.013 -45.444 1.00 58.28 378 GLY A O 1
ATOM 2875 N N . GLY A 1 379 ? 25.095 -7.152 -45.809 1.00 58.03 379 GLY A N 1
ATOM 2876 C CA . GLY A 1 379 ? 25.715 -8.334 -46.434 1.00 58.03 379 GLY A CA 1
ATOM 2877 C C . GLY A 1 379 ? 25.888 -9.534 -45.485 1.00 58.03 379 GLY A C 1
ATOM 2878 O O . GLY A 1 379 ? 26.342 -9.401 -44.349 1.00 58.03 379 GLY A O 1
ATOM 2879 N N . GLU A 1 380 ? 25.539 -10.735 -45.962 1.00 58.22 380 GLU A N 1
ATOM 2880 C CA . GLU A 1 380 ? 25.237 -11.915 -45.127 1.00 58.22 380 GLU A CA 1
ATOM 2881 C C . GLU A 1 380 ? 26.374 -12.377 -44.200 1.00 58.22 380 GLU A C 1
ATOM 2883 O O . GLU A 1 380 ? 26.162 -12.587 -43.008 1.00 58.22 380 GLU A O 1
ATOM 2888 N N . VAL A 1 381 ? 27.603 -12.520 -44.706 1.00 58.97 381 VAL A N 1
ATOM 2889 C CA . VAL A 1 381 ? 28.710 -13.105 -43.921 1.00 58.97 381 VAL A CA 1
ATOM 2890 C C . VAL A 1 381 ? 29.235 -12.141 -42.850 1.00 58.97 381 VAL A C 1
ATOM 2892 O O . VAL A 1 381 ? 29.553 -12.565 -41.736 1.00 58.97 381 VAL A O 1
ATOM 2895 N N . SER A 1 382 ? 29.299 -10.840 -43.159 1.00 68.44 382 SER A N 1
ATOM 2896 C CA . SER A 1 382 ? 29.701 -9.808 -42.191 1.00 68.44 382 SER A CA 1
ATOM 2897 C C . SER A 1 382 ? 28.671 -9.691 -41.065 1.00 68.44 382 SER A C 1
ATOM 2899 O O . SER A 1 382 ? 29.040 -9.642 -39.889 1.00 68.44 382 SER A O 1
ATOM 2901 N N . ASN A 1 383 ? 27.384 -9.761 -41.415 1.00 74.25 383 ASN A N 1
ATOM 2902 C CA . ASN A 1 383 ? 26.278 -9.590 -40.480 1.00 74.25 383 ASN A CA 1
ATOM 2903 C C . ASN A 1 383 ? 26.182 -10.722 -39.450 1.00 74.25 383 ASN A C 1
ATOM 2905 O O . ASN A 1 383 ? 25.962 -10.438 -38.275 1.00 74.25 383 ASN A O 1
ATOM 2909 N N . ARG A 1 384 ? 26.443 -11.984 -39.824 1.00 81.19 384 ARG A N 1
ATOM 2910 C CA . ARG A 1 384 ? 26.428 -13.122 -38.878 1.00 81.19 384 ARG A CA 1
ATOM 2911 C C . ARG A 1 384 ? 27.460 -12.967 -37.756 1.00 81.19 384 ARG A C 1
ATOM 2913 O O . ARG A 1 384 ? 27.154 -13.170 -36.581 1.00 81.19 384 ARG A O 1
ATOM 2920 N N . LYS A 1 385 ? 28.693 -12.577 -38.104 1.00 86.56 385 LYS A N 1
ATOM 2921 C CA . LYS A 1 385 ? 29.765 -12.348 -37.122 1.00 86.56 385 LYS A CA 1
ATOM 2922 C C . LYS A 1 385 ? 29.474 -11.117 -36.263 1.00 86.56 385 LYS A C 1
ATOM 2924 O O . LYS A 1 385 ? 29.594 -11.189 -35.039 1.00 86.56 385 LYS A O 1
ATOM 2929 N N . GLN A 1 386 ? 29.062 -10.019 -36.895 1.00 89.75 386 GLN A N 1
ATOM 2930 C CA . GLN A 1 386 ? 28.739 -8.770 -36.205 1.00 89.75 386 GLN A CA 1
ATOM 2931 C C . GLN A 1 386 ? 27.544 -8.930 -35.256 1.00 89.75 386 GLN A C 1
ATOM 2933 O O . GLN A 1 386 ? 27.582 -8.400 -34.150 1.00 89.75 386 GLN A O 1
ATOM 2938 N N . LEU A 1 387 ? 26.536 -9.735 -35.609 1.00 90.06 387 LEU A N 1
ATOM 2939 C CA . LEU A 1 387 ? 25.396 -10.042 -34.742 1.00 90.06 387 LEU A CA 1
ATOM 2940 C C . LEU A 1 387 ? 25.842 -10.688 -33.419 1.00 90.06 387 LEU A C 1
ATOM 2942 O O . LEU A 1 387 ? 25.437 -10.252 -32.338 1.00 90.06 387 LEU A O 1
ATOM 2946 N N . ILE A 1 388 ? 26.725 -11.689 -33.492 1.00 92.44 388 ILE A N 1
ATOM 2947 C CA . ILE A 1 388 ? 27.257 -12.395 -32.316 1.00 92.44 388 ILE A CA 1
ATOM 2948 C C . ILE A 1 388 ? 28.168 -11.481 -31.484 1.00 92.44 388 ILE A C 1
ATOM 2950 O O . ILE A 1 388 ? 28.114 -11.503 -30.251 1.00 92.44 388 ILE A O 1
ATOM 2954 N N . GLU A 1 389 ? 29.026 -10.687 -32.127 1.00 94.31 389 GLU A N 1
ATOM 2955 C CA . GLU A 1 389 ? 29.913 -9.745 -31.432 1.00 94.31 389 GLU A CA 1
ATOM 2956 C C . GLU A 1 389 ? 29.120 -8.653 -30.706 1.00 94.31 389 GLU A C 1
ATOM 2958 O O . GLU A 1 389 ? 29.357 -8.411 -29.520 1.00 94.31 389 GLU A O 1
ATOM 2963 N N . THR A 1 390 ? 28.118 -8.069 -31.363 1.00 95.06 390 THR A N 1
ATOM 2964 C CA . THR A 1 390 ? 27.221 -7.084 -30.753 1.00 95.06 390 THR A CA 1
ATOM 2965 C C . THR A 1 390 ? 26.451 -7.682 -29.579 1.00 95.06 390 THR A C 1
ATOM 2967 O O . THR A 1 390 ? 26.369 -7.043 -28.531 1.00 95.06 390 THR A O 1
ATOM 2970 N N . ALA A 1 391 ? 25.974 -8.931 -29.675 1.00 96.31 391 ALA A N 1
ATOM 2971 C CA . ALA A 1 391 ? 25.342 -9.619 -28.545 1.00 96.31 391 ALA A CA 1
ATOM 2972 C C . ALA A 1 391 ? 26.273 -9.713 -27.331 1.00 96.31 391 ALA A C 1
ATOM 2974 O O . ALA A 1 391 ? 25.870 -9.399 -26.212 1.00 96.31 391 ALA A O 1
ATOM 2975 N N . LYS A 1 392 ? 27.544 -10.084 -27.538 1.00 96.38 392 LYS A N 1
ATOM 2976 C CA . LYS A 1 392 ? 28.545 -10.147 -26.458 1.00 96.38 392 LYS A CA 1
ATOM 2977 C C . LYS A 1 392 ? 28.791 -8.778 -25.820 1.00 96.38 392 LYS A C 1
ATOM 2979 O O . LYS A 1 392 ? 28.929 -8.702 -24.600 1.00 96.38 392 LYS A O 1
ATOM 2984 N N . LEU A 1 393 ? 28.827 -7.711 -26.619 1.00 97.25 393 LEU A N 1
ATOM 2985 C CA . LEU A 1 393 ? 28.972 -6.345 -26.111 1.00 97.25 393 LEU A CA 1
ATOM 2986 C C . LEU A 1 393 ? 27.753 -5.913 -25.289 1.00 97.25 393 LEU A C 1
ATOM 2988 O O . LEU A 1 393 ? 27.934 -5.365 -24.206 1.00 97.25 393 LEU A O 1
ATOM 2992 N N . ILE A 1 394 ? 26.532 -6.209 -25.749 1.00 97.31 394 ILE A N 1
ATOM 2993 C CA . ILE A 1 394 ? 25.299 -5.925 -24.995 1.00 97.31 394 ILE A CA 1
ATOM 2994 C C . ILE A 1 394 ? 25.325 -6.639 -23.643 1.00 97.31 394 ILE A C 1
ATOM 2996 O O . ILE A 1 394 ? 25.021 -6.020 -22.625 1.00 97.31 394 ILE A O 1
ATOM 3000 N N . VAL A 1 395 ? 25.739 -7.910 -23.609 1.00 96.88 395 VAL A N 1
ATOM 3001 C CA . VAL A 1 395 ? 25.865 -8.653 -22.347 1.00 96.88 395 VAL A CA 1
ATOM 3002 C C . VAL A 1 395 ? 26.859 -7.987 -21.401 1.00 96.88 395 VAL A C 1
ATOM 3004 O O . VAL A 1 395 ? 26.516 -7.762 -20.244 1.00 96.88 395 VAL A O 1
ATOM 3007 N N . LYS A 1 396 ? 28.042 -7.600 -21.888 1.00 96.94 396 LYS A N 1
ATOM 3008 C CA . LYS A 1 396 ? 29.050 -6.911 -21.069 1.00 96.94 396 LYS A CA 1
ATOM 3009 C C . LYS A 1 396 ? 28.514 -5.613 -20.452 1.00 96.94 396 LYS A C 1
ATOM 3011 O O . LYS A 1 396 ? 28.758 -5.339 -19.281 1.00 96.94 396 LYS A O 1
ATOM 3016 N N . GLU A 1 397 ? 27.783 -4.808 -21.221 1.00 97.56 397 GLU A N 1
ATOM 3017 C CA . GLU A 1 397 ? 27.176 -3.580 -20.691 1.00 97.56 397 GLU A CA 1
ATOM 3018 C C . GLU A 1 397 ? 26.039 -3.885 -19.700 1.00 97.56 397 GLU A C 1
ATOM 3020 O O . GLU A 1 397 ? 25.926 -3.218 -18.672 1.00 97.56 397 GLU A O 1
ATOM 3025 N N . SER A 1 398 ? 25.249 -4.940 -19.938 1.00 97.25 398 SER A N 1
ATOM 3026 C CA . SER A 1 398 ? 24.207 -5.378 -18.998 1.00 97.25 398 SER A CA 1
ATOM 3027 C C . SER A 1 398 ? 24.784 -5.829 -17.651 1.00 97.25 398 SER A C 1
ATOM 3029 O O . SER A 1 398 ? 24.212 -5.528 -16.606 1.00 97.25 398 SER A O 1
ATOM 3031 N N . GLU A 1 399 ? 25.954 -6.479 -17.651 1.00 97.38 399 GLU A N 1
ATOM 3032 C CA . GLU A 1 399 ? 26.678 -6.867 -16.435 1.00 97.38 399 GLU A CA 1
ATOM 3033 C C . GLU A 1 399 ? 27.124 -5.634 -15.634 1.00 97.38 399 GLU A C 1
ATOM 3035 O O . GLU A 1 399 ? 27.029 -5.630 -14.406 1.00 97.38 399 GLU A O 1
ATOM 3040 N N . ALA A 1 400 ? 27.548 -4.561 -16.313 1.00 96.38 400 ALA A N 1
ATOM 3041 C CA . ALA A 1 400 ? 27.892 -3.297 -15.664 1.00 96.38 400 ALA A CA 1
ATOM 3042 C C . ALA A 1 400 ? 26.665 -2.637 -15.010 1.00 96.38 400 ALA A C 1
ATOM 3044 O O . ALA A 1 400 ? 26.748 -2.205 -13.857 1.00 96.38 400 ALA A O 1
ATOM 3045 N N . VAL A 1 401 ? 25.520 -2.607 -15.706 1.00 96.75 401 VAL A N 1
ATOM 3046 C CA . VAL A 1 401 ? 24.244 -2.114 -15.151 1.00 96.75 401 VAL A CA 1
ATOM 3047 C C . VAL A 1 401 ? 23.848 -2.917 -13.910 1.00 96.75 401 VAL A C 1
ATOM 3049 O O . VAL A 1 401 ? 23.581 -2.328 -12.863 1.00 96.75 401 VAL A O 1
ATOM 3052 N N . VAL A 1 402 ? 23.885 -4.251 -13.992 1.00 97.62 402 VAL A N 1
ATOM 3053 C CA . VAL A 1 402 ? 23.592 -5.158 -12.869 1.00 97.62 402 VAL A CA 1
ATOM 3054 C C . VAL A 1 402 ? 24.510 -4.882 -11.679 1.00 97.62 402 VAL A C 1
ATOM 3056 O O . VAL A 1 402 ? 24.032 -4.757 -10.552 1.00 97.62 402 VAL A O 1
ATOM 3059 N N . ALA A 1 403 ? 25.819 -4.752 -11.908 1.00 96.81 403 ALA A N 1
ATOM 3060 C CA . ALA A 1 403 ? 26.786 -4.503 -10.843 1.00 96.81 403 ALA A CA 1
ATOM 3061 C C . ALA A 1 403 ? 26.529 -3.168 -10.128 1.00 96.81 403 ALA A C 1
ATOM 3063 O O . ALA A 1 403 ? 26.554 -3.113 -8.899 1.00 96.81 403 ALA A O 1
ATOM 3064 N N . MET A 1 404 ? 26.250 -2.097 -10.876 1.00 95.88 404 MET A N 1
ATOM 3065 C CA . MET A 1 404 ? 25.913 -0.794 -10.293 1.00 95.88 404 MET A CA 1
ATOM 3066 C C . MET A 1 404 ? 24.583 -0.836 -9.531 1.00 95.88 404 MET A C 1
ATOM 3068 O O . MET A 1 404 ? 24.512 -0.342 -8.408 1.00 95.88 404 MET A O 1
ATOM 3072 N N . ALA A 1 405 ? 23.555 -1.478 -10.092 1.00 96.44 405 ALA A N 1
ATOM 3073 C CA . ALA A 1 405 ? 22.247 -1.595 -9.454 1.00 96.44 405 ALA A CA 1
ATOM 3074 C C . ALA A 1 405 ? 22.304 -2.385 -8.136 1.00 96.44 405 ALA A C 1
ATOM 3076 O O . ALA A 1 405 ? 21.670 -1.989 -7.159 1.00 96.44 405 ALA A O 1
ATOM 3077 N N . ARG A 1 406 ? 23.118 -3.451 -8.056 1.00 97.00 406 ARG A N 1
ATOM 3078 C CA . ARG A 1 406 ? 23.339 -4.182 -6.794 1.00 97.00 406 ARG A CA 1
ATOM 3079 C C . ARG A 1 406 ? 23.995 -3.313 -5.726 1.00 97.00 406 ARG A C 1
ATOM 3081 O O . ARG A 1 406 ? 23.539 -3.335 -4.589 1.00 97.00 406 ARG A O 1
ATOM 3088 N N . LYS A 1 407 ? 24.988 -2.493 -6.087 1.00 95.88 407 LYS A N 1
ATOM 3089 C CA . LYS A 1 407 ? 25.606 -1.547 -5.141 1.00 95.88 407 LYS A CA 1
ATOM 3090 C C . LYS A 1 407 ? 24.600 -0.521 -4.611 1.00 95.88 407 LYS A C 1
ATOM 3092 O O . LYS A 1 407 ? 24.610 -0.219 -3.421 1.00 95.88 407 LYS A O 1
ATOM 3097 N N . VAL A 1 408 ? 23.706 -0.015 -5.468 1.00 95.25 408 VAL A N 1
ATOM 3098 C CA . VAL A 1 408 ? 22.599 0.861 -5.038 1.00 95.25 408 VAL A CA 1
ATOM 3099 C C . VAL A 1 408 ? 21.674 0.119 -4.072 1.00 95.25 408 VAL A C 1
ATOM 3101 O O . VAL A 1 408 ? 21.365 0.646 -3.009 1.00 95.25 408 VAL A O 1
ATOM 3104 N N . ALA A 1 409 ? 21.281 -1.118 -4.390 1.00 95.75 409 ALA A N 1
ATOM 3105 C CA . ALA A 1 409 ? 20.420 -1.931 -3.529 1.00 95.75 409 ALA A CA 1
ATOM 3106 C C . ALA A 1 409 ? 21.060 -2.238 -2.160 1.00 95.75 409 ALA A C 1
ATOM 3108 O O . ALA A 1 409 ? 20.372 -2.247 -1.144 1.00 95.75 409 ALA A O 1
ATOM 3109 N N . GLU A 1 410 ? 22.373 -2.469 -2.108 1.00 95.12 410 GLU A N 1
ATOM 3110 C CA . GLU A 1 410 ? 23.126 -2.665 -0.860 1.00 95.12 410 GLU A CA 1
ATOM 3111 C C . GLU A 1 410 ? 23.233 -1.386 -0.021 1.00 95.12 410 GLU A C 1
ATOM 3113 O O . GLU A 1 410 ? 23.263 -1.453 1.208 1.00 95.12 410 GLU A O 1
ATOM 3118 N N . ALA A 1 411 ? 23.301 -0.224 -0.671 1.00 94.31 411 ALA A N 1
ATOM 3119 C CA . ALA A 1 411 ? 23.409 1.070 -0.008 1.00 94.31 411 ALA A CA 1
ATOM 3120 C C . ALA A 1 411 ? 22.053 1.678 0.395 1.00 94.31 411 ALA A C 1
ATOM 3122 O O . ALA A 1 411 ? 22.030 2.587 1.227 1.00 94.31 411 ALA A O 1
ATOM 3123 N N . CYS A 1 412 ? 20.955 1.209 -0.200 1.00 94.62 412 CYS A N 1
ATOM 3124 C CA . CYS A 1 412 ? 19.595 1.680 0.042 1.00 94.62 412 CYS A CA 1
ATOM 3125 C C . CYS A 1 412 ? 19.118 1.287 1.444 1.00 94.62 412 CYS A C 1
ATOM 3127 O O . CYS A 1 412 ? 19.189 0.116 1.816 1.00 94.62 412 CYS A O 1
ATOM 3129 N N . THR A 1 413 ? 18.600 2.254 2.204 1.00 94.88 413 THR A N 1
ATOM 3130 C CA . THR A 1 413 ? 18.072 2.008 3.554 1.00 94.88 413 THR A CA 1
ATOM 3131 C C . THR A 1 413 ? 16.618 1.538 3.567 1.00 94.88 413 THR A C 1
ATOM 3133 O O . THR A 1 413 ? 16.120 1.162 4.622 1.00 94.88 413 THR A O 1
ATOM 3136 N N . AS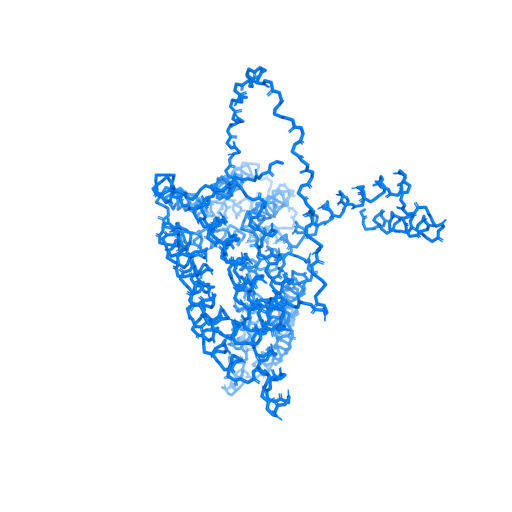P A 1 414 ? 15.928 1.516 2.425 1.00 94.56 414 ASP A N 1
ATOM 3137 C CA . ASP A 1 414 ? 14.557 1.015 2.316 1.00 94.56 414 ASP A CA 1
ATOM 3138 C C . ASP A 1 414 ? 14.544 -0.431 1.782 1.00 94.56 414 ASP A C 1
ATOM 3140 O O . ASP A 1 414 ? 14.920 -0.710 0.636 1.00 94.56 414 ASP A O 1
ATOM 3144 N N . LYS A 1 415 ? 14.076 -1.380 2.605 1.00 93.56 415 LYS A N 1
ATOM 3145 C CA . LYS A 1 415 ? 14.044 -2.807 2.245 1.00 93.56 415 LYS A CA 1
ATOM 3146 C C . LYS A 1 415 ? 13.042 -3.140 1.140 1.00 93.56 415 LYS A C 1
ATOM 3148 O O . LYS A 1 415 ? 13.230 -4.146 0.449 1.00 93.56 415 LYS A O 1
ATOM 3153 N N . ARG A 1 416 ? 11.956 -2.379 0.962 1.00 91.25 416 ARG A N 1
ATOM 3154 C CA . ARG A 1 416 ? 11.025 -2.559 -0.169 1.00 91.25 416 ARG A CA 1
ATOM 3155 C C . ARG A 1 416 ? 11.721 -2.175 -1.468 1.00 91.25 416 ARG A C 1
ATOM 3157 O O . ARG A 1 416 ? 11.743 -2.990 -2.388 1.00 91.25 416 ARG A O 1
ATOM 3164 N N . MET A 1 417 ? 12.364 -1.009 -1.515 1.00 91.38 417 MET A N 1
ATOM 3165 C CA . MET A 1 417 ? 13.074 -0.541 -2.715 1.00 91.38 417 MET A CA 1
ATOM 3166 C C . MET A 1 417 ? 14.255 -1.450 -3.073 1.00 91.38 417 MET A C 1
ATOM 3168 O O . MET A 1 417 ? 14.424 -1.829 -4.231 1.00 91.38 417 MET A O 1
ATOM 3172 N N . LYS A 1 418 ? 15.016 -1.896 -2.067 1.00 94.38 418 LYS A N 1
ATOM 3173 C CA . LYS A 1 418 ? 16.075 -2.901 -2.231 1.00 94.38 418 LYS A CA 1
ATOM 3174 C C . LYS A 1 418 ? 15.558 -4.191 -2.870 1.00 94.38 418 LYS A C 1
ATOM 3176 O O . LYS A 1 418 ? 16.149 -4.676 -3.833 1.00 94.38 418 LYS A O 1
ATOM 3181 N N . ARG A 1 419 ? 14.445 -4.741 -2.367 1.00 92.12 419 ARG A N 1
ATOM 3182 C CA . ARG A 1 419 ? 13.814 -5.943 -2.944 1.00 92.12 419 ARG A CA 1
ATOM 3183 C C . ARG A 1 419 ? 13.331 -5.707 -4.374 1.00 92.12 419 ARG A C 1
ATOM 3185 O O . ARG A 1 419 ? 13.550 -6.579 -5.211 1.00 92.12 419 ARG A O 1
ATOM 3192 N N . ALA A 1 420 ? 12.733 -4.549 -4.656 1.00 89.25 420 ALA A N 1
ATOM 3193 C CA . ALA A 1 420 ? 12.274 -4.189 -5.997 1.00 89.25 420 ALA A CA 1
ATOM 3194 C C . ALA A 1 420 ? 13.435 -4.167 -7.005 1.00 89.25 420 ALA A C 1
ATOM 3196 O O . ALA A 1 420 ? 13.341 -4.809 -8.048 1.00 89.25 420 ALA A O 1
ATOM 3197 N N . ILE A 1 421 ? 14.567 -3.538 -6.661 1.00 93.56 421 ILE A N 1
ATOM 3198 C CA . ILE A 1 421 ? 15.766 -3.558 -7.515 1.00 93.56 421 ILE A CA 1
ATOM 3199 C C . ILE A 1 421 ? 16.232 -4.996 -7.758 1.00 93.56 421 ILE A C 1
ATOM 3201 O O . ILE A 1 421 ? 16.428 -5.397 -8.904 1.00 93.56 421 ILE A O 1
ATOM 3205 N N . LEU A 1 422 ? 16.403 -5.788 -6.694 1.00 94.88 422 LEU A N 1
ATOM 3206 C CA . LEU A 1 422 ? 16.925 -7.153 -6.811 1.00 94.88 422 LEU A CA 1
ATOM 3207 C C . LEU A 1 422 ? 16.016 -8.051 -7.665 1.00 94.88 422 LEU A C 1
ATOM 3209 O O . LEU A 1 422 ? 16.518 -8.789 -8.509 1.00 94.88 422 LEU A O 1
ATOM 3213 N N . GLN A 1 423 ? 14.692 -7.920 -7.537 1.00 90.12 423 GLN A N 1
ATOM 3214 C CA . GLN A 1 423 ? 13.719 -8.685 -8.324 1.00 90.12 423 GLN A CA 1
ATOM 3215 C C . GLN A 1 423 ? 13.866 -8.473 -9.841 1.00 90.12 423 GLN A C 1
ATOM 3217 O O . GLN A 1 423 ? 13.612 -9.398 -10.619 1.00 90.12 423 GLN A O 1
ATOM 3222 N N . VAL A 1 424 ? 14.254 -7.271 -10.271 1.00 89.56 424 VAL A N 1
ATOM 3223 C CA . VAL A 1 424 ? 14.478 -6.951 -11.689 1.00 89.56 424 VAL A CA 1
ATOM 3224 C C . VAL A 1 424 ? 15.892 -7.351 -12.107 1.00 89.56 424 VAL A C 1
ATOM 3226 O O . VAL A 1 424 ? 16.084 -8.036 -13.114 1.00 89.56 424 VAL A O 1
ATOM 3229 N N . VAL A 1 425 ? 16.887 -6.994 -11.292 1.00 95.00 425 VAL A N 1
ATOM 3230 C CA . VAL A 1 425 ? 18.312 -7.229 -11.556 1.00 95.00 425 VAL A CA 1
ATOM 3231 C C . VAL A 1 425 ? 18.652 -8.720 -11.651 1.00 95.00 425 VAL A C 1
ATOM 3233 O O . VAL A 1 425 ? 19.481 -9.100 -12.477 1.00 95.00 425 VAL A O 1
ATOM 3236 N N . ASP A 1 426 ? 17.998 -9.584 -10.871 1.00 94.81 426 ASP A N 1
ATOM 3237 C CA . ASP A 1 426 ? 18.245 -11.033 -10.881 1.00 94.81 426 ASP A CA 1
ATOM 3238 C C . ASP A 1 426 ? 17.798 -11.717 -12.189 1.00 94.81 426 ASP A C 1
ATOM 3240 O O . ASP A 1 426 ? 18.297 -12.792 -12.526 1.00 94.81 426 ASP A O 1
ATOM 3244 N N . LYS A 1 427 ? 16.910 -11.090 -12.976 1.00 94.19 427 LYS A N 1
ATOM 3245 C CA . LYS A 1 427 ? 16.448 -11.623 -14.272 1.00 94.19 427 LYS A CA 1
ATOM 3246 C C . LYS A 1 427 ? 17.416 -11.319 -15.419 1.00 94.19 427 LYS A C 1
ATOM 3248 O O . LYS A 1 427 ? 17.514 -12.106 -16.363 1.00 94.19 427 LYS A O 1
ATOM 3253 N N . ILE A 1 428 ? 18.134 -10.194 -15.347 1.00 96.56 428 ILE A N 1
ATOM 3254 C CA . ILE A 1 428 ? 18.975 -9.682 -16.443 1.00 96.56 428 ILE A CA 1
ATOM 3255 C C . ILE A 1 428 ? 20.056 -10.686 -16.884 1.00 96.56 428 ILE A C 1
ATOM 3257 O O . ILE A 1 428 ? 20.152 -10.920 -18.090 1.00 96.56 428 ILE A O 1
ATOM 3261 N N . PRO A 1 429 ? 20.827 -11.344 -15.989 1.00 97.19 429 PRO A N 1
ATOM 3262 C CA . PRO A 1 429 ? 21.862 -12.297 -16.404 1.00 97.19 429 PRO A CA 1
ATOM 3263 C C . PRO A 1 429 ? 21.329 -13.465 -17.246 1.00 97.19 429 PRO A C 1
ATOM 3265 O O . PRO A 1 429 ? 21.973 -13.895 -18.209 1.00 97.19 429 PRO A O 1
ATOM 3268 N N . THR A 1 430 ? 20.130 -13.956 -16.918 1.00 96.62 430 THR A N 1
ATOM 3269 C CA . THR A 1 430 ? 19.463 -15.032 -17.662 1.00 96.62 430 THR A CA 1
ATOM 3270 C C . THR A 1 430 ? 19.038 -14.553 -19.046 1.00 96.62 430 THR A C 1
ATOM 3272 O O . THR A 1 430 ? 19.380 -15.195 -20.041 1.00 96.62 430 THR A O 1
ATOM 3275 N N . ILE A 1 431 ? 18.365 -13.397 -19.130 1.00 97.06 431 ILE A N 1
ATOM 3276 C CA . ILE A 1 431 ? 17.922 -12.807 -20.405 1.00 97.06 431 ILE A CA 1
ATOM 3277 C C . ILE A 1 431 ? 19.132 -12.510 -21.306 1.00 97.06 431 ILE A C 1
ATOM 3279 O O . ILE A 1 431 ? 19.121 -12.859 -22.485 1.00 97.06 431 ILE A O 1
ATOM 3283 N N . ALA A 1 432 ? 20.208 -11.946 -20.750 1.00 96.56 432 ALA A N 1
ATOM 3284 C CA . ALA A 1 432 ? 21.447 -11.639 -21.463 1.00 96.56 432 ALA A CA 1
ATOM 3285 C C . ALA A 1 432 ? 22.167 -12.905 -21.970 1.00 96.56 432 ALA A C 1
ATOM 3287 O O . ALA A 1 432 ? 22.701 -12.935 -23.081 1.00 96.56 432 ALA A O 1
ATOM 3288 N N . THR A 1 433 ? 22.165 -13.989 -21.189 1.00 95.75 433 THR A N 1
ATOM 3289 C CA . THR A 1 433 ? 22.719 -15.278 -21.635 1.00 95.75 433 THR A CA 1
ATOM 3290 C C . THR A 1 433 ? 21.903 -15.870 -22.780 1.00 95.75 433 THR A C 1
ATOM 3292 O O . THR A 1 433 ? 22.488 -16.312 -23.771 1.00 95.75 433 THR A O 1
ATOM 3295 N N . GLN A 1 434 ? 20.572 -15.811 -22.689 1.00 96.88 434 GLN A N 1
ATOM 3296 C CA . GLN A 1 434 ? 19.677 -16.201 -23.778 1.00 96.88 434 GLN A CA 1
ATOM 3297 C C . GLN A 1 434 ? 19.925 -15.365 -25.040 1.00 96.88 434 GLN A C 1
ATOM 3299 O O . GLN A 1 434 ? 20.013 -15.948 -26.116 1.00 96.88 434 GLN A O 1
ATOM 3304 N N . LEU A 1 435 ? 20.147 -14.048 -24.922 1.00 96.69 435 LEU A N 1
ATOM 3305 C CA . LEU A 1 435 ? 20.466 -13.182 -26.064 1.00 96.69 435 LEU A CA 1
ATOM 3306 C C . LEU A 1 435 ? 21.681 -13.697 -26.847 1.00 96.69 435 LEU A C 1
ATOM 3308 O O . LEU A 1 435 ? 21.632 -13.777 -28.070 1.00 96.69 435 LEU A O 1
ATOM 3312 N N . LYS A 1 436 ? 22.763 -14.092 -26.158 1.00 95.31 436 LYS A N 1
ATOM 3313 C CA . LYS A 1 436 ? 23.968 -14.650 -26.809 1.00 95.31 436 LYS A CA 1
ATOM 3314 C C . LYS A 1 436 ? 23.668 -15.934 -27.579 1.00 95.31 436 LYS A C 1
ATOM 3316 O O . LYS A 1 436 ? 24.189 -16.113 -28.676 1.00 95.31 436 LYS A O 1
ATOM 3321 N N . ILE A 1 437 ? 22.865 -16.825 -26.994 1.00 96.19 437 ILE A N 1
ATOM 3322 C CA . ILE A 1 437 ? 22.508 -18.114 -27.600 1.00 96.19 437 ILE A CA 1
ATOM 3323 C C . ILE A 1 437 ? 21.614 -17.880 -28.819 1.00 96.19 437 ILE A C 1
ATOM 3325 O O . ILE A 1 437 ? 21.918 -18.370 -29.902 1.00 96.19 437 ILE A O 1
ATOM 3329 N N . ILE A 1 438 ? 20.557 -17.080 -28.665 1.00 94.06 438 ILE A N 1
ATOM 3330 C CA . ILE A 1 438 ? 19.599 -16.780 -29.732 1.00 94.06 438 ILE A CA 1
ATOM 3331 C C . ILE A 1 438 ? 20.282 -16.022 -30.876 1.00 94.06 438 ILE A C 1
ATOM 3333 O O . ILE A 1 438 ? 20.061 -16.357 -32.034 1.00 94.06 438 ILE A O 1
ATOM 3337 N N . ALA A 1 439 ? 21.172 -15.069 -30.583 1.00 93.44 439 ALA A N 1
ATOM 3338 C CA . ALA A 1 439 ? 21.954 -14.375 -31.606 1.00 93.44 439 ALA A CA 1
ATOM 3339 C C . ALA A 1 439 ? 22.851 -15.335 -32.406 1.00 93.44 439 ALA A C 1
ATOM 3341 O O . ALA A 1 439 ? 22.976 -15.184 -33.619 1.00 93.44 439 ALA A O 1
ATOM 3342 N N . ALA A 1 440 ? 23.444 -16.344 -31.757 1.00 93.44 440 ALA A N 1
ATOM 3343 C CA . ALA A 1 440 ? 24.207 -17.379 -32.451 1.00 93.44 440 ALA A CA 1
ATOM 3344 C C . ALA A 1 440 ? 23.305 -18.268 -33.326 1.00 93.44 440 ALA A C 1
ATOM 3346 O O . ALA A 1 440 ? 23.655 -18.531 -34.474 1.00 93.44 440 ALA A O 1
ATOM 3347 N N . VAL A 1 441 ? 22.129 -18.670 -32.828 1.00 93.00 441 VAL A N 1
ATOM 3348 C CA . VAL A 1 441 ? 21.144 -19.450 -33.601 1.00 93.00 441 VAL A CA 1
ATOM 3349 C C . VAL A 1 441 ? 20.659 -18.660 -34.819 1.00 93.00 441 VAL A C 1
ATOM 3351 O O . VAL A 1 441 ? 20.729 -19.168 -35.938 1.00 93.00 441 VAL A O 1
ATOM 3354 N N . LYS A 1 442 ? 20.256 -17.397 -34.638 1.00 90.19 442 LYS A N 1
ATOM 3355 C CA . LYS A 1 442 ? 19.859 -16.511 -35.740 1.00 90.19 442 LYS A CA 1
ATOM 3356 C C . LYS A 1 442 ? 20.992 -16.348 -36.753 1.00 90.19 442 LYS A C 1
ATOM 3358 O O . LYS A 1 442 ? 20.752 -16.490 -37.943 1.00 90.19 442 LYS A O 1
ATOM 3363 N N . ALA A 1 443 ? 22.233 -16.150 -36.307 1.00 89.12 443 ALA A N 1
ATOM 3364 C CA . ALA A 1 443 ? 23.380 -16.067 -37.211 1.00 89.12 443 ALA A CA 1
ATOM 3365 C C . ALA A 1 443 ? 23.590 -17.354 -38.035 1.00 89.12 443 ALA A C 1
ATOM 3367 O O . ALA A 1 443 ? 24.031 -17.273 -39.175 1.00 89.12 443 ALA A O 1
ATOM 3368 N N . THR A 1 444 ? 23.282 -18.539 -37.497 1.00 88.25 444 THR A N 1
ATOM 3369 C CA . THR A 1 444 ? 23.389 -19.796 -38.263 1.00 88.25 444 THR A CA 1
ATOM 3370 C C . THR A 1 444 ? 22.248 -20.023 -39.254 1.00 88.25 444 THR A C 1
ATOM 3372 O O . THR A 1 444 ? 22.474 -20.680 -40.266 1.00 88.25 444 THR A O 1
ATOM 3375 N N . ARG A 1 445 ? 21.050 -19.491 -38.978 1.00 85.12 445 ARG A N 1
ATOM 3376 C CA . ARG A 1 445 ? 19.841 -19.684 -39.801 1.00 85.12 445 ARG A CA 1
ATOM 3377 C C . ARG A 1 445 ? 19.618 -18.584 -40.843 1.00 85.12 445 ARG A C 1
ATOM 3379 O O . ARG A 1 445 ? 18.988 -18.834 -41.862 1.00 85.12 445 ARG A O 1
ATOM 3386 N N . GLN A 1 446 ? 20.185 -17.399 -40.622 1.00 80.62 446 GLN A N 1
ATOM 3387 C CA . GLN A 1 446 ? 20.044 -16.244 -41.507 1.00 80.62 446 GLN A CA 1
ATOM 3388 C C . GLN A 1 446 ? 20.567 -16.546 -42.914 1.00 80.62 446 GLN A C 1
ATOM 3390 O O . GLN A 1 446 ? 21.771 -16.750 -43.077 1.00 80.62 446 GLN A O 1
ATOM 3395 N N . GLY A 1 447 ? 19.691 -16.516 -43.922 1.00 72.50 447 GLY A N 1
ATOM 3396 C CA . GLY A 1 447 ? 20.040 -16.818 -45.319 1.00 72.50 447 GLY A CA 1
ATOM 3397 C C . GLY A 1 447 ? 20.358 -18.299 -45.571 1.00 72.50 447 GLY A C 1
ATOM 3398 O O . GLY A 1 447 ? 21.189 -18.608 -46.421 1.00 72.50 447 GLY A O 1
ATOM 3399 N N . GLY A 1 448 ? 19.798 -19.204 -44.759 1.00 75.88 448 GLY A N 1
ATOM 3400 C CA . GLY A 1 448 ? 19.808 -20.650 -45.002 1.00 75.88 448 GLY A CA 1
ATOM 3401 C C . GLY A 1 448 ? 18.575 -21.122 -45.782 1.00 75.88 448 GLY A C 1
ATOM 3402 O O . GLY A 1 448 ? 17.678 -20.334 -46.062 1.00 75.88 448 GLY A O 1
ATOM 3403 N N . ASP A 1 449 ? 18.519 -22.420 -46.090 1.00 75.19 449 ASP A N 1
ATOM 3404 C CA . ASP A 1 449 ? 17.453 -23.024 -46.914 1.00 75.19 449 ASP A CA 1
ATOM 3405 C C . ASP A 1 449 ? 16.087 -23.138 -46.197 1.00 75.19 449 ASP A C 1
ATOM 3407 O O . ASP A 1 449 ? 15.086 -23.481 -46.822 1.00 75.19 449 ASP A O 1
ATOM 3411 N N . ASP A 1 450 ? 16.041 -22.878 -44.886 1.00 86.12 450 ASP A N 1
ATOM 3412 C CA . ASP A 1 450 ? 14.856 -23.015 -44.031 1.00 86.12 450 ASP A CA 1
ATOM 3413 C C . ASP A 1 450 ? 14.386 -21.636 -43.532 1.00 86.12 450 ASP A C 1
ATOM 3415 O O . ASP A 1 450 ? 14.832 -21.132 -42.494 1.00 86.12 450 ASP A O 1
ATOM 3419 N N . GLU A 1 451 ? 13.506 -21.006 -44.315 1.00 85.31 451 GLU A N 1
ATOM 3420 C CA . GLU A 1 451 ? 12.949 -19.676 -44.030 1.00 85.31 451 GLU A CA 1
ATOM 3421 C C . GLU A 1 451 ? 12.078 -19.661 -42.763 1.00 85.31 451 GLU A C 1
ATOM 3423 O O . GLU A 1 451 ? 12.087 -18.679 -42.019 1.00 85.31 451 GLU A O 1
ATOM 3428 N N . GLU A 1 452 ? 11.362 -20.754 -42.475 1.00 88.38 452 GLU A N 1
ATOM 3429 C CA . GLU A 1 452 ? 10.512 -20.874 -41.285 1.00 88.38 452 GLU A CA 1
ATOM 3430 C C . GLU A 1 452 ? 11.372 -20.878 -40.016 1.00 88.38 452 GLU A C 1
ATOM 3432 O O . GLU A 1 452 ? 11.137 -20.102 -39.085 1.00 88.38 452 GLU A O 1
ATOM 3437 N N . ALA A 1 453 ? 12.458 -21.655 -40.014 1.00 87.19 453 ALA A N 1
ATOM 3438 C CA . ALA A 1 453 ? 13.399 -21.682 -38.903 1.00 87.19 453 ALA A CA 1
ATOM 3439 C C . ALA A 1 453 ? 14.118 -20.336 -38.687 1.00 87.19 453 ALA A C 1
ATOM 3441 O O . ALA A 1 453 ? 14.467 -20.004 -37.542 1.00 87.19 453 ALA A O 1
ATOM 3442 N N . ASP A 1 454 ? 14.377 -19.570 -39.753 1.00 86.69 454 ASP A N 1
ATOM 3443 C CA . ASP A 1 454 ? 14.964 -18.228 -39.665 1.00 86.69 454 ASP A CA 1
ATOM 3444 C C . ASP A 1 454 ? 13.970 -17.193 -39.113 1.00 86.69 454 ASP A C 1
ATOM 3446 O O . ASP A 1 454 ? 14.341 -16.330 -38.302 1.00 86.69 454 ASP A O 1
ATOM 3450 N N . GLN A 1 455 ? 12.695 -17.311 -39.489 1.00 87.88 455 GLN A N 1
ATOM 3451 C CA . GLN A 1 455 ? 11.610 -16.486 -38.966 1.00 87.88 455 GLN A CA 1
ATOM 3452 C C . GLN A 1 455 ? 11.398 -16.738 -37.466 1.00 87.88 455 GLN A C 1
ATOM 3454 O O . GLN A 1 455 ? 11.432 -15.789 -36.679 1.00 87.88 455 GLN A O 1
ATOM 3459 N N . GLU A 1 456 ? 11.318 -18.000 -37.033 1.00 91.06 456 GLU A N 1
ATOM 3460 C CA . GLU A 1 456 ? 11.220 -18.360 -35.610 1.00 91.06 456 GLU A CA 1
ATOM 3461 C C . GLU A 1 456 ? 12.392 -17.803 -34.787 1.00 91.06 456 GLU A C 1
ATOM 3463 O O . GLU A 1 456 ? 12.209 -17.244 -33.702 1.00 91.06 456 GLU A O 1
ATOM 3468 N N . ALA A 1 457 ? 13.622 -17.913 -35.303 1.00 90.94 457 ALA A N 1
ATOM 3469 C CA . ALA A 1 457 ? 14.803 -17.373 -34.631 1.00 90.94 457 ALA A CA 1
ATOM 3470 C C . ALA A 1 457 ? 14.750 -15.839 -34.513 1.00 90.94 457 ALA A C 1
ATOM 3472 O O . ALA A 1 457 ? 15.211 -15.276 -33.514 1.00 90.94 457 ALA A O 1
ATOM 3473 N N . SER A 1 458 ? 14.164 -15.161 -35.503 1.00 90.44 458 SER A N 1
ATOM 3474 C CA . SER A 1 458 ? 13.956 -13.707 -35.498 1.00 90.44 458 SER A CA 1
ATOM 3475 C C . SER A 1 458 ? 12.914 -13.281 -34.460 1.00 90.44 458 SER A C 1
ATOM 3477 O O . SER A 1 458 ? 13.111 -12.284 -33.758 1.00 90.44 458 SER A O 1
ATOM 3479 N N . GLU A 1 459 ? 11.840 -14.053 -34.298 1.00 92.62 459 GLU A N 1
ATOM 3480 C CA . GLU A 1 459 ? 10.815 -13.822 -33.274 1.00 92.62 459 GLU A CA 1
ATOM 3481 C C . GLU A 1 459 ? 11.361 -14.047 -31.860 1.00 92.62 459 GLU A C 1
ATOM 3483 O O . GLU A 1 459 ? 11.181 -13.202 -30.977 1.00 92.62 459 GLU A O 1
ATOM 3488 N N . MET A 1 460 ? 12.114 -15.132 -31.646 1.00 94.75 460 MET A N 1
ATOM 3489 C CA . MET A 1 460 ? 12.799 -15.382 -30.373 1.00 94.75 460 MET A CA 1
ATOM 3490 C C . MET A 1 460 ? 13.775 -14.253 -30.025 1.00 94.75 460 MET A C 1
ATOM 3492 O O . MET A 1 460 ? 13.809 -13.801 -28.875 1.00 94.75 460 MET A O 1
ATOM 3496 N N . LEU A 1 461 ? 14.547 -13.770 -31.008 1.00 95.00 461 LEU A N 1
ATOM 3497 C CA . LEU A 1 461 ? 15.481 -12.658 -30.817 1.00 95.00 461 LEU A CA 1
ATOM 3498 C C . LEU A 1 461 ? 14.740 -11.371 -30.453 1.00 95.00 461 LEU A C 1
ATOM 3500 O O . LEU A 1 461 ? 15.155 -10.665 -29.536 1.00 95.00 461 LEU A O 1
ATOM 3504 N N . THR A 1 462 ? 13.623 -11.099 -31.127 1.00 94.25 462 THR A N 1
ATOM 3505 C CA . THR A 1 462 ? 12.784 -9.924 -30.878 1.00 94.25 462 THR A CA 1
ATOM 3506 C C . THR A 1 462 ? 12.234 -9.915 -29.457 1.00 94.25 462 THR A C 1
ATOM 3508 O O . THR A 1 462 ? 12.433 -8.941 -28.728 1.00 94.25 462 THR A O 1
ATOM 3511 N N . ASN A 1 463 ? 11.615 -11.018 -29.032 1.00 94.19 463 ASN A N 1
ATOM 3512 C CA . ASN A 1 463 ? 11.045 -11.145 -27.692 1.00 94.19 463 ASN A CA 1
ATOM 3513 C C . ASN A 1 463 ? 12.126 -11.020 -26.607 1.00 94.19 463 ASN A C 1
ATOM 3515 O O . ASN A 1 463 ? 11.941 -10.326 -25.605 1.00 94.19 463 ASN A O 1
ATOM 3519 N N . ASN A 1 464 ? 13.286 -11.654 -26.805 1.00 97.06 464 ASN A N 1
ATOM 3520 C CA . ASN A 1 464 ? 14.393 -11.558 -25.857 1.00 97.06 464 ASN A CA 1
ATOM 3521 C C . ASN A 1 464 ? 14.973 -10.131 -25.779 1.00 97.06 464 ASN A C 1
ATOM 3523 O O . ASN A 1 464 ? 15.204 -9.631 -24.676 1.00 97.06 464 ASN A O 1
ATOM 3527 N N . ALA A 1 465 ? 15.143 -9.451 -26.918 1.00 96.00 465 ALA A N 1
ATOM 3528 C CA . ALA A 1 465 ? 15.629 -8.073 -26.971 1.00 96.00 465 ALA A CA 1
ATOM 3529 C C . ALA A 1 465 ? 14.674 -7.092 -26.272 1.00 96.00 465 ALA A C 1
ATOM 3531 O O . ALA A 1 465 ? 15.127 -6.267 -25.476 1.00 96.00 465 ALA A O 1
ATOM 3532 N N . GLN A 1 466 ? 13.363 -7.209 -26.511 1.00 95.12 466 GLN A N 1
ATOM 3533 C CA . GLN A 1 466 ? 12.340 -6.400 -25.838 1.00 95.12 466 GLN A CA 1
ATOM 3534 C C . GLN A 1 466 ? 12.368 -6.601 -24.321 1.00 95.12 466 GLN A C 1
ATOM 3536 O O . GLN A 1 466 ? 12.409 -5.623 -23.574 1.00 95.12 466 GLN A O 1
ATOM 3541 N N . ASN A 1 467 ? 12.436 -7.857 -23.869 1.00 95.62 467 ASN A N 1
ATOM 3542 C CA . ASN A 1 467 ? 12.537 -8.181 -22.448 1.00 95.62 467 ASN A CA 1
ATOM 3543 C C . ASN A 1 467 ? 13.804 -7.592 -21.811 1.00 95.62 467 ASN A C 1
ATOM 3545 O O . ASN A 1 467 ? 13.740 -7.068 -20.701 1.00 95.62 467 ASN A O 1
ATOM 3549 N N . LEU A 1 468 ? 14.951 -7.645 -22.502 1.00 97.38 468 LEU A N 1
ATOM 3550 C CA . LEU A 1 468 ? 16.202 -7.095 -21.979 1.00 97.38 468 LEU A CA 1
ATOM 3551 C C . LEU A 1 468 ? 16.162 -5.566 -21.875 1.00 97.38 468 LEU A C 1
ATOM 3553 O O . LEU A 1 468 ? 16.529 -5.026 -20.836 1.00 97.38 468 LEU A O 1
ATOM 3557 N N . MET A 1 469 ? 15.729 -4.866 -22.929 1.00 97.00 469 MET A N 1
ATOM 3558 C CA . MET A 1 469 ? 15.657 -3.398 -22.916 1.00 97.00 469 MET A CA 1
ATOM 3559 C C . MET A 1 469 ? 14.637 -2.900 -21.886 1.00 97.00 469 MET A C 1
ATOM 3561 O O . MET A 1 469 ? 14.932 -1.961 -21.148 1.00 97.00 469 MET A O 1
ATOM 3565 N N . GLY A 1 470 ? 13.483 -3.570 -21.780 1.00 95.19 470 GLY A N 1
ATOM 3566 C CA . GLY A 1 470 ? 12.474 -3.281 -20.761 1.00 95.19 470 GLY A CA 1
ATOM 3567 C C . GLY A 1 470 ? 13.008 -3.472 -19.341 1.00 95.19 470 GLY A C 1
ATOM 3568 O O . GLY A 1 470 ? 12.885 -2.567 -18.523 1.00 95.19 470 GLY A O 1
ATOM 3569 N N . ALA A 1 471 ? 13.686 -4.593 -19.065 1.00 95.94 471 ALA A N 1
ATOM 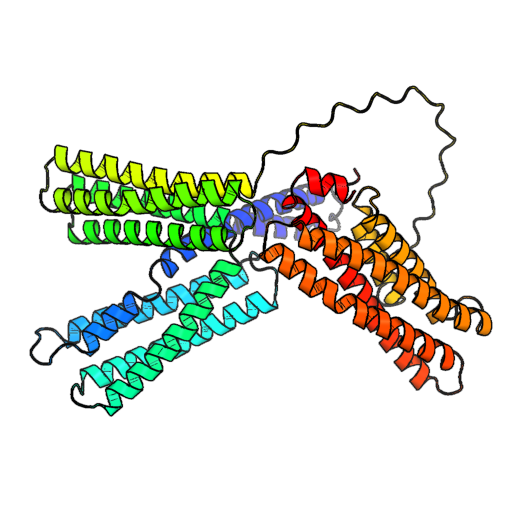3570 C CA . ALA A 1 471 ? 14.280 -4.852 -17.752 1.00 95.94 471 ALA A CA 1
ATOM 3571 C C . ALA A 1 471 ? 15.360 -3.822 -17.379 1.00 95.94 471 ALA A C 1
ATOM 3573 O O . ALA A 1 471 ? 15.442 -3.403 -16.230 1.00 95.94 471 ALA A O 1
ATOM 3574 N N . VAL A 1 472 ? 16.187 -3.384 -18.336 1.00 97.12 472 VAL A N 1
ATOM 3575 C CA . VAL A 1 472 ? 17.195 -2.338 -18.085 1.00 97.12 472 VAL A CA 1
ATOM 3576 C C . VAL A 1 472 ? 16.534 -0.986 -17.817 1.00 97.12 472 VAL A C 1
ATOM 3578 O O . VAL A 1 472 ? 16.976 -0.284 -16.911 1.00 97.12 472 VAL A O 1
ATOM 3581 N N . SER A 1 473 ? 15.475 -0.633 -18.552 1.00 94.94 473 SER A N 1
ATOM 3582 C CA . SER A 1 473 ? 14.708 0.591 -18.287 1.00 94.94 473 SER A CA 1
ATOM 3583 C C . SER A 1 473 ? 14.088 0.564 -16.883 1.00 94.94 473 SER A C 1
ATOM 3585 O O . SER A 1 473 ? 14.273 1.498 -16.106 1.00 94.94 473 SER A O 1
ATOM 3587 N N . GLU A 1 474 ? 13.474 -0.557 -16.490 1.00 93.88 474 GLU A N 1
ATOM 3588 C CA . GLU A 1 474 ? 12.938 -0.756 -15.138 1.00 93.88 474 GLU A CA 1
ATOM 3589 C C . GLU A 1 474 ? 14.030 -0.619 -14.058 1.00 93.88 474 GLU A C 1
ATOM 3591 O O . GLU A 1 474 ? 13.793 0.002 -13.023 1.00 93.88 474 GLU A O 1
ATOM 3596 N N . VAL A 1 475 ? 15.256 -1.101 -14.312 1.00 95.44 475 VAL A N 1
ATOM 3597 C CA . VAL A 1 475 ? 16.402 -0.872 -13.413 1.00 95.44 475 VAL A CA 1
ATOM 3598 C C . VAL A 1 475 ? 16.770 0.608 -13.313 1.00 95.44 475 VAL A C 1
ATOM 3600 O O . VAL A 1 475 ? 17.062 1.058 -12.205 1.00 95.44 475 VAL A O 1
ATOM 3603 N N . LEU A 1 476 ? 16.751 1.381 -14.406 1.00 93.75 476 LEU A N 1
ATOM 3604 C CA . LEU A 1 476 ? 17.020 2.826 -14.343 1.00 93.75 476 LEU A CA 1
ATOM 3605 C C . LEU A 1 476 ? 16.017 3.526 -13.419 1.00 93.75 476 LEU A C 1
ATOM 3607 O O . LEU A 1 476 ? 16.431 4.236 -12.509 1.00 93.75 476 LEU A O 1
ATOM 3611 N N . TYR A 1 477 ? 14.720 3.264 -13.593 1.00 91.06 477 TYR A N 1
ATOM 3612 C CA . TYR A 1 477 ? 13.676 3.843 -12.742 1.00 91.06 477 TYR A CA 1
ATOM 3613 C C . TYR A 1 477 ? 13.785 3.381 -11.282 1.00 91.06 477 TYR A C 1
ATOM 3615 O O . TYR A 1 477 ? 13.741 4.196 -10.364 1.00 91.06 477 TYR A O 1
ATOM 3623 N N . ALA A 1 478 ? 13.982 2.080 -11.045 1.00 91.31 478 ALA A N 1
ATOM 3624 C CA . ALA A 1 478 ? 14.090 1.541 -9.691 1.00 91.31 478 ALA A CA 1
ATOM 3625 C C . ALA A 1 478 ? 15.326 2.075 -8.948 1.00 91.31 478 ALA A C 1
ATOM 3627 O O . ALA A 1 478 ? 15.267 2.342 -7.747 1.00 91.31 478 ALA A O 1
ATOM 3628 N N . THR A 1 479 ? 16.451 2.235 -9.649 1.00 92.94 479 THR A N 1
ATOM 3629 C CA . THR A 1 479 ? 17.683 2.768 -9.055 1.00 92.94 479 THR A CA 1
ATOM 3630 C C . THR A 1 479 ? 17.607 4.271 -8.839 1.00 92.94 479 THR A C 1
ATOM 3632 O O . THR A 1 479 ? 18.078 4.726 -7.800 1.00 92.94 479 THR A O 1
ATOM 3635 N N . GLU A 1 480 ? 16.976 5.033 -9.732 1.00 90.38 480 GLU A N 1
ATOM 3636 C CA . GLU A 1 480 ? 16.693 6.456 -9.526 1.00 90.38 480 GLU A CA 1
ATOM 3637 C C . GLU A 1 480 ? 15.885 6.687 -8.250 1.00 90.38 480 GLU A C 1
ATOM 3639 O O . GLU A 1 480 ? 16.369 7.360 -7.334 1.00 90.38 480 GLU A O 1
ATOM 3644 N N . ALA A 1 481 ? 14.745 6.008 -8.125 1.00 88.50 481 ALA A N 1
ATOM 3645 C CA . ALA A 1 481 ? 13.906 6.086 -6.941 1.00 88.50 481 ALA A CA 1
ATOM 3646 C C . ALA A 1 481 ? 14.671 5.663 -5.671 1.00 88.50 481 ALA A C 1
ATOM 3648 O O . ALA A 1 481 ? 14.662 6.365 -4.657 1.00 88.50 481 ALA A O 1
ATOM 3649 N N . ALA A 1 482 ? 15.385 4.531 -5.708 1.00 90.88 482 ALA A N 1
ATOM 3650 C CA . ALA A 1 482 ? 16.095 4.014 -4.536 1.00 90.88 482 ALA A CA 1
ATOM 3651 C C . ALA A 1 482 ? 17.271 4.893 -4.099 1.00 90.88 482 ALA A C 1
ATOM 3653 O O . ALA A 1 482 ? 17.617 4.901 -2.917 1.00 90.88 482 ALA A O 1
ATOM 3654 N N . THR A 1 483 ? 17.877 5.649 -5.021 1.00 90.00 483 THR A N 1
ATOM 3655 C CA . THR A 1 483 ? 19.016 6.529 -4.718 1.00 90.00 483 THR A CA 1
ATOM 3656 C C . THR A 1 483 ? 18.621 7.647 -3.748 1.00 90.00 483 THR A C 1
ATOM 3658 O O . THR A 1 483 ? 19.461 8.098 -2.966 1.00 90.00 483 THR A O 1
ATOM 3661 N N . ILE A 1 484 ? 17.340 8.035 -3.712 1.00 87.56 484 ILE A N 1
ATOM 3662 C CA . ILE A 1 484 ? 16.783 8.971 -2.721 1.00 87.56 484 ILE A CA 1
ATOM 3663 C C . ILE A 1 484 ? 16.980 8.431 -1.293 1.00 87.56 484 ILE A C 1
ATOM 3665 O O . ILE A 1 484 ? 17.314 9.196 -0.390 1.00 87.56 484 ILE A O 1
ATOM 3669 N N . ARG A 1 485 ? 16.871 7.106 -1.112 1.00 90.06 485 ARG A N 1
ATOM 3670 C CA . ARG A 1 485 ? 17.053 6.375 0.159 1.00 90.06 485 ARG A CA 1
ATOM 3671 C C . ARG A 1 485 ? 18.483 5.877 0.383 1.00 90.06 485 ARG A C 1
ATOM 3673 O O . ARG A 1 485 ? 18.730 5.064 1.268 1.00 90.06 485 ARG A O 1
ATOM 3680 N N . VAL A 1 486 ? 19.442 6.317 -0.426 1.00 90.25 486 VAL A N 1
ATOM 3681 C CA . VAL A 1 486 ? 20.864 6.048 -0.184 1.00 90.25 486 VAL A CA 1
ATOM 3682 C C . VAL A 1 486 ? 21.454 7.228 0.594 1.00 90.25 486 VAL A C 1
ATOM 3684 O O . VAL A 1 486 ? 21.285 8.368 0.138 1.00 90.25 486 VAL A O 1
ATOM 3687 N N . PRO A 1 487 ? 22.167 6.991 1.717 1.00 88.50 487 PRO A N 1
ATOM 3688 C CA . PRO A 1 487 ? 22.857 8.041 2.462 1.00 88.50 487 PRO A CA 1
ATOM 3689 C C . PRO A 1 487 ? 23.777 8.868 1.559 1.00 88.50 487 PRO A C 1
ATOM 3691 O O . PRO A 1 487 ? 24.441 8.314 0.683 1.00 88.50 487 PRO A O 1
ATOM 3694 N N . GLU A 1 488 ? 23.838 10.183 1.781 1.00 85.00 488 GLU A N 1
ATOM 3695 C CA . GLU A 1 488 ? 24.538 11.122 0.892 1.00 85.00 488 GLU A CA 1
ATOM 3696 C C . GLU A 1 488 ? 26.002 10.727 0.634 1.00 85.00 488 GLU A C 1
ATOM 3698 O O . GLU A 1 488 ? 26.451 10.738 -0.512 1.00 85.00 488 GLU A O 1
ATOM 3703 N N . GLU A 1 489 ? 26.720 10.299 1.674 1.00 86.12 489 GLU A N 1
ATOM 3704 C CA . GLU A 1 489 ? 28.113 9.847 1.573 1.00 86.12 489 GLU A CA 1
ATOM 3705 C C . GLU A 1 489 ? 28.258 8.644 0.629 1.00 86.12 489 GLU A C 1
ATOM 3707 O O . GLU A 1 489 ? 29.027 8.687 -0.332 1.00 86.12 489 GLU A O 1
ATOM 3712 N N . LYS A 1 490 ? 27.420 7.612 0.801 1.00 88.06 490 LYS A N 1
ATOM 3713 C CA . LYS A 1 490 ? 27.397 6.449 -0.101 1.00 88.06 490 LYS A CA 1
ATOM 3714 C C . LYS A 1 490 ? 26.972 6.839 -1.516 1.00 88.06 490 LYS A C 1
ATOM 3716 O O . LYS A 1 490 ? 27.487 6.301 -2.490 1.00 88.06 490 LYS A O 1
ATOM 3721 N N . ARG A 1 491 ? 26.047 7.791 -1.664 1.00 85.62 491 ARG A N 1
ATOM 3722 C CA . ARG A 1 491 ? 25.601 8.279 -2.978 1.00 85.62 491 ARG A CA 1
ATOM 3723 C C . ARG A 1 491 ? 26.750 8.925 -3.755 1.00 85.62 491 ARG A C 1
ATOM 3725 O O . ARG A 1 491 ? 26.879 8.679 -4.955 1.00 85.62 491 ARG A O 1
ATOM 3732 N N . LYS A 1 492 ? 27.593 9.713 -3.077 1.00 84.88 492 LYS A N 1
ATOM 3733 C CA . LYS A 1 492 ? 28.807 10.307 -3.661 1.00 84.88 492 LYS A CA 1
ATOM 3734 C C . LYS A 1 492 ? 29.795 9.225 -4.102 1.00 84.88 492 LYS A C 1
ATOM 3736 O O . LYS A 1 492 ? 30.280 9.292 -5.227 1.00 84.88 492 LYS A O 1
ATOM 3741 N N . GLU A 1 493 ? 30.028 8.205 -3.274 1.00 87.81 493 GLU A N 1
ATOM 3742 C CA . GLU A 1 493 ? 30.904 7.067 -3.606 1.00 87.81 493 GLU A CA 1
ATOM 3743 C C . GLU A 1 493 ? 30.417 6.263 -4.821 1.00 87.81 493 GLU A C 1
ATOM 3745 O O . GLU A 1 493 ? 31.222 5.792 -5.625 1.00 87.81 493 GLU A O 1
ATOM 3750 N N . LEU A 1 494 ? 29.098 6.119 -4.982 1.00 87.94 494 LEU A N 1
ATOM 3751 C CA . LEU A 1 494 ? 28.505 5.411 -6.119 1.00 87.94 494 LEU A CA 1
ATOM 3752 C C . LEU A 1 494 ? 28.630 6.184 -7.440 1.00 87.94 494 LEU A C 1
ATOM 3754 O O . LEU A 1 494 ? 28.554 5.565 -8.500 1.00 87.94 494 LEU A O 1
ATOM 3758 N N . GLY A 1 495 ? 28.798 7.512 -7.404 1.00 82.50 495 GLY A N 1
ATOM 3759 C CA . GLY A 1 495 ? 28.879 8.350 -8.608 1.00 82.50 495 GLY A CA 1
ATOM 3760 C C . GLY A 1 495 ? 27.600 8.356 -9.460 1.00 82.50 495 GLY A C 1
ATOM 3761 O O . GLY A 1 495 ? 27.638 8.707 -10.639 1.00 82.50 495 GLY A O 1
ATOM 3762 N N . LEU A 1 496 ? 26.465 7.947 -8.884 1.00 78.75 496 LEU A N 1
ATOM 3763 C CA . LEU A 1 496 ? 25.163 7.877 -9.549 1.00 78.75 496 LEU A CA 1
ATOM 3764 C C . LEU A 1 496 ? 24.305 9.057 -9.090 1.00 78.75 496 LEU A C 1
ATOM 3766 O O . LEU A 1 496 ? 23.563 8.972 -8.113 1.00 78.75 496 LEU A O 1
ATOM 3770 N N . GLN A 1 497 ? 24.452 10.184 -9.785 1.00 83.44 497 GLN A N 1
ATOM 3771 C CA . GLN A 1 497 ? 23.574 11.339 -9.623 1.00 83.44 497 GLN A CA 1
ATOM 3772 C C . GLN A 1 497 ? 22.487 11.313 -10.699 1.00 83.44 497 GLN A C 1
ATOM 3774 O O . GLN A 1 497 ? 22.774 11.159 -11.888 1.00 83.44 497 GLN A O 1
ATOM 3779 N N . TRP A 1 498 ? 21.241 11.466 -10.261 1.00 87.25 498 TRP A N 1
ATOM 3780 C CA . TRP A 1 498 ? 20.067 11.535 -11.123 1.00 87.25 498 TRP A CA 1
ATOM 3781 C C . TRP A 1 498 ? 19.648 12.993 -11.254 1.00 87.25 498 TRP A C 1
ATOM 3783 O O . TRP A 1 498 ? 19.093 13.582 -10.329 1.00 87.25 498 TRP A O 1
ATOM 3793 N N . VAL A 1 499 ? 19.986 13.597 -12.390 1.00 87.06 499 VAL A N 1
ATOM 3794 C CA . VAL A 1 499 ? 19.647 14.984 -12.720 1.00 87.06 499 VAL A CA 1
ATOM 3795 C C . VAL A 1 499 ? 18.917 14.964 -14.052 1.00 87.06 499 VAL A C 1
ATOM 3797 O O . VAL A 1 499 ? 19.419 14.370 -15.006 1.00 87.06 499 VAL A O 1
ATOM 3800 N N . LYS A 1 500 ? 17.721 15.557 -14.121 1.00 84.50 500 LYS A N 1
ATOM 3801 C CA . LYS A 1 500 ? 16.986 15.664 -15.386 1.00 84.50 500 LYS A CA 1
ATOM 3802 C C . LYS A 1 500 ? 17.688 16.655 -16.313 1.00 84.50 500 LYS A C 1
ATOM 3804 O O . LYS A 1 500 ? 18.087 17.729 -15.870 1.00 84.50 500 LYS A O 1
ATOM 3809 N N . ARG A 1 501 ? 17.818 16.304 -17.593 1.00 81.69 501 ARG A N 1
ATOM 3810 C CA . ARG A 1 501 ? 18.221 17.253 -18.638 1.00 81.69 501 ARG A CA 1
ATOM 3811 C C . ARG A 1 501 ? 17.067 18.220 -18.896 1.00 81.69 501 ARG A C 1
ATOM 3813 O O . ARG A 1 501 ? 15.938 17.769 -19.083 1.00 81.69 501 ARG A O 1
ATOM 3820 N N . ASN A 1 502 ? 17.376 19.515 -18.878 1.00 64.31 502 ASN A N 1
ATOM 3821 C CA . ASN A 1 502 ? 16.442 20.580 -19.247 1.00 64.31 502 ASN A CA 1
ATOM 3822 C C . ASN A 1 502 ? 16.187 20.619 -20.752 1.00 64.31 502 ASN A C 1
ATOM 3824 O O . ASN A 1 502 ? 17.141 20.326 -21.513 1.00 64.31 502 ASN A O 1
#